Protein AF-A0A535N008-F1 (afdb_monomer_lite)

Foldseek 3Di:
DDDPDDPPDLVVVLVVLCVPDPLVVQLQVLLVVLQVVLVCDLVPHHVDRDLDDDDDDPVRVVLVVVVVVVVVVVVQVLLVVCLPDPVSVVVVVDDPVRNVVSNDDPLFPDPQLDKDFDWDDDVHTDTDDIGSAADDDQLSQQSSVVSSCPRPSNVVSVVPDDDDDDHDLVVVVVSQVNRLVSSPPDDAAAEEEEDDALHSCVSVVVSSQVVCVVVVHHYDYAYPVQWDQDPNFIDRVNHTGDGYNYNDDPLNVVVLPPPVLVVLLVDDPVLVVFLNADLLFPDLQLKWWFWWFDDVATATQFIGRAADDDQLVLQVLVVVLCPDPVVVVVVQWFDKDFFHDLVLVVVLQVNRVVSSPPDDAFAEEEEDDPPDPCVVVVVSSQVVCVVVVHHYDYAYLQQWDAPPLFIDRVNHTGAGYAYNYDPVRCVVVVVSNVNVSVSSNSSSHNYHNTSSSSSCRFSCVLQCQQFPVNVSVDDPVSNVVSVRHYFNKHWQEFAWGDDVPDIDGTPLVVQLVPLLFKWKAARPDDQCVLIDRSNVDDSVVSNVSSVVSHVHGIMMGTDDDFDWDWDFDDDVHTDTDTWTWMWMFMHRNNRTTFTWIKTFPDPRGGPVVVGIDTHHDMDGPGTD

Sequence (624 aa):
MAVRSAVKDPVAVYHQLLDDGGLSADCMEALREGQRRNRLMFGDRPVSMTLRPQLIGAARYRAAVEASESIYAALGRLEQVLLHDERLRAELDLDPEEERLALIEPGGASSSPSARIDGFFTDQLRFVEYNAESPAGMAYGDTLTAVFERLPVMRAFRKRFRIRSLPTRARQLGAMLRGFRSWGKERTPVIAIVDWTGLPTTAEFELFRDYFESRGVKAVICEPRALEFRHGRLQAGGVPVNLVYRRVLTSELLLLRDERLRAELDLDPEEERLALIEPGGASSSPSARIDGFFTDQLRFVEYNAESPAGMAYGDTLTAVFERLPVMRAFRKRFRIRSLPTRARQLGAMLRGFRSWGKERTPVIAIVDWTGLPTTAEFELFRDYFESRGVKAVICEPRALEFRHGRLQAGGVPVNLVYRRVLTSELLARRDEGRALVEAYVAGAVCVVNTFRAKLLHKKMSLALLSDDRYAPLYTAGQRAAIARHVPWTRKVRQGTTTRGSERIEDLAAYIAEHRADLVLKPNDEYGGKGVVLGWTSSQADWERALAAALAQSSVVQEKVPIPRETFPIMLDGLRFLELAVDMDPYLFDGRASGCLTRLSSSALLNVTAGAGSVAPAYVVEGAA

pLDDT: mean 87.95, std 10.33, range [35.5, 98.62]

Structure (mmCIF, N/CA/C/O backbone):
data_AF-A0A535N008-F1
#
_entry.id   AF-A0A535N008-F1
#
loop_
_atom_site.group_PDB
_atom_site.id
_atom_site.type_symbol
_atom_site.label_atom_id
_atom_site.label_alt_id
_atom_site.label_comp_id
_atom_site.label_asym_id
_atom_site.label_entity_id
_atom_site.label_seq_id
_atom_site.pdbx_PDB_ins_code
_atom_site.Cartn_x
_atom_site.Cartn_y
_atom_site.Cartn_z
_atom_site.occupancy
_atom_site.B_iso_or_equiv
_atom_site.auth_seq_id
_atom_site.auth_comp_id
_atom_site.auth_asym_id
_atom_site.auth_atom_id
_atom_site.pdbx_PDB_model_num
ATOM 1 N N . MET A 1 1 ? 16.744 -58.651 37.618 1.00 38.31 1 MET A N 1
ATOM 2 C CA . MET A 1 1 ? 16.637 -57.184 37.797 1.00 38.31 1 MET A CA 1
ATOM 3 C C . MET A 1 1 ? 15.849 -56.602 36.638 1.00 38.31 1 MET A C 1
ATOM 5 O O . MET A 1 1 ? 16.343 -56.579 35.523 1.00 38.31 1 MET A O 1
ATOM 9 N N . ALA A 1 2 ? 14.592 -56.252 36.907 1.00 35.50 2 ALA A N 1
ATOM 10 C CA . ALA A 1 2 ? 13.552 -55.988 35.922 1.00 35.50 2 ALA A CA 1
ATOM 11 C C . ALA A 1 2 ? 13.834 -54.799 34.987 1.00 35.50 2 ALA A C 1
ATOM 13 O O . ALA A 1 2 ? 14.290 -53.734 35.403 1.00 35.50 2 ALA A O 1
ATOM 14 N N . VAL A 1 3 ? 13.474 -55.019 33.723 1.00 38.16 3 VAL A N 1
ATOM 15 C CA . VAL A 1 3 ? 13.401 -54.074 32.610 1.00 38.16 3 VAL A CA 1
ATOM 16 C C . VAL A 1 3 ? 12.546 -52.863 33.007 1.00 38.16 3 VAL A C 1
ATOM 18 O O . VAL A 1 3 ? 11.323 -52.955 33.095 1.00 38.16 3 VAL A O 1
ATOM 21 N N . ARG A 1 4 ? 13.174 -51.704 33.239 1.00 40.44 4 ARG A N 1
ATOM 22 C CA . ARG A 1 4 ? 12.468 -50.414 33.252 1.00 40.44 4 ARG A CA 1
ATOM 23 C C . ARG A 1 4 ? 12.072 -50.098 31.812 1.00 40.44 4 ARG A C 1
ATOM 25 O O . ARG A 1 4 ? 12.926 -49.767 30.997 1.00 40.44 4 ARG A O 1
ATOM 32 N N . SER A 1 5 ? 10.785 -50.247 31.500 1.00 41.78 5 SER A N 1
ATOM 33 C CA . SER A 1 5 ? 10.228 -49.943 30.181 1.00 41.78 5 SER A CA 1
ATOM 34 C C . SER A 1 5 ? 10.589 -48.511 29.774 1.00 41.78 5 SER A C 1
ATOM 36 O O . SER A 1 5 ? 10.274 -47.571 30.508 1.00 41.78 5 SER A O 1
ATOM 38 N N . ALA A 1 6 ? 11.234 -48.338 28.621 1.00 49.81 6 ALA A N 1
ATOM 39 C CA . ALA A 1 6 ? 11.497 -47.026 28.048 1.00 49.81 6 ALA A CA 1
ATOM 40 C C . ALA A 1 6 ? 10.167 -46.276 27.869 1.00 49.81 6 ALA A C 1
ATOM 42 O O . ALA A 1 6 ? 9.260 -46.762 27.189 1.00 49.81 6 ALA A O 1
ATOM 43 N N . VAL A 1 7 ? 10.024 -45.113 28.510 1.00 56.44 7 VAL A N 1
ATOM 44 C CA . VAL A 1 7 ? 8.871 -44.234 28.287 1.00 56.44 7 VAL A CA 1
ATOM 45 C C . VAL A 1 7 ? 8.902 -43.840 26.812 1.00 56.44 7 VAL A C 1
ATOM 47 O O . VAL A 1 7 ? 9.807 -43.129 26.383 1.00 56.44 7 VAL A O 1
ATOM 50 N N . LYS A 1 8 ? 7.954 -44.362 26.024 1.00 68.12 8 LYS A N 1
ATOM 51 C CA . LYS A 1 8 ? 7.833 -44.055 24.594 1.00 68.12 8 LYS A CA 1
ATOM 52 C C . LYS A 1 8 ? 7.701 -42.541 24.409 1.00 68.12 8 LYS A C 1
ATOM 54 O O . LYS A 1 8 ? 6.961 -41.902 25.159 1.00 68.12 8 LYS A O 1
ATOM 59 N N . ASP A 1 9 ? 8.394 -41.994 23.411 1.00 87.69 9 ASP A N 1
ATOM 60 C CA . ASP A 1 9 ? 8.295 -40.584 23.023 1.00 87.69 9 ASP A CA 1
ATOM 61 C C . ASP A 1 9 ? 6.811 -40.164 22.891 1.00 87.69 9 ASP A C 1
ATOM 63 O O . ASP A 1 9 ? 6.088 -40.742 22.071 1.00 87.69 9 ASP A O 1
ATOM 67 N N . PRO A 1 10 ? 6.326 -39.187 23.688 1.00 90.75 10 PRO A N 1
ATOM 68 C CA . PRO A 1 10 ? 4.930 -38.761 23.660 1.00 90.75 10 PRO A CA 1
ATOM 69 C C . PRO A 1 10 ? 4.460 -38.306 22.276 1.00 90.75 10 PRO A C 1
ATOM 71 O O . PRO A 1 10 ? 3.285 -38.482 21.953 1.00 90.75 10 PRO A O 1
ATOM 74 N N . VAL A 1 11 ? 5.351 -37.740 21.453 1.00 92.25 11 VAL A N 1
ATOM 75 C CA . VAL A 1 11 ? 5.012 -37.321 20.086 1.00 92.25 11 VAL A CA 1
ATOM 76 C C . VAL A 1 11 ? 4.768 -38.541 19.206 1.00 92.25 11 VAL A C 1
ATOM 78 O O . VAL A 1 11 ? 3.708 -38.629 18.586 1.00 92.25 11 VAL A O 1
ATOM 81 N N . ALA A 1 12 ? 5.684 -39.513 19.216 1.00 91.69 12 ALA A N 1
ATOM 82 C CA . ALA A 1 12 ? 5.506 -40.773 18.501 1.00 91.69 12 ALA A CA 1
ATOM 83 C C . ALA A 1 12 ? 4.216 -41.501 18.916 1.00 91.69 12 ALA A C 1
ATOM 85 O O . ALA A 1 12 ? 3.476 -41.978 18.059 1.00 91.69 12 ALA A O 1
ATOM 86 N N . VAL A 1 13 ? 3.889 -41.533 20.214 1.00 91.38 13 VAL A N 1
ATOM 87 C CA . VAL A 1 13 ? 2.636 -42.153 20.685 1.00 91.38 13 VAL A CA 1
ATOM 88 C C . VAL A 1 13 ? 1.403 -41.379 20.216 1.00 91.38 13 VAL A C 1
ATOM 90 O O . VAL A 1 13 ? 0.391 -41.996 19.893 1.00 91.38 13 VAL A O 1
ATOM 93 N N . TYR A 1 14 ? 1.458 -40.045 20.171 1.00 92.62 14 TYR A N 1
ATOM 94 C CA . TYR A 1 14 ? 0.350 -39.242 19.650 1.00 92.62 14 TYR A CA 1
ATOM 95 C C . TYR A 1 14 ? 0.103 -39.522 18.164 1.00 92.62 14 TYR A C 1
ATOM 97 O O . TYR A 1 14 ? -1.046 -39.663 17.759 1.00 92.62 14 TYR A O 1
ATOM 105 N N . HIS A 1 15 ? 1.169 -39.629 17.365 1.00 92.12 15 HIS A N 1
ATOM 106 C CA . HIS A 1 15 ? 1.064 -39.974 15.945 1.00 92.12 15 HIS A CA 1
ATOM 107 C C . HIS A 1 15 ? 0.498 -41.383 15.746 1.00 92.12 15 HIS A C 1
ATOM 109 O O . HIS A 1 15 ? -0.457 -41.543 14.999 1.00 92.12 15 HIS A O 1
ATOM 115 N N . GLN A 1 16 ? 0.970 -42.371 16.513 1.00 90.81 16 GLN A N 1
ATOM 116 C CA . GLN A 1 16 ? 0.417 -43.732 16.470 1.00 90.81 16 GLN A CA 1
ATOM 117 C C . GLN A 1 16 ? -1.093 -43.764 16.754 1.00 90.81 16 GLN A C 1
ATOM 119 O O . GLN A 1 16 ? -1.818 -44.516 16.120 1.00 90.81 16 GLN A O 1
ATOM 124 N N . LEU A 1 17 ? -1.591 -42.923 17.669 1.00 89.81 17 LEU A N 1
ATOM 125 C CA . LEU A 1 17 ? -3.032 -42.818 17.943 1.00 89.81 17 LEU A CA 1
ATOM 126 C C . LEU A 1 17 ? -3.840 -42.203 16.787 1.00 89.81 17 LEU A C 1
ATOM 128 O O . LEU A 1 17 ? -5.056 -42.367 16.765 1.00 89.81 17 LEU A O 1
ATOM 132 N N . LEU A 1 18 ? -3.203 -41.454 15.885 1.00 89.00 18 LEU A N 1
ATOM 133 C CA . LEU A 1 18 ? -3.839 -40.941 14.668 1.00 89.00 18 LEU A CA 1
ATOM 134 C C . LEU A 1 18 ? -3.831 -41.979 13.540 1.00 89.00 18 LEU A C 1
ATOM 136 O O . LEU A 1 18 ? -4.764 -41.982 12.736 1.00 89.00 18 LEU A O 1
ATOM 140 N N . ASP A 1 19 ? -2.805 -42.833 13.504 1.00 82.81 19 ASP A N 1
ATOM 141 C CA . ASP A 1 19 ? -2.625 -43.875 12.488 1.00 82.81 19 ASP A CA 1
ATOM 142 C C . ASP A 1 19 ? -3.487 -45.120 12.770 1.00 82.81 19 ASP A C 1
ATOM 144 O O . ASP A 1 19 ? -4.045 -45.716 11.847 1.00 82.81 19 ASP A O 1
ATOM 148 N N . ASP A 1 20 ? -3.663 -45.488 14.042 1.00 68.56 20 ASP A N 1
ATOM 149 C CA . ASP A 1 20 ? -4.506 -46.617 14.447 1.00 68.56 20 ASP A CA 1
ATOM 150 C C . ASP A 1 20 ? -6.006 -46.256 14.367 1.00 68.56 20 ASP A C 1
ATOM 152 O O . ASP A 1 20 ? -6.584 -45.679 15.289 1.00 68.56 20 ASP A O 1
ATOM 156 N N . GLY A 1 21 ? -6.679 -46.664 13.285 1.00 59.72 21 GLY A N 1
ATOM 157 C CA . GLY A 1 21 ? -8.129 -46.912 13.310 1.00 59.72 21 GLY A CA 1
ATOM 158 C C . GLY A 1 21 ? -9.063 -45.753 12.935 1.00 59.72 21 GLY A C 1
ATOM 159 O O . GLY A 1 21 ? -10.118 -45.607 13.545 1.00 59.72 21 GLY A O 1
ATOM 160 N N . GLY A 1 22 ? -8.725 -44.931 11.935 1.00 67.44 22 GLY A N 1
ATOM 161 C CA . GLY A 1 22 ? -9.674 -43.976 11.322 1.00 67.44 22 GLY A CA 1
ATOM 162 C C . GLY A 1 22 ? -9.985 -42.711 12.140 1.00 67.44 22 GLY A C 1
ATOM 163 O O . GLY A 1 22 ? -10.682 -41.820 11.657 1.00 67.44 22 GLY A O 1
ATOM 164 N N . LEU A 1 23 ? -9.402 -42.581 13.337 1.00 77.69 23 LEU A N 1
ATOM 165 C CA . LEU A 1 23 ? -9.541 -41.431 14.242 1.00 77.69 23 LEU A CA 1
ATOM 166 C C . LEU A 1 23 ? -9.163 -40.088 13.603 1.00 77.69 23 LEU A C 1
ATOM 168 O O . LEU A 1 23 ? -9.669 -39.046 14.022 1.00 77.69 23 LEU A O 1
ATOM 172 N N . SER A 1 24 ? -8.272 -40.083 12.611 1.00 83.12 24 SER A N 1
ATOM 173 C CA . SER A 1 24 ? -7.820 -38.864 11.937 1.00 83.12 24 SER A CA 1
ATOM 174 C C . SER A 1 24 ? -8.957 -38.134 11.211 1.00 83.12 24 SER A C 1
ATOM 176 O O . SER A 1 24 ? -9.050 -36.912 11.329 1.00 83.12 24 SER A O 1
ATOM 178 N N . ALA A 1 25 ? -9.863 -38.853 10.540 1.00 84.50 25 ALA A N 1
ATOM 179 C CA . ALA A 1 25 ? -11.007 -38.257 9.847 1.00 84.50 25 ALA A CA 1
ATOM 180 C C . ALA A 1 25 ? -11.980 -37.595 10.838 1.00 84.50 25 ALA A C 1
ATOM 182 O O . ALA A 1 25 ? -12.310 -36.416 10.689 1.00 84.50 25 ALA A O 1
ATOM 183 N N . ASP A 1 26 ? -12.338 -38.306 11.909 1.00 86.56 26 ASP A N 1
ATOM 184 C CA . ASP A 1 26 ? -13.210 -37.788 12.969 1.00 86.56 26 ASP A CA 1
ATOM 185 C C . ASP A 1 26 ? -12.595 -36.573 13.675 1.00 86.56 26 ASP A C 1
ATOM 187 O O . ASP A 1 26 ? -13.282 -35.597 13.986 1.00 86.56 26 ASP A O 1
ATOM 191 N N . CYS A 1 27 ? -11.280 -36.598 13.916 1.00 90.62 27 CYS A N 1
ATOM 192 C CA . CYS A 1 27 ? -10.582 -35.469 14.523 1.00 90.62 27 CYS A CA 1
ATOM 193 C C . CYS A 1 27 ? -10.512 -34.263 13.572 1.00 90.62 27 CYS A C 1
ATOM 195 O O . CYS A 1 27 ? -10.648 -33.133 14.041 1.00 90.62 27 CYS A O 1
ATOM 197 N N . MET A 1 28 ? -10.336 -34.474 12.261 1.00 90.06 28 MET A N 1
ATOM 198 C CA . MET A 1 28 ? -10.376 -33.398 11.260 1.00 90.06 28 MET A CA 1
ATOM 199 C C . MET A 1 28 ? -11.745 -32.727 11.209 1.00 90.06 28 MET A C 1
ATOM 201 O O . MET A 1 28 ? -11.816 -31.496 11.218 1.00 90.06 28 MET A O 1
ATOM 205 N N . GLU A 1 29 ? -12.820 -33.512 11.188 1.00 90.56 29 GLU A N 1
ATOM 206 C CA . GLU A 1 29 ? -14.187 -32.990 11.177 1.00 90.56 29 GLU A CA 1
ATOM 207 C C . GLU A 1 29 ? -14.483 -32.218 12.472 1.00 90.56 29 GLU A C 1
ATOM 209 O O . GLU A 1 29 ? -14.902 -31.058 12.434 1.00 90.56 29 GLU A O 1
ATOM 214 N N . ALA A 1 30 ? -14.150 -32.802 13.629 1.00 92.44 30 ALA A N 1
ATOM 215 C CA . ALA A 1 30 ? -14.329 -32.163 14.930 1.00 92.44 30 ALA A CA 1
ATOM 216 C C . ALA A 1 30 ? -13.506 -30.871 15.081 1.00 92.44 30 ALA A C 1
ATOM 218 O O . ALA A 1 30 ? -13.991 -29.901 15.668 1.00 92.44 30 ALA A O 1
ATOM 219 N N . LEU A 1 31 ? -12.282 -30.826 14.544 1.00 93.94 31 LEU A N 1
ATOM 220 C CA . LEU A 1 31 ? -11.441 -29.628 14.553 1.00 93.94 31 LEU A CA 1
ATOM 221 C C . LEU A 1 31 ? -12.027 -28.530 13.659 1.00 93.94 31 LEU A C 1
ATOM 223 O O . LEU A 1 31 ? -12.079 -27.370 14.071 1.00 93.94 31 LEU A O 1
ATOM 227 N N . ARG A 1 32 ? -12.474 -28.872 12.444 1.00 91.69 32 ARG A N 1
ATOM 228 C CA . ARG A 1 32 ? -13.113 -27.914 11.525 1.00 91.69 32 ARG A CA 1
ATOM 229 C C . ARG A 1 32 ? -14.367 -27.322 12.149 1.00 91.69 32 ARG A C 1
ATOM 231 O O . ARG A 1 32 ? -14.515 -26.102 12.193 1.00 91.69 32 ARG A O 1
ATOM 238 N N . GLU A 1 33 ? -15.233 -28.174 12.677 1.00 93.12 33 GLU A N 1
ATOM 239 C CA . GLU A 1 33 ? -16.487 -27.743 13.278 1.00 93.12 33 GLU A CA 1
ATOM 240 C C . GLU A 1 33 ? -16.266 -26.959 14.575 1.00 93.12 33 GLU A C 1
ATOM 242 O O . GLU A 1 33 ? -16.872 -25.907 14.786 1.00 93.12 33 GLU A O 1
ATOM 247 N N . GLY A 1 34 ? -15.335 -27.412 15.417 1.00 94.00 34 GLY A N 1
ATOM 248 C CA . GLY A 1 34 ? -14.937 -26.703 16.627 1.00 94.00 34 GLY A CA 1
ATOM 249 C C . GLY A 1 34 ? -14.422 -25.297 16.328 1.00 94.00 34 GLY A C 1
ATOM 250 O O . GLY A 1 34 ? -14.790 -24.355 17.026 1.00 94.00 34 GLY A O 1
ATOM 251 N N . GLN A 1 35 ? -13.634 -25.120 15.268 1.00 93.25 35 GLN A N 1
ATOM 252 C CA . GLN A 1 35 ? -13.138 -23.798 14.890 1.00 93.25 35 GLN A CA 1
ATOM 253 C C . GLN A 1 35 ? -14.238 -22.868 14.381 1.00 93.25 35 GLN A C 1
ATOM 255 O O . GLN A 1 35 ? -14.319 -21.730 14.850 1.00 93.25 35 GLN A O 1
ATOM 260 N N . ARG A 1 36 ? -15.129 -23.358 13.507 1.00 89.06 36 ARG A N 1
ATOM 261 C CA . ARG A 1 36 ? -16.276 -22.571 13.022 1.00 89.06 36 ARG A CA 1
ATOM 262 C C . ARG A 1 36 ? -17.173 -22.120 14.173 1.00 89.06 36 ARG A C 1
ATOM 264 O O . ARG A 1 36 ? -17.454 -20.932 14.298 1.00 89.06 36 ARG A O 1
ATOM 271 N N . ARG A 1 37 ? -17.566 -23.048 15.056 1.00 92.12 37 ARG A N 1
ATOM 272 C CA . ARG A 1 37 ? -18.449 -22.759 16.203 1.00 92.12 37 ARG A CA 1
ATOM 273 C C . ARG A 1 37 ? -17.869 -21.735 17.172 1.00 92.12 37 ARG A C 1
ATOM 275 O O . ARG A 1 37 ? -18.623 -21.010 17.806 1.00 92.12 37 ARG A O 1
ATOM 282 N N . ASN A 1 38 ? -16.545 -21.688 17.308 1.00 90.31 38 ASN A N 1
ATOM 283 C CA . ASN A 1 38 ? -15.872 -20.842 18.292 1.00 90.31 38 ASN A CA 1
ATOM 284 C C . ASN A 1 38 ? -15.234 -19.578 17.688 1.00 90.31 38 ASN A C 1
ATOM 286 O O . ASN A 1 38 ? -14.393 -18.969 18.344 1.00 90.31 38 ASN A O 1
ATOM 290 N N . ARG A 1 39 ? -15.612 -19.176 16.461 1.00 89.50 39 ARG A N 1
ATOM 291 C CA . ARG A 1 39 ? -15.050 -17.998 15.760 1.00 89.50 39 ARG A CA 1
ATOM 292 C C . ARG A 1 39 ? -13.514 -18.032 15.643 1.00 89.50 39 ARG A C 1
ATOM 294 O O . ARG A 1 39 ? -12.852 -17.000 15.674 1.00 89.50 39 ARG A O 1
ATOM 301 N N . LEU A 1 40 ? -12.927 -19.222 15.496 1.00 88.50 40 LEU A N 1
ATOM 302 C CA . LEU A 1 40 ? -11.483 -19.406 15.300 1.00 88.50 40 LEU A CA 1
ATOM 303 C C . LEU A 1 40 ? -11.129 -19.285 13.810 1.00 88.50 40 LEU A C 1
ATOM 305 O O . LEU A 1 40 ? -10.695 -20.255 13.181 1.00 88.50 40 LEU A O 1
ATOM 309 N N . MET A 1 41 ? -11.339 -18.090 13.255 1.00 81.44 41 MET A N 1
ATOM 310 C CA . MET A 1 41 ? -11.137 -17.781 11.838 1.00 81.44 41 MET A CA 1
ATOM 311 C C . MET A 1 41 ? -10.238 -16.550 11.670 1.00 81.44 41 MET A C 1
ATOM 313 O O . MET A 1 41 ? -10.365 -15.576 12.404 1.00 81.44 41 MET A O 1
ATOM 317 N N . PHE A 1 42 ? -9.343 -16.586 10.686 1.00 70.94 42 PHE A N 1
ATOM 318 C CA . PHE A 1 42 ? -8.539 -15.453 10.237 1.00 70.94 42 PHE A CA 1
ATOM 319 C C . PHE A 1 42 ? -9.009 -15.042 8.834 1.00 70.94 42 PHE A C 1
ATOM 321 O O . PHE A 1 42 ? -8.613 -15.642 7.823 1.00 70.94 42 PHE A O 1
ATOM 328 N N . GLY A 1 43 ? -9.916 -14.062 8.771 1.00 71.25 43 GLY A N 1
ATOM 329 C CA . GLY A 1 43 ? -10.768 -13.864 7.592 1.00 71.25 43 GLY A CA 1
ATOM 330 C C . GLY A 1 43 ? -11.623 -15.114 7.346 1.00 71.25 43 GLY A C 1
ATOM 331 O O . GLY A 1 43 ? -12.233 -15.633 8.275 1.00 71.25 43 GLY A O 1
ATOM 332 N N . ASP A 1 44 ? -11.594 -15.660 6.129 1.00 72.75 44 ASP A N 1
ATOM 333 C CA . ASP A 1 44 ? -12.348 -16.876 5.772 1.00 72.75 44 ASP A CA 1
ATOM 334 C C . ASP A 1 44 ? -11.597 -18.194 6.064 1.00 72.75 44 ASP A C 1
ATOM 336 O O . ASP A 1 44 ? -12.085 -19.283 5.752 1.00 72.75 44 ASP A O 1
ATOM 340 N N . ARG A 1 45 ? -10.385 -18.133 6.634 1.00 79.50 45 ARG A N 1
ATOM 341 C CA . ARG A 1 45 ? -9.526 -19.312 6.858 1.00 79.50 45 ARG A CA 1
ATOM 342 C C . ARG A 1 45 ? -9.563 -19.769 8.320 1.00 79.50 45 ARG A C 1
ATOM 344 O O . ARG A 1 45 ? -9.473 -18.917 9.197 1.00 79.50 45 ARG A O 1
ATOM 351 N N . PRO A 1 46 ? -9.634 -21.080 8.616 1.00 86.31 46 PRO A N 1
ATOM 352 C CA . PRO A 1 46 ? -9.505 -21.574 9.988 1.00 86.31 46 PRO A CA 1
ATOM 353 C C . PRO A 1 46 ? -8.110 -21.283 10.556 1.00 86.31 46 PRO A C 1
ATOM 355 O O . PRO A 1 46 ? -7.117 -21.304 9.825 1.00 86.31 46 PRO A O 1
ATOM 358 N N . VAL A 1 47 ? -8.032 -21.037 11.865 1.00 87.12 47 VAL A N 1
ATOM 359 C CA . VAL A 1 47 ? -6.778 -20.690 12.562 1.00 87.12 47 VAL A CA 1
ATOM 360 C C . VAL A 1 47 ? -5.767 -21.849 12.588 1.00 87.12 47 VAL A C 1
ATOM 362 O O . VAL A 1 47 ? -4.562 -21.615 12.565 1.00 87.12 47 VAL A O 1
ATOM 365 N N . SER A 1 48 ? -6.224 -23.102 12.625 1.00 92.06 48 SER A N 1
ATOM 366 C CA . SER A 1 48 ? -5.383 -24.296 12.724 1.00 92.06 48 SER A CA 1
ATOM 367 C C . SER A 1 48 ? -5.820 -25.401 11.768 1.00 92.06 48 SER A C 1
ATOM 369 O O . SER A 1 48 ? -7.008 -25.664 11.584 1.00 92.06 48 SER A O 1
ATOM 371 N N . MET A 1 49 ? -4.832 -26.087 11.197 1.00 90.88 49 MET A N 1
ATOM 372 C CA . MET A 1 49 ? -5.016 -27.222 10.284 1.00 90.88 49 MET A CA 1
ATOM 373 C C . MET A 1 49 ? -4.315 -28.500 10.770 1.00 90.88 49 MET A C 1
ATOM 375 O O . MET A 1 49 ? -4.300 -29.497 10.055 1.00 90.88 49 MET A O 1
ATOM 379 N N . THR A 1 50 ? -3.719 -28.482 11.966 1.00 92.94 50 THR A N 1
ATOM 380 C CA . THR A 1 50 ? -2.999 -29.630 12.543 1.00 92.94 50 THR A CA 1
ATOM 381 C C . THR A 1 50 ? -3.877 -30.391 13.531 1.00 92.94 50 THR A C 1
ATOM 383 O O . THR A 1 50 ? -4.611 -29.785 14.305 1.00 92.94 50 THR A O 1
ATOM 386 N N . LEU A 1 51 ? -3.757 -31.720 13.558 1.00 92.44 51 LEU A N 1
ATOM 387 C CA . LEU A 1 51 ? -4.426 -32.575 14.546 1.00 92.44 51 LEU A CA 1
ATOM 388 C C . LEU A 1 51 ? -3.598 -32.822 15.803 1.00 92.44 51 LEU A C 1
ATOM 390 O O . LEU A 1 51 ? -4.137 -33.288 16.803 1.00 92.44 51 LEU A O 1
ATOM 394 N N . ARG A 1 52 ? -2.306 -32.482 15.780 1.00 92.62 52 ARG A N 1
ATOM 395 C CA . ARG A 1 52 ? -1.430 -32.568 16.948 1.00 92.62 52 ARG A CA 1
ATOM 396 C C . ARG A 1 52 ? -1.173 -31.164 17.505 1.00 92.62 52 ARG A C 1
ATOM 398 O O . ARG A 1 52 ? -0.636 -30.327 16.773 1.00 92.62 52 ARG A O 1
ATOM 405 N N . PRO A 1 53 ? -1.487 -30.899 18.785 1.00 92.56 53 PRO A N 1
ATOM 406 C CA . PRO A 1 53 ? -1.050 -29.679 19.446 1.00 92.56 53 PRO A CA 1
ATOM 407 C C . PRO A 1 53 ? 0.442 -29.759 19.775 1.00 92.56 53 PRO A C 1
ATOM 409 O O . PRO A 1 53 ? 1.025 -30.841 19.866 1.00 92.56 53 PRO A O 1
ATOM 412 N N . GLN A 1 54 ? 1.074 -28.616 20.017 1.00 91.00 54 GLN A N 1
ATOM 413 C CA . GLN A 1 54 ? 2.468 -28.627 20.435 1.00 91.00 54 GLN A CA 1
ATOM 414 C C . GLN A 1 54 ? 2.607 -29.241 21.837 1.00 91.00 54 GLN A C 1
ATOM 416 O O . GLN A 1 54 ? 2.005 -28.773 22.802 1.00 91.00 54 GLN A O 1
ATOM 421 N N . LEU A 1 55 ? 3.423 -30.291 21.943 1.00 91.62 55 LEU A N 1
ATOM 422 C CA . LEU A 1 55 ? 3.753 -30.956 23.202 1.00 91.62 55 LEU A CA 1
ATOM 423 C C . LEU A 1 55 ? 5.149 -30.512 23.649 1.00 91.62 55 LEU A C 1
ATOM 425 O O . LEU A 1 55 ? 6.110 -30.627 22.890 1.00 91.62 55 LEU A O 1
ATOM 429 N N . ILE A 1 56 ? 5.264 -30.016 24.880 1.00 89.62 56 ILE A N 1
ATOM 430 C CA . ILE A 1 56 ? 6.530 -29.581 25.479 1.00 89.62 56 ILE A CA 1
ATOM 431 C C . ILE A 1 56 ? 6.746 -30.293 26.816 1.00 89.62 56 ILE A C 1
ATOM 433 O O . ILE A 1 56 ? 5.848 -30.366 27.654 1.00 89.62 56 ILE A O 1
ATOM 437 N N . GLY A 1 57 ? 7.944 -30.845 27.014 1.00 89.81 57 GLY A N 1
ATOM 438 C CA . GLY A 1 57 ? 8.319 -31.478 28.278 1.00 89.81 57 GLY A CA 1
ATOM 439 C C . GLY A 1 57 ? 8.483 -30.453 29.404 1.00 89.81 57 GLY A C 1
ATOM 440 O O . GLY A 1 57 ? 8.896 -29.320 29.164 1.00 89.81 57 GLY A O 1
ATOM 441 N N . ALA A 1 58 ? 8.218 -30.859 30.649 1.00 90.06 58 ALA A N 1
ATOM 442 C CA . ALA A 1 58 ? 8.248 -29.958 31.805 1.00 90.06 58 ALA A CA 1
ATOM 443 C C . ALA A 1 58 ? 9.606 -29.261 32.008 1.00 90.06 58 ALA A C 1
ATOM 445 O O . ALA A 1 58 ? 9.634 -28.084 32.351 1.00 90.06 58 ALA A O 1
ATOM 446 N N . ALA A 1 59 ? 10.722 -29.960 31.770 1.00 88.94 59 ALA A N 1
ATOM 447 C CA . ALA A 1 59 ? 12.060 -29.373 31.864 1.00 88.94 59 ALA A CA 1
ATOM 448 C C . ALA A 1 59 ? 12.286 -28.288 30.800 1.00 88.94 59 ALA A C 1
ATOM 450 O O . ALA A 1 59 ? 12.702 -27.184 31.132 1.00 88.94 59 ALA A O 1
ATOM 451 N N . ARG A 1 60 ? 11.922 -28.568 29.541 1.00 90.06 60 ARG A N 1
ATOM 452 C CA . ARG A 1 60 ? 12.033 -27.604 28.436 1.00 90.06 60 ARG A CA 1
ATOM 453 C C . ARG A 1 60 ? 11.122 -26.393 28.638 1.00 90.06 60 ARG A C 1
ATOM 455 O O . ARG A 1 60 ? 11.521 -25.278 28.333 1.00 90.06 60 ARG A O 1
ATOM 462 N N . TYR A 1 61 ? 9.923 -26.600 29.185 1.00 92.19 61 TYR A N 1
ATOM 463 C CA . TYR A 1 61 ? 9.023 -25.507 29.548 1.00 92.19 61 TYR A CA 1
ATOM 464 C C . TYR A 1 61 ? 9.594 -24.640 30.679 1.00 92.19 61 TYR A C 1
ATOM 466 O O . TYR A 1 61 ? 9.571 -23.422 30.555 1.00 92.19 61 TYR A O 1
ATOM 474 N N . ARG A 1 62 ? 10.146 -25.238 31.748 1.00 92.81 62 ARG A N 1
ATOM 475 C CA . ARG A 1 62 ? 10.805 -24.475 32.825 1.00 92.81 62 ARG A CA 1
ATOM 476 C C . ARG A 1 62 ? 11.976 -23.648 32.305 1.00 92.81 62 ARG A C 1
ATOM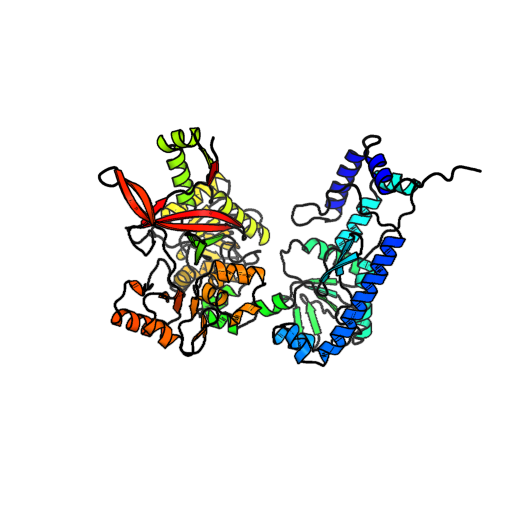 478 O O . ARG A 1 62 ? 12.016 -22.461 32.585 1.00 92.81 62 ARG A O 1
ATOM 485 N N . ALA A 1 63 ? 12.833 -24.237 31.471 1.00 90.62 63 ALA A N 1
ATOM 486 C CA . ALA A 1 63 ? 13.932 -23.511 30.838 1.00 90.62 63 ALA A CA 1
ATOM 487 C C . ALA A 1 63 ? 13.434 -22.325 29.990 1.00 90.62 63 ALA A C 1
ATOM 489 O O . ALA A 1 63 ? 14.023 -21.250 30.031 1.00 90.62 63 ALA A O 1
ATOM 490 N N . ALA A 1 64 ? 12.322 -22.492 29.259 1.00 91.50 64 ALA A N 1
ATOM 491 C CA . ALA A 1 64 ? 11.699 -21.394 28.517 1.00 91.50 64 ALA A CA 1
ATOM 492 C C . ALA A 1 64 ? 11.236 -20.261 29.441 1.00 91.50 64 ALA A C 1
ATOM 494 O O . ALA A 1 64 ? 11.460 -19.093 29.136 1.00 91.50 64 ALA A O 1
ATOM 495 N N . VAL A 1 65 ? 10.585 -20.613 30.554 1.00 92.88 65 VAL A N 1
ATOM 496 C CA . VAL A 1 65 ? 10.074 -19.656 31.543 1.00 92.88 65 VAL A CA 1
ATOM 497 C C . VAL A 1 65 ? 11.225 -18.898 32.197 1.00 92.88 65 VAL A C 1
ATOM 499 O O . VAL A 1 65 ? 11.239 -17.677 32.120 1.00 92.88 65 VAL A O 1
ATOM 502 N N . GLU A 1 66 ? 12.218 -19.602 32.743 1.00 93.94 66 GLU A N 1
ATOM 503 C CA . GLU A 1 66 ? 13.381 -19.002 33.416 1.00 93.94 66 GLU A CA 1
ATOM 504 C C . GLU A 1 66 ? 14.147 -18.048 32.484 1.00 93.94 66 GLU A C 1
ATOM 506 O O . GLU A 1 66 ? 14.488 -16.926 32.869 1.00 93.94 66 GLU A O 1
ATOM 511 N N . ALA A 1 67 ? 14.365 -18.455 31.228 1.00 93.25 67 ALA A N 1
ATOM 512 C CA . ALA A 1 67 ? 15.015 -17.610 30.231 1.00 93.25 67 ALA A CA 1
ATOM 513 C C . ALA A 1 67 ? 14.169 -16.376 29.879 1.00 93.25 67 ALA A C 1
ATOM 515 O O . ALA A 1 67 ? 14.699 -15.269 29.817 1.00 93.25 67 ALA A O 1
ATOM 516 N N . SER A 1 68 ? 12.859 -16.550 29.678 1.00 92.12 68 SER A N 1
ATOM 517 C CA . SER A 1 68 ? 11.958 -15.441 29.331 1.00 92.12 68 SER A CA 1
ATOM 518 C C . SER A 1 68 ? 11.850 -14.427 30.470 1.00 92.12 68 SER A C 1
ATOM 520 O O . SER A 1 68 ? 11.904 -13.227 30.222 1.00 92.12 68 SER A O 1
ATOM 522 N N . GLU A 1 69 ? 11.747 -14.894 31.718 1.00 92.38 69 GLU A N 1
ATOM 523 C CA . GLU A 1 69 ? 11.710 -14.041 32.913 1.00 92.38 69 GLU A CA 1
ATOM 524 C C . GLU A 1 69 ? 13.022 -13.262 33.085 1.00 92.38 69 GLU A C 1
ATOM 526 O O . GLU A 1 69 ? 12.991 -12.065 33.371 1.00 92.38 69 GLU A O 1
ATOM 531 N N . SER A 1 70 ? 14.167 -13.906 32.836 1.00 92.50 70 SER A N 1
ATOM 532 C CA . SER A 1 70 ? 15.487 -13.262 32.911 1.00 92.50 70 SER A CA 1
ATOM 533 C C . SER A 1 70 ? 15.661 -12.165 31.857 1.00 92.50 70 SER A C 1
ATOM 535 O O . SER A 1 70 ? 16.120 -11.070 32.177 1.00 92.50 70 SER A O 1
ATOM 537 N N . ILE A 1 71 ? 15.266 -12.432 30.606 1.00 91.88 71 ILE A N 1
ATOM 538 C CA . ILE A 1 71 ? 15.335 -11.442 29.520 1.00 91.88 71 ILE A CA 1
ATOM 539 C C . ILE A 1 71 ? 14.357 -10.294 29.762 1.00 91.88 71 ILE A C 1
ATOM 541 O O . ILE A 1 71 ? 14.743 -9.136 29.628 1.00 91.88 71 ILE A O 1
ATOM 545 N N . TYR A 1 72 ? 13.125 -10.587 30.182 1.00 88.81 72 TYR A N 1
ATOM 546 C CA . TYR A 1 72 ? 12.151 -9.555 30.532 1.00 88.81 72 TYR A CA 1
ATOM 547 C C . TYR A 1 72 ? 12.663 -8.648 31.664 1.00 88.81 72 TYR A C 1
ATOM 549 O O . TYR A 1 72 ? 12.561 -7.427 31.571 1.00 88.81 72 TYR A O 1
ATOM 557 N N . ALA A 1 73 ? 13.287 -9.217 32.702 1.00 87.75 73 ALA A N 1
ATOM 558 C CA . ALA A 1 73 ? 13.899 -8.438 33.779 1.00 87.75 73 ALA A CA 1
ATOM 559 C C . ALA A 1 73 ? 15.081 -7.577 33.293 1.00 87.75 73 ALA A C 1
ATOM 561 O O . ALA A 1 73 ? 15.226 -6.433 33.726 1.00 87.75 73 ALA A O 1
ATOM 562 N N . ALA A 1 74 ? 15.909 -8.096 32.380 1.00 91.50 74 ALA A N 1
ATOM 563 C CA . ALA A 1 74 ? 17.009 -7.340 31.781 1.00 91.50 74 ALA A CA 1
ATOM 564 C C . ALA A 1 74 ? 16.502 -6.156 30.941 1.00 91.50 74 ALA A C 1
ATOM 566 O O . ALA A 1 74 ? 17.023 -5.049 31.074 1.00 91.50 74 ALA A O 1
ATOM 567 N N . LEU A 1 75 ? 15.451 -6.368 30.143 1.00 88.19 75 LEU A N 1
ATOM 568 C CA . LEU A 1 75 ? 14.783 -5.317 29.370 1.00 88.19 75 LEU A CA 1
ATOM 569 C C . LEU A 1 75 ? 14.154 -4.260 30.285 1.00 88.19 75 LEU A C 1
ATOM 571 O O . LEU A 1 75 ? 14.319 -3.072 30.034 1.00 88.19 75 LEU A O 1
ATOM 575 N N . GLY A 1 76 ? 13.525 -4.674 31.389 1.00 85.38 76 GLY A N 1
ATOM 576 C CA . GLY A 1 76 ? 13.014 -3.746 32.400 1.00 85.38 76 GLY A CA 1
ATOM 577 C C . GLY A 1 76 ? 14.118 -2.902 33.045 1.00 85.38 76 GLY A C 1
ATOM 578 O O . GLY A 1 76 ? 13.928 -1.716 33.286 1.00 85.38 76 GLY A O 1
ATOM 579 N N . ARG A 1 77 ? 15.312 -3.461 33.284 1.00 88.19 77 ARG A N 1
ATOM 580 C CA . ARG A 1 77 ? 16.461 -2.666 33.753 1.00 88.19 77 ARG A CA 1
ATOM 581 C C . ARG A 1 77 ? 16.949 -1.682 32.687 1.00 88.19 77 ARG A C 1
ATOM 583 O O . ARG A 1 77 ? 17.265 -0.550 33.039 1.00 88.19 77 ARG A O 1
ATOM 590 N N . LEU A 1 78 ? 17.026 -2.106 31.426 1.00 88.81 78 LEU A N 1
ATOM 591 C CA . LEU A 1 78 ? 17.421 -1.238 30.314 1.00 88.81 78 LEU A CA 1
ATOM 592 C C . LEU A 1 78 ? 16.453 -0.057 30.169 1.00 88.81 78 LEU A C 1
ATOM 594 O O . LEU A 1 78 ? 16.903 1.078 30.070 1.00 88.81 78 LEU A O 1
ATOM 598 N N . GLU A 1 79 ? 15.146 -0.311 30.253 1.00 85.81 79 GLU A N 1
ATOM 599 C CA . GLU A 1 79 ? 14.104 0.721 30.270 1.00 85.81 79 GLU A CA 1
ATOM 600 C C . GLU A 1 79 ? 14.360 1.781 31.351 1.00 85.81 79 GLU A C 1
ATOM 602 O O . GLU A 1 79 ? 14.351 2.971 31.055 1.00 85.81 79 GLU A O 1
ATOM 607 N N . GLN A 1 80 ? 14.657 1.378 32.591 1.00 85.56 80 GLN A N 1
ATOM 608 C CA . GLN A 1 80 ? 14.912 2.341 33.673 1.00 85.56 80 GLN A CA 1
ATOM 609 C C . GLN A 1 80 ? 16.115 3.254 33.393 1.00 85.56 80 GLN A C 1
ATOM 611 O O . GLN A 1 80 ? 16.103 4.422 33.781 1.00 85.56 80 GLN A O 1
ATOM 616 N N . VAL A 1 81 ? 17.149 2.741 32.719 1.00 89.56 81 VAL A N 1
ATOM 617 C CA . VAL A 1 81 ? 18.304 3.550 32.297 1.00 89.56 81 VAL A CA 1
ATOM 618 C C . VAL A 1 81 ? 17.908 4.477 31.150 1.00 89.56 81 VAL A C 1
ATOM 620 O O . VAL A 1 81 ? 18.188 5.673 31.211 1.00 89.56 81 VAL A O 1
ATOM 623 N N . LEU A 1 82 ? 17.196 3.949 30.152 1.00 88.00 82 LEU A N 1
ATOM 624 C CA . LEU A 1 82 ? 16.694 4.714 29.014 1.00 88.00 82 LEU A CA 1
ATOM 625 C C . LEU A 1 82 ? 15.841 5.901 29.461 1.00 88.00 82 LEU A C 1
ATOM 627 O O . LEU A 1 82 ? 16.013 6.979 28.923 1.00 88.00 82 LEU A O 1
ATOM 631 N N . LEU A 1 83 ? 14.996 5.783 30.487 1.00 85.50 83 LEU A N 1
ATOM 632 C CA . LEU A 1 83 ? 14.187 6.915 30.972 1.00 85.50 83 LEU A CA 1
ATOM 633 C C . LEU A 1 83 ? 15.017 8.133 31.432 1.00 85.50 83 LEU A C 1
ATOM 635 O O . LEU A 1 83 ? 14.506 9.250 31.443 1.00 85.50 83 LEU A O 1
ATOM 639 N N . HIS A 1 84 ? 16.302 7.953 31.755 1.00 89.81 84 HIS A N 1
ATOM 640 C CA . HIS A 1 84 ? 17.162 9.005 32.314 1.00 89.81 84 HIS A CA 1
ATOM 641 C C . HIS A 1 84 ? 18.368 9.369 31.434 1.00 89.81 84 HIS A C 1
ATOM 643 O O . HIS A 1 84 ? 19.009 10.385 31.695 1.00 89.81 84 HIS A O 1
ATOM 649 N N . ASP A 1 85 ? 18.670 8.588 30.395 1.00 92.12 85 ASP A N 1
ATOM 650 C CA . ASP A 1 85 ? 19.819 8.805 29.510 1.00 92.12 85 ASP A CA 1
ATOM 651 C C . ASP A 1 85 ? 19.370 9.119 28.075 1.00 92.12 85 ASP A C 1
ATOM 653 O O . ASP A 1 85 ? 18.989 8.233 27.313 1.00 92.12 85 ASP A O 1
ATOM 657 N N . GLU A 1 86 ? 19.431 10.400 27.704 1.00 89.81 86 GLU A N 1
ATOM 658 C CA . GLU A 1 86 ? 19.075 10.885 26.364 1.00 89.81 86 GLU A CA 1
ATOM 659 C C . GLU A 1 86 ? 19.965 10.296 25.266 1.00 89.81 86 GLU A C 1
ATOM 661 O O . GLU A 1 86 ? 19.477 9.978 24.185 1.00 89.81 86 GLU A O 1
ATOM 666 N N . ARG A 1 87 ? 21.259 10.081 25.541 1.00 90.12 87 ARG A N 1
ATOM 667 C CA . ARG A 1 87 ? 22.175 9.507 24.547 1.00 90.12 87 ARG A CA 1
ATOM 668 C C . ARG A 1 87 ? 21.814 8.060 24.265 1.00 90.12 87 ARG A C 1
ATOM 670 O O . ARG A 1 87 ? 21.801 7.657 23.112 1.00 90.12 87 ARG A O 1
ATOM 677 N N . LEU A 1 88 ? 21.490 7.293 25.306 1.00 87.06 88 LEU A N 1
ATOM 678 C CA . LEU A 1 88 ? 21.059 5.909 25.137 1.00 87.06 88 LEU A CA 1
ATOM 679 C C . LEU A 1 88 ? 19.677 5.818 24.473 1.00 87.06 88 LEU A C 1
ATOM 681 O O . LEU A 1 88 ? 19.448 4.897 23.694 1.00 87.06 88 LEU A O 1
ATOM 685 N N . ARG A 1 89 ? 18.762 6.761 24.745 1.00 90.56 89 ARG A N 1
ATOM 686 C CA . ARG A 1 89 ? 17.476 6.833 24.028 1.00 90.56 89 ARG A CA 1
ATOM 687 C C . ARG A 1 89 ? 17.644 7.164 22.556 1.00 90.56 89 ARG A C 1
ATOM 689 O O . ARG A 1 89 ? 16.926 6.585 21.751 1.00 90.56 89 ARG A O 1
ATOM 696 N N . ALA A 1 90 ? 18.598 8.022 22.200 1.00 80.62 90 ALA A N 1
ATOM 697 C CA . ALA A 1 90 ? 18.877 8.344 20.803 1.00 80.62 90 ALA A CA 1
ATOM 698 C C . ALA A 1 90 ? 19.264 7.098 19.979 1.00 80.62 90 ALA A C 1
ATOM 700 O O . ALA A 1 90 ? 18.943 7.030 18.798 1.00 80.62 90 ALA A O 1
ATOM 701 N N . GLU A 1 91 ? 19.861 6.072 20.601 1.00 87.12 91 GLU A N 1
ATOM 702 C CA . GLU A 1 91 ? 20.157 4.782 19.949 1.00 87.12 91 GLU A CA 1
ATOM 703 C C . GLU A 1 91 ? 18.896 3.968 19.593 1.00 87.12 91 GLU A C 1
ATOM 705 O O . GLU A 1 91 ? 18.970 3.037 18.791 1.00 87.12 91 GLU A O 1
ATOM 710 N N . LEU A 1 92 ? 17.739 4.281 20.194 1.00 80.12 92 LEU A N 1
ATOM 711 C CA . LEU A 1 92 ? 16.459 3.645 19.864 1.00 80.12 92 LEU A CA 1
ATOM 712 C C . LEU A 1 92 ? 15.785 4.251 18.629 1.00 80.12 92 LEU A C 1
ATOM 714 O O . LEU A 1 92 ? 14.845 3.637 18.129 1.00 80.12 92 LEU A O 1
ATOM 718 N N . ASP A 1 93 ? 16.251 5.416 18.163 1.00 78.94 93 ASP A N 1
ATOM 719 C CA . ASP A 1 93 ? 15.745 6.101 16.964 1.00 78.94 93 ASP A CA 1
ATOM 720 C C . ASP A 1 93 ? 14.214 6.308 16.992 1.00 78.94 93 ASP A C 1
ATOM 722 O O . ASP A 1 93 ? 13.508 6.039 16.022 1.00 78.94 93 ASP A O 1
ATOM 726 N N . LEU A 1 94 ? 13.687 6.729 18.152 1.00 71.94 94 LEU A N 1
ATOM 727 C CA . LEU A 1 94 ? 12.263 7.033 18.330 1.00 71.94 94 LEU A CA 1
ATOM 728 C C . LEU A 1 94 ? 11.894 8.348 17.631 1.00 71.94 94 LEU A C 1
ATOM 730 O O . LEU A 1 94 ? 12.663 9.312 17.670 1.00 71.94 94 LEU A O 1
ATOM 734 N N . ASP A 1 95 ? 10.683 8.430 17.074 1.00 74.50 95 ASP A N 1
ATOM 735 C CA . ASP A 1 95 ? 10.126 9.718 16.649 1.00 74.50 95 ASP A CA 1
ATOM 736 C C . ASP A 1 95 ? 9.994 10.672 17.862 1.00 74.50 95 ASP A C 1
ATOM 738 O O . ASP A 1 95 ? 9.685 10.211 18.966 1.00 74.50 95 ASP A O 1
ATOM 742 N N . PRO A 1 96 ? 10.179 12.002 17.712 1.00 76.25 96 PRO A N 1
ATOM 743 C CA . PRO A 1 96 ? 10.094 12.933 18.840 1.00 76.25 96 PRO A CA 1
ATOM 744 C C . PRO A 1 96 ? 8.786 12.850 19.634 1.00 76.25 96 PRO A C 1
ATOM 746 O O . PRO A 1 96 ? 8.785 13.046 20.851 1.00 76.25 96 PRO A O 1
ATOM 749 N N . GLU A 1 97 ? 7.663 12.561 18.975 1.00 74.00 97 GLU A N 1
ATOM 750 C CA . GLU A 1 97 ? 6.378 12.388 19.648 1.00 74.00 97 GLU A CA 1
ATOM 751 C C . GLU A 1 97 ? 6.278 11.014 20.330 1.00 74.00 97 GLU A C 1
ATOM 753 O O . GLU A 1 97 ? 5.704 10.916 21.416 1.00 74.00 97 GLU A O 1
ATOM 758 N N . GLU A 1 98 ? 6.882 9.967 19.759 1.00 77.81 98 GLU A N 1
ATOM 759 C CA . GLU A 1 98 ? 7.019 8.659 20.415 1.00 77.81 98 GLU A CA 1
ATOM 760 C C . GLU A 1 98 ? 7.870 8.760 21.683 1.00 77.81 98 GLU A C 1
ATOM 762 O O . GLU A 1 98 ? 7.448 8.272 22.733 1.00 77.81 98 GLU A O 1
ATOM 767 N N . GLU A 1 99 ? 9.015 9.448 21.629 1.00 84.62 99 GLU A N 1
ATOM 768 C CA . GLU A 1 99 ? 9.856 9.705 22.802 1.00 84.62 99 GLU A CA 1
ATOM 769 C C . GLU A 1 99 ? 9.096 10.533 23.844 1.00 84.62 99 GLU A C 1
ATOM 771 O O . GLU A 1 99 ? 9.056 10.171 25.025 1.00 84.62 99 GLU A O 1
ATOM 776 N N . ARG A 1 100 ? 8.417 11.607 23.414 1.00 87.75 100 ARG A N 1
ATOM 777 C CA . ARG A 1 100 ? 7.600 12.437 24.306 1.00 87.75 100 ARG A CA 1
ATOM 778 C C . ARG A 1 100 ? 6.541 11.609 25.029 1.00 87.75 100 ARG A C 1
ATOM 780 O O . ARG A 1 100 ? 6.325 11.830 26.218 1.00 87.75 100 ARG A O 1
ATOM 787 N N . LEU A 1 101 ? 5.866 10.693 24.332 1.00 84.75 101 LEU A N 1
ATOM 788 C CA . LEU A 1 101 ? 4.859 9.804 24.917 1.00 84.75 101 LEU A CA 1
ATOM 789 C C . LEU A 1 101 ? 5.482 8.743 25.834 1.00 84.75 101 LEU A C 1
ATOM 791 O O . LEU A 1 101 ? 4.927 8.481 26.900 1.00 84.75 101 LEU A O 1
ATOM 795 N N . ALA A 1 102 ? 6.621 8.161 25.453 1.00 84.31 102 ALA A N 1
ATOM 796 C CA . ALA A 1 102 ? 7.320 7.134 26.227 1.00 84.31 102 ALA A CA 1
ATOM 797 C C . ALA A 1 102 ? 7.843 7.650 27.579 1.00 84.31 102 ALA A C 1
ATOM 799 O O . ALA A 1 102 ? 7.912 6.888 28.541 1.00 84.31 102 ALA A O 1
ATOM 800 N N . LEU A 1 103 ? 8.173 8.943 27.671 1.00 86.75 103 LEU A N 1
ATOM 801 C CA . LEU A 1 103 ? 8.628 9.593 28.906 1.00 86.75 103 LEU A CA 1
ATOM 802 C C . LEU A 1 103 ? 7.486 9.996 29.859 1.00 86.75 103 LEU A C 1
ATOM 804 O O . LEU A 1 103 ? 7.747 10.468 30.968 1.00 86.75 103 LEU A O 1
ATOM 808 N N . ILE A 1 104 ? 6.219 9.833 29.462 1.00 85.19 104 ILE A N 1
ATOM 809 C CA . ILE A 1 104 ? 5.079 10.112 30.344 1.00 85.19 104 ILE A CA 1
ATOM 810 C C . ILE A 1 104 ? 4.945 8.980 31.360 1.00 85.19 104 ILE A C 1
ATOM 812 O O . ILE A 1 104 ? 4.664 7.846 30.989 1.00 85.19 104 ILE A O 1
ATOM 816 N N . GLU A 1 105 ? 5.047 9.309 32.649 1.00 78.62 105 GLU A N 1
ATOM 817 C CA . GLU A 1 105 ? 4.829 8.362 33.747 1.00 78.62 105 GLU A CA 1
ATOM 818 C C . GLU A 1 105 ? 3.374 7.836 33.742 1.00 78.62 105 GLU A C 1
ATOM 820 O O . GLU A 1 105 ? 2.439 8.596 34.032 1.00 78.62 105 GLU A O 1
ATOM 825 N N . PRO A 1 106 ? 3.142 6.543 33.433 1.00 70.25 106 PRO A N 1
ATOM 826 C CA . PRO A 1 106 ? 1.796 5.990 33.288 1.00 70.25 106 PRO A CA 1
ATOM 827 C C . PRO A 1 106 ? 1.087 5.754 34.635 1.00 70.25 106 PRO A C 1
ATOM 829 O O . PRO A 1 106 ? -0.107 5.437 34.655 1.00 70.25 106 PRO A O 1
ATOM 832 N N . GLY A 1 107 ? 1.791 5.892 35.768 1.00 67.19 107 GLY A N 1
ATOM 833 C CA . GLY A 1 107 ? 1.234 5.686 37.108 1.00 67.19 107 GLY A CA 1
ATOM 834 C C . GLY A 1 107 ? 1.023 4.208 37.453 1.00 67.19 107 GLY A C 1
ATOM 835 O O . GLY A 1 107 ? 0.170 3.877 38.277 1.00 67.19 107 GLY A O 1
ATOM 836 N N . GLY A 1 108 ? 1.765 3.309 36.803 1.00 67.62 108 GLY A N 1
ATOM 837 C CA . GLY A 1 108 ? 1.713 1.860 36.996 1.00 67.62 108 GLY A CA 1
ATOM 838 C C . GLY A 1 108 ? 3.097 1.277 37.285 1.00 67.62 108 GLY A C 1
ATOM 839 O O . GLY A 1 108 ? 4.112 1.910 37.052 1.00 67.62 108 GLY A O 1
ATOM 840 N N . ALA A 1 109 ? 3.155 0.039 37.782 1.00 66.94 109 ALA A N 1
ATOM 841 C CA . ALA A 1 109 ? 4.424 -0.593 38.171 1.00 66.94 109 ALA A CA 1
ATOM 842 C C . ALA A 1 109 ? 5.283 -1.105 36.990 1.00 66.94 109 ALA A C 1
ATOM 844 O O . ALA A 1 109 ? 6.354 -1.663 37.214 1.00 66.94 109 ALA A O 1
ATOM 845 N N . SER A 1 110 ? 4.781 -1.025 35.754 1.00 73.38 110 SER A N 1
ATOM 846 C CA . SER A 1 110 ? 5.461 -1.500 34.544 1.00 73.38 110 SER A CA 1
ATOM 847 C C . SER A 1 110 ? 4.813 -0.890 33.303 1.00 73.38 110 SER A C 1
ATOM 849 O O . SER A 1 110 ? 3.581 -0.846 33.227 1.00 73.38 110 SER A O 1
ATOM 851 N N . SER A 1 111 ? 5.625 -0.498 32.321 1.00 75.56 111 SER A N 1
ATOM 852 C CA . SER A 1 111 ? 5.159 0.051 31.039 1.00 75.56 111 SER A CA 1
ATOM 853 C C . SER A 1 111 ? 4.597 -1.016 30.096 1.00 75.56 111 SER A C 1
ATOM 855 O O . SER A 1 111 ? 3.744 -0.724 29.264 1.00 75.56 111 SER A O 1
ATOM 857 N N . SER A 1 112 ? 5.021 -2.276 30.255 1.00 79.94 112 SER A N 1
ATOM 858 C CA . SER A 1 112 ? 4.583 -3.405 29.426 1.00 79.94 112 SER A CA 1
ATOM 859 C C . SER A 1 112 ? 4.178 -4.612 30.284 1.00 79.94 112 SER A C 1
ATOM 861 O O . SER A 1 112 ? 4.816 -5.663 30.222 1.00 79.94 112 SER A O 1
ATOM 863 N N . PRO A 1 113 ? 3.082 -4.528 31.068 1.00 80.56 113 PRO A N 1
ATOM 864 C CA . PRO A 1 113 ? 2.684 -5.571 32.025 1.00 80.56 113 PRO A CA 1
ATOM 865 C C . PRO A 1 113 ? 2.304 -6.919 31.381 1.00 80.56 113 PRO A C 1
ATOM 867 O O . PRO A 1 113 ? 2.029 -7.893 32.089 1.00 80.56 113 PRO A O 1
ATOM 870 N N . SER A 1 114 ? 2.244 -6.968 30.051 1.00 86.44 114 SER A N 1
ATOM 871 C CA . SER A 1 114 ? 2.128 -8.170 29.238 1.00 86.44 114 SER A CA 1
ATOM 872 C C . SER A 1 114 ? 2.935 -7.985 27.956 1.00 86.44 114 SER A C 1
ATOM 874 O O . SER A 1 114 ? 2.770 -6.972 27.287 1.00 86.44 114 SER A O 1
ATOM 876 N N . ALA A 1 115 ? 3.777 -8.959 27.617 1.00 87.56 115 ALA A N 1
ATOM 877 C CA . ALA A 1 115 ? 4.617 -8.951 26.423 1.00 87.56 115 ALA A CA 1
ATOM 878 C C . ALA A 1 115 ? 4.775 -10.376 25.874 1.00 87.56 115 ALA A C 1
ATOM 880 O O . ALA A 1 115 ? 4.524 -11.358 26.585 1.00 87.56 115 ALA A O 1
ATOM 881 N N . ARG A 1 116 ? 5.219 -10.502 24.620 1.00 89.56 116 ARG A N 1
ATOM 882 C CA . ARG A 1 116 ? 5.558 -11.790 23.994 1.00 89.56 116 ARG A CA 1
ATOM 883 C C . ARG A 1 116 ? 6.995 -11.769 23.485 1.00 89.56 116 ARG A C 1
ATOM 885 O O . ARG A 1 116 ? 7.341 -10.928 22.665 1.00 89.56 116 ARG A O 1
ATOM 892 N N . ILE A 1 117 ? 7.812 -12.712 23.950 1.00 89.81 117 ILE A N 1
ATOM 893 C CA . ILE A 1 117 ? 9.170 -12.922 23.441 1.00 89.81 117 ILE A CA 1
ATOM 894 C C . ILE A 1 117 ? 9.133 -14.129 22.508 1.00 89.81 117 ILE A C 1
ATOM 896 O O . ILE A 1 117 ? 8.882 -15.251 22.958 1.00 89.81 117 ILE A O 1
ATOM 900 N N . ASP A 1 118 ? 9.356 -13.898 21.220 1.00 88.88 118 ASP A N 1
ATOM 901 C CA . ASP A 1 118 ? 9.355 -14.956 20.218 1.00 88.88 118 ASP A CA 1
ATOM 902 C C . ASP A 1 118 ? 10.762 -15.548 20.085 1.00 88.88 118 ASP A C 1
ATOM 904 O O . ASP A 1 118 ? 11.781 -14.848 20.092 1.00 88.88 118 ASP A O 1
ATOM 908 N N . GLY A 1 119 ? 10.830 -16.876 20.007 1.00 88.75 119 GLY A N 1
ATOM 909 C CA . GLY A 1 119 ? 12.094 -17.596 20.000 1.00 88.75 119 GLY A CA 1
ATOM 910 C C . GLY A 1 119 ? 11.977 -19.037 19.527 1.00 88.75 119 GLY A C 1
ATOM 911 O O . GLY A 1 119 ? 10.894 -19.625 19.467 1.00 88.75 119 GLY A O 1
ATOM 912 N N . PHE A 1 120 ? 13.131 -19.614 19.214 1.00 88.56 120 PHE A N 1
ATOM 913 C CA . PHE A 1 120 ? 13.269 -20.968 18.700 1.00 88.56 120 PHE A CA 1
ATOM 914 C C . PHE A 1 120 ? 14.160 -21.796 19.614 1.00 88.56 120 PHE A C 1
ATOM 916 O O . PHE A 1 120 ? 15.138 -21.319 20.185 1.00 88.56 120 PHE A O 1
ATOM 923 N N . PHE A 1 121 ? 13.822 -23.073 19.722 1.00 83.56 121 PHE A N 1
ATOM 924 C CA . PHE A 1 121 ? 14.680 -24.062 20.355 1.00 83.56 121 PHE A CA 1
ATOM 925 C C . PHE A 1 121 ? 15.485 -24.778 19.276 1.00 83.56 121 PHE A C 1
ATOM 927 O O . PHE A 1 121 ? 14.908 -25.541 18.497 1.00 83.56 121 PHE A O 1
ATOM 934 N N . THR A 1 122 ? 16.793 -24.551 19.270 1.00 81.50 122 THR A N 1
ATOM 935 C CA . THR A 1 122 ? 17.779 -25.348 18.532 1.00 81.50 122 THR A CA 1
ATOM 936 C C . THR A 1 122 ? 18.458 -26.310 19.518 1.00 81.50 122 THR A C 1
ATOM 938 O O . THR A 1 122 ? 17.774 -26.986 20.290 1.00 81.50 122 THR A O 1
ATOM 941 N N . ASP A 1 123 ? 19.789 -26.355 19.533 1.00 78.44 123 ASP A N 1
ATOM 942 C CA . ASP A 1 123 ? 20.610 -26.814 20.656 1.00 78.44 123 ASP A CA 1
ATOM 943 C C . ASP A 1 123 ? 20.379 -25.991 21.941 1.00 78.44 123 ASP A C 1
ATOM 945 O O . ASP A 1 123 ? 20.456 -26.526 23.047 1.00 78.44 123 ASP A O 1
ATOM 949 N N . GLN A 1 124 ? 20.043 -24.705 21.802 1.00 83.38 124 GLN A N 1
ATOM 950 C CA . GLN A 1 124 ? 19.724 -23.779 22.889 1.00 83.38 124 GLN A CA 1
ATOM 951 C C . GLN A 1 124 ? 18.473 -22.951 22.549 1.00 83.38 124 GLN A C 1
ATOM 953 O O . GLN A 1 124 ? 18.021 -22.913 21.405 1.00 83.38 124 GLN A O 1
ATOM 958 N N . LEU A 1 125 ? 17.878 -22.295 23.549 1.00 87.75 125 LEU A N 1
ATOM 959 C CA . LEU A 1 125 ? 16.793 -21.340 23.315 1.00 87.75 125 LEU A CA 1
ATOM 960 C C . LEU A 1 125 ? 17.381 -20.011 22.827 1.00 87.75 125 LEU A C 1
ATOM 962 O O . LEU A 1 125 ? 18.225 -19.422 23.502 1.00 87.75 125 LEU A O 1
ATOM 966 N N . ARG A 1 126 ? 16.925 -19.537 21.667 1.00 90.06 126 ARG A N 1
ATOM 967 C CA . ARG A 1 126 ? 17.315 -18.250 21.079 1.00 90.06 126 ARG A CA 1
ATOM 968 C C . ARG A 1 126 ? 16.074 -17.394 20.862 1.00 90.06 126 ARG A C 1
ATOM 970 O O . ARG A 1 126 ? 15.130 -17.845 20.216 1.00 90.06 126 ARG A O 1
ATOM 977 N N . PHE A 1 127 ? 16.083 -16.176 21.392 1.00 89.75 127 PHE A N 1
ATOM 978 C CA . PHE A 1 127 ? 15.036 -15.184 21.150 1.00 89.75 127 PHE A CA 1
ATOM 979 C C . PHE A 1 127 ? 15.381 -14.337 19.925 1.00 89.75 127 PHE A C 1
ATOM 981 O O . PHE A 1 127 ? 16.555 -14.052 19.692 1.00 89.75 127 PHE A O 1
ATOM 988 N N . VAL A 1 128 ? 14.365 -13.968 19.147 1.00 89.50 128 VAL A N 1
ATOM 989 C CA . VAL A 1 128 ? 14.517 -13.186 17.908 1.00 89.50 128 VAL A CA 1
ATOM 990 C C . VAL A 1 128 ? 13.702 -11.899 17.910 1.00 89.50 128 VAL A C 1
ATOM 992 O O . VAL A 1 128 ? 14.046 -10.976 17.184 1.00 89.50 128 VAL A O 1
ATOM 995 N N . GLU A 1 129 ? 12.634 -11.826 18.707 1.00 82.81 129 GLU A N 1
ATOM 996 C CA . GLU A 1 129 ? 11.709 -10.695 18.675 1.00 82.81 129 GLU A CA 1
ATOM 997 C C . GLU A 1 129 ? 11.070 -10.470 20.049 1.00 82.81 129 GLU A C 1
ATOM 999 O O . GLU A 1 129 ? 10.692 -11.419 20.745 1.00 82.81 129 GLU A O 1
ATOM 1004 N N . TYR A 1 130 ? 10.954 -9.199 20.437 1.00 83.62 130 TYR A N 1
ATOM 1005 C CA . TYR A 1 130 ? 10.293 -8.759 21.660 1.00 83.62 130 TYR A CA 1
ATOM 1006 C C . TYR A 1 130 ? 9.079 -7.894 21.318 1.00 83.62 130 TYR A C 1
ATOM 1008 O O . TYR A 1 130 ? 9.213 -6.765 20.861 1.00 83.62 130 TYR A O 1
ATOM 1016 N N . ASN A 1 131 ? 7.885 -8.423 21.569 1.00 82.88 131 ASN A N 1
ATOM 1017 C CA . ASN A 1 131 ? 6.614 -7.752 21.323 1.00 82.88 131 ASN A CA 1
ATOM 1018 C C . ASN A 1 131 ? 6.078 -7.189 22.646 1.00 82.88 131 ASN A C 1
ATOM 1020 O O . ASN A 1 131 ? 5.329 -7.868 23.361 1.00 82.88 131 ASN A O 1
ATOM 1024 N N . ALA A 1 132 ? 6.490 -5.968 22.985 1.00 81.62 132 ALA A N 1
ATOM 1025 C CA . ALA A 1 132 ? 5.968 -5.223 24.135 1.00 81.62 132 ALA A CA 1
ATOM 1026 C C . ALA A 1 132 ? 4.627 -4.532 23.829 1.00 81.62 132 ALA A C 1
ATOM 1028 O O . ALA A 1 132 ? 3.799 -4.333 24.715 1.00 81.62 132 ALA A O 1
ATOM 1029 N N . GLU A 1 133 ? 4.377 -4.205 22.558 1.00 72.75 133 GLU A N 1
ATOM 1030 C CA . GLU A 1 133 ? 3.133 -3.580 22.122 1.00 72.75 133 GLU A CA 1
ATOM 1031 C C . GLU A 1 133 ? 2.144 -4.641 21.617 1.00 72.75 133 GLU A C 1
ATOM 1033 O O . GLU A 1 133 ? 2.332 -5.260 20.574 1.00 72.75 133 GLU A O 1
ATOM 1038 N N . SER A 1 134 ? 1.052 -4.846 22.359 1.00 71.88 134 SER A N 1
ATOM 1039 C CA . SER A 1 134 ? -0.166 -5.506 21.856 1.00 71.88 134 SER A CA 1
ATOM 1040 C C . SER A 1 134 ? -0.012 -6.938 21.289 1.00 71.88 134 SER A C 1
ATOM 1042 O O . SER A 1 134 ? -0.508 -7.219 20.193 1.00 71.88 134 SER A O 1
ATOM 1044 N N . PRO A 1 135 ? 0.578 -7.909 22.018 1.00 82.00 135 PRO A N 1
ATOM 1045 C CA . PRO A 1 135 ? 0.762 -9.262 21.495 1.00 82.00 135 PRO A CA 1
ATOM 1046 C C . PRO A 1 135 ? -0.573 -9.952 21.155 1.00 82.00 135 PRO A C 1
ATOM 1048 O O . PRO A 1 135 ? -1.494 -10.036 21.975 1.00 82.00 135 PRO A O 1
ATOM 1051 N N . ALA A 1 136 ? -0.664 -10.487 19.936 1.00 82.56 136 ALA A N 1
ATOM 1052 C CA . ALA A 1 136 ? -1.830 -11.213 19.432 1.00 82.56 136 ALA A CA 1
ATOM 1053 C C . ALA A 1 136 ? -1.753 -12.730 19.688 1.00 82.56 136 ALA A C 1
ATOM 1055 O O . ALA A 1 136 ? -0.675 -13.292 19.904 1.00 82.56 136 ALA A O 1
ATOM 1056 N N . GLY A 1 137 ? -2.902 -13.409 19.605 1.00 86.25 137 GLY A N 1
ATOM 1057 C CA . GLY A 1 137 ? -3.025 -14.871 19.577 1.00 86.25 137 GLY A CA 1
ATOM 1058 C C . GLY A 1 137 ? -3.452 -15.532 20.893 1.00 86.25 137 GLY A C 1
ATOM 1059 O O . GLY A 1 137 ? -3.757 -16.724 20.900 1.00 86.25 137 GLY A O 1
ATOM 1060 N N . MET A 1 138 ? -3.518 -14.792 22.001 1.00 90.88 138 MET A N 1
ATOM 1061 C CA . MET A 1 138 ? -3.875 -15.324 23.325 1.00 90.88 138 MET A CA 1
ATOM 1062 C C . MET A 1 138 ? -5.299 -15.895 23.371 1.00 90.88 138 MET A C 1
ATOM 1064 O O . MET A 1 138 ? -5.516 -17.015 23.844 1.00 90.88 138 MET A O 1
ATOM 1068 N N . ALA A 1 139 ? -6.290 -15.151 22.864 1.00 91.12 139 ALA A N 1
ATOM 1069 C CA . ALA A 1 139 ? -7.679 -15.601 22.935 1.00 91.12 139 ALA A CA 1
ATOM 1070 C C . ALA A 1 139 ? -7.958 -16.750 21.963 1.00 91.12 139 ALA A C 1
ATOM 1072 O O . ALA A 1 139 ? -8.690 -17.687 22.309 1.00 91.12 139 ALA A O 1
ATOM 1073 N N . TYR A 1 140 ? -7.314 -16.730 20.794 1.00 91.00 140 TYR A N 1
ATOM 1074 C CA . TYR A 1 140 ? -7.325 -17.864 19.878 1.00 91.00 140 TYR A CA 1
ATOM 1075 C C . TYR A 1 140 ? -6.664 -19.096 20.494 1.00 91.00 140 TYR A C 1
ATOM 1077 O O . TYR A 1 140 ? -7.258 -20.168 20.446 1.00 91.00 140 TYR A O 1
ATOM 1085 N N . GLY A 1 141 ? -5.496 -18.961 21.127 1.00 91.75 141 GLY A N 1
ATOM 1086 C CA . GLY A 1 141 ? -4.769 -20.073 21.744 1.00 91.75 141 GLY A CA 1
ATOM 1087 C C . GLY A 1 141 ? -5.579 -20.795 22.823 1.00 91.75 141 GLY A C 1
ATOM 1088 O O . GLY A 1 141 ? -5.697 -22.024 22.795 1.00 91.75 141 GLY A O 1
ATOM 1089 N N . ASP A 1 142 ? -6.207 -20.048 23.732 1.00 93.44 142 ASP A N 1
ATOM 1090 C CA . ASP A 1 142 ? -7.057 -20.617 24.786 1.00 93.44 142 ASP A CA 1
ATOM 1091 C C . ASP A 1 142 ? -8.286 -21.335 24.206 1.00 93.44 142 ASP A C 1
ATOM 1093 O O . ASP A 1 142 ? -8.641 -22.436 24.633 1.00 93.44 142 ASP A O 1
ATOM 1097 N N . THR A 1 143 ? -8.942 -20.714 23.225 1.00 93.19 143 THR A N 1
ATOM 1098 C CA . THR A 1 143 ? -10.160 -21.254 22.602 1.00 93.19 143 THR A CA 1
ATOM 1099 C C . THR A 1 143 ? -9.843 -22.486 21.754 1.00 93.19 143 THR A C 1
ATOM 1101 O O . THR A 1 143 ? -10.542 -23.496 21.829 1.00 93.19 143 THR A O 1
ATOM 1104 N N . LEU A 1 144 ? -8.739 -22.452 21.009 1.00 93.50 144 LEU A N 1
ATOM 1105 C CA . LEU A 1 144 ? -8.245 -23.577 20.226 1.00 93.50 144 LEU A CA 1
ATOM 1106 C C . LEU A 1 144 ? -7.824 -24.734 21.137 1.00 93.50 144 LEU A C 1
ATOM 1108 O O . LEU A 1 144 ? -8.154 -25.881 20.850 1.00 93.50 144 LEU A O 1
ATOM 1112 N N . THR A 1 145 ? -7.185 -24.449 22.276 1.00 94.06 145 THR A N 1
ATOM 1113 C CA . THR A 1 145 ? -6.883 -25.468 23.290 1.00 94.06 145 THR A CA 1
ATOM 1114 C C . THR A 1 145 ? -8.156 -26.193 23.718 1.00 94.06 145 THR A C 1
ATOM 1116 O O . THR A 1 145 ? -8.190 -27.419 23.670 1.00 94.06 145 THR A O 1
ATOM 1119 N N . ALA A 1 146 ? -9.236 -25.470 24.030 1.00 93.19 146 ALA A N 1
ATOM 1120 C CA . ALA A 1 146 ? -10.515 -26.086 24.391 1.00 93.19 146 ALA A CA 1
ATOM 1121 C C . ALA A 1 146 ? -11.104 -26.978 23.276 1.00 93.19 146 ALA A C 1
ATOM 1123 O O . ALA A 1 146 ? -11.761 -27.977 23.579 1.00 93.19 146 ALA A O 1
ATOM 1124 N N . VAL A 1 147 ? -10.853 -26.660 21.999 1.00 95.06 147 VAL A N 1
ATOM 1125 C CA . VAL A 1 147 ? -11.205 -27.528 20.860 1.00 95.06 147 VAL A CA 1
ATOM 1126 C C . VAL A 1 147 ? -10.331 -28.786 20.845 1.00 95.06 147 VAL A C 1
ATOM 1128 O O . VAL A 1 147 ? -10.869 -29.894 20.816 1.00 95.06 147 VAL A O 1
ATOM 1131 N N . PHE A 1 148 ? -9.004 -28.647 20.949 1.00 94.69 148 PHE A N 1
ATOM 1132 C CA . PHE A 1 148 ? -8.069 -29.782 20.994 1.00 94.69 148 PHE A CA 1
ATOM 1133 C C . PHE A 1 148 ? -8.368 -30.750 22.139 1.00 94.69 148 PHE A C 1
ATOM 1135 O O . PHE A 1 148 ? -8.291 -31.963 21.960 1.00 94.69 148 PHE A O 1
ATOM 1142 N N . GLU A 1 149 ? -8.738 -30.237 23.312 1.00 92.75 149 GLU A N 1
ATOM 1143 C CA . GLU A 1 149 ? -9.071 -31.053 24.482 1.00 92.75 149 GLU A CA 1
ATOM 1144 C C . GLU A 1 149 ? -10.271 -31.983 24.263 1.00 92.75 149 GLU A C 1
ATOM 1146 O O . GLU A 1 149 ? -10.375 -33.014 24.935 1.00 92.75 149 GLU A O 1
ATOM 1151 N N . ARG A 1 150 ? -11.156 -31.635 23.322 1.00 92.94 150 ARG A N 1
ATOM 1152 C CA . ARG A 1 150 ? -12.341 -32.421 22.959 1.00 92.94 150 ARG A CA 1
ATOM 1153 C C . ARG A 1 150 ? -12.078 -33.417 21.833 1.00 92.94 150 ARG A C 1
ATOM 1155 O O . ARG A 1 150 ? -12.912 -34.300 21.634 1.00 92.94 150 ARG A O 1
ATOM 1162 N N . LEU A 1 151 ? -10.949 -33.314 21.125 1.00 93.75 151 LEU A N 1
ATOM 1163 C CA . LEU A 1 151 ? -10.642 -34.222 20.022 1.00 93.75 151 LEU A CA 1
ATOM 1164 C C . LEU A 1 151 ? -10.528 -35.674 20.523 1.00 93.75 151 LEU A C 1
ATOM 1166 O O . LEU A 1 151 ? -9.892 -35.917 21.558 1.00 93.75 151 LEU A O 1
ATOM 1170 N N . PRO A 1 152 ? -11.092 -36.654 19.791 1.00 92.19 152 PRO A N 1
ATOM 1171 C CA . PRO A 1 152 ? -11.001 -38.071 20.141 1.00 92.19 152 PRO A CA 1
ATOM 1172 C C . PRO A 1 152 ? -9.569 -38.545 20.433 1.00 92.19 152 PRO A C 1
ATOM 1174 O O . PRO A 1 152 ? -9.324 -39.166 21.472 1.00 92.19 152 PRO A O 1
ATOM 1177 N N . VAL A 1 153 ? -8.604 -38.164 19.588 1.00 93.12 153 VAL A N 1
ATOM 1178 C CA . VAL A 1 153 ? -7.180 -38.487 19.774 1.00 93.12 153 VAL A CA 1
ATOM 1179 C C . VAL A 1 153 ? -6.623 -37.943 21.097 1.00 93.12 153 VAL A C 1
ATOM 1181 O O . VAL A 1 153 ? -5.911 -38.649 21.808 1.00 93.12 153 VAL A O 1
ATOM 1184 N N . MET A 1 154 ? -6.996 -36.723 21.502 1.00 93.69 154 MET A N 1
ATOM 1185 C CA . MET A 1 154 ? -6.530 -36.124 22.756 1.00 93.69 154 MET A CA 1
ATOM 1186 C C . MET A 1 154 ? -7.122 -36.845 23.972 1.00 93.69 154 MET A C 1
ATOM 1188 O O . MET A 1 154 ? -6.427 -37.067 24.967 1.00 93.69 154 MET A O 1
ATOM 1192 N N . ARG A 1 155 ? -8.388 -37.275 23.891 1.00 91.62 155 ARG A N 1
ATOM 1193 C CA . ARG A 1 155 ? -9.024 -38.100 24.932 1.00 91.62 155 ARG A CA 1
ATOM 1194 C C . ARG A 1 155 ? -8.314 -39.442 25.094 1.00 91.62 155 ARG A C 1
ATOM 1196 O O . ARG A 1 155 ? -8.108 -39.878 26.225 1.00 91.62 155 ARG A O 1
ATOM 1203 N N . ALA A 1 156 ? -7.923 -40.084 23.993 1.00 91.69 156 ALA A N 1
ATOM 1204 C CA . ALA A 1 156 ? -7.156 -41.327 24.029 1.00 91.69 156 ALA A CA 1
ATOM 1205 C C . ALA A 1 156 ? -5.749 -41.106 24.604 1.00 91.69 156 ALA A C 1
ATOM 1207 O O . ALA A 1 156 ? -5.314 -41.844 25.490 1.00 91.69 156 ALA A O 1
ATOM 1208 N N . PHE A 1 157 ? -5.072 -40.044 24.170 1.00 93.12 157 PHE A N 1
ATOM 1209 C CA . PHE A 1 157 ? -3.730 -39.689 24.622 1.00 93.12 157 PHE A CA 1
ATOM 1210 C C . PHE A 1 157 ? -3.673 -39.403 26.136 1.00 93.12 157 PHE A C 1
ATOM 1212 O O . PHE A 1 157 ? -2.774 -39.888 26.827 1.00 93.12 157 PHE A O 1
ATOM 1219 N N . ARG A 1 158 ? -4.689 -38.727 26.693 1.00 93.56 158 ARG A N 1
ATOM 1220 C CA . ARG A 1 158 ? -4.824 -38.446 28.140 1.00 93.56 158 ARG A CA 1
ATOM 1221 C C . ARG A 1 158 ? -4.958 -39.684 29.028 1.00 93.56 158 ARG A C 1
ATOM 1223 O O . ARG A 1 158 ? -4.662 -39.601 30.215 1.00 93.56 158 ARG A O 1
ATOM 1230 N N . LYS A 1 159 ? -5.361 -40.835 28.479 1.00 92.38 159 LYS A N 1
ATOM 1231 C CA . LYS A 1 159 ? -5.365 -42.104 29.232 1.00 92.38 159 LYS A CA 1
ATOM 1232 C C . LYS A 1 159 ? -3.947 -42.583 29.558 1.00 92.38 159 LYS A C 1
ATOM 1234 O O . LYS A 1 159 ? -3.775 -43.375 30.476 1.00 92.38 159 LYS A O 1
ATOM 1239 N N . ARG A 1 160 ? -2.949 -42.131 28.788 1.00 91.75 160 ARG A N 1
ATOM 1240 C CA . ARG A 1 160 ? -1.545 -42.564 28.883 1.00 91.75 160 ARG A CA 1
ATOM 1241 C C . ARG A 1 160 ? -0.623 -41.480 29.438 1.00 91.75 160 ARG A C 1
ATOM 1243 O O . ARG A 1 160 ? 0.360 -41.805 30.093 1.00 91.75 160 ARG A O 1
ATOM 1250 N N . PHE A 1 161 ? -0.935 -40.206 29.198 1.00 91.44 161 PHE A N 1
ATOM 1251 C CA . PHE A 1 161 ? -0.089 -39.081 29.595 1.00 91.44 161 PHE A CA 1
ATOM 1252 C C . PHE A 1 161 ? -0.856 -38.042 30.411 1.00 91.44 161 PHE A C 1
ATOM 1254 O O . PHE A 1 161 ? -1.989 -37.681 30.094 1.00 91.44 161 PHE A O 1
ATOM 1261 N N . ARG A 1 162 ? -0.193 -37.495 31.436 1.00 90.50 162 ARG A N 1
ATOM 1262 C CA . ARG A 1 162 ? -0.665 -36.308 32.158 1.00 90.50 162 ARG A CA 1
ATOM 1263 C C . ARG A 1 162 ? -0.325 -35.054 31.361 1.00 90.50 162 ARG A C 1
ATOM 1265 O O . ARG A 1 162 ? 0.830 -34.838 31.010 1.00 90.50 162 ARG A O 1
ATOM 1272 N N . ILE A 1 163 ? -1.329 -34.220 31.107 1.00 90.19 163 ILE A N 1
ATOM 1273 C CA . ILE A 1 163 ? -1.210 -33.011 30.286 1.00 90.19 163 ILE A CA 1
ATOM 1274 C C . ILE A 1 163 ? -1.795 -31.842 31.065 1.00 90.19 163 ILE A C 1
ATOM 1276 O O . ILE A 1 163 ? -2.825 -31.988 31.721 1.00 90.19 163 ILE A O 1
ATOM 1280 N N . ARG A 1 164 ? -1.154 -30.680 30.957 1.00 91.44 164 ARG A N 1
ATOM 1281 C CA . ARG A 1 164 ? -1.640 -29.413 31.501 1.00 91.44 164 ARG A CA 1
ATOM 1282 C C . ARG A 1 164 ? -1.714 -28.392 30.371 1.00 91.44 164 ARG A C 1
ATOM 1284 O O . ARG A 1 164 ? -0.724 -28.204 29.670 1.00 91.44 164 ARG A O 1
ATOM 1291 N N . SER A 1 165 ? -2.859 -27.740 30.208 1.00 90.94 165 SER A N 1
ATOM 1292 C CA . SER A 1 165 ? -3.001 -26.576 29.331 1.00 90.94 165 SER A CA 1
ATOM 1293 C C . SER A 1 165 ? -2.428 -25.318 29.994 1.00 90.94 165 SER A C 1
ATOM 1295 O O . SER A 1 165 ? -2.281 -25.245 31.216 1.00 90.94 165 SER A O 1
ATOM 1297 N N . LEU A 1 166 ? -2.062 -24.328 29.182 1.00 90.56 166 LEU A N 1
ATOM 1298 C CA . LEU A 1 166 ? -1.442 -23.081 29.633 1.00 90.56 166 LEU A CA 1
ATOM 1299 C C . LEU A 1 166 ? -2.341 -21.899 29.234 1.00 90.56 166 LEU A C 1
ATOM 1301 O O . LEU A 1 166 ? -2.058 -21.246 28.235 1.00 90.56 166 LEU A O 1
ATOM 1305 N N . PRO A 1 167 ? -3.450 -21.648 29.958 1.00 88.62 167 PRO A N 1
ATOM 1306 C CA . PRO A 1 167 ? -4.382 -20.587 29.593 1.00 88.62 167 PRO A CA 1
ATOM 1307 C C . PRO A 1 167 ? -3.768 -19.197 29.805 1.00 88.62 167 PRO A C 1
ATOM 1309 O O . PRO A 1 167 ? -3.171 -18.915 30.850 1.00 88.62 167 PRO A O 1
ATOM 1312 N N . THR A 1 168 ? -3.968 -18.313 28.833 1.00 91.75 168 THR A N 1
ATOM 1313 C CA . THR A 1 168 ? -3.328 -16.994 28.744 1.00 91.75 168 THR A CA 1
ATOM 1314 C C . THR A 1 168 ? -4.295 -15.835 28.983 1.00 91.75 168 THR A C 1
ATOM 1316 O O . THR A 1 168 ? -3.917 -14.878 29.659 1.00 91.75 168 THR A O 1
ATOM 1319 N N . ARG A 1 169 ? -5.572 -15.919 28.574 1.00 92.06 169 ARG A N 1
ATOM 1320 C CA . ARG A 1 169 ? -6.546 -14.815 28.742 1.00 92.06 169 ARG A CA 1
ATOM 1321 C C . ARG A 1 169 ? -6.764 -14.423 30.199 1.00 92.06 169 ARG A C 1
ATOM 1323 O O . ARG A 1 169 ? -6.894 -13.245 30.520 1.00 92.06 169 ARG A O 1
ATOM 1330 N N . ALA A 1 170 ? -6.779 -15.406 31.101 1.00 92.75 170 ALA A N 1
ATOM 1331 C CA . ALA A 1 170 ? -6.890 -15.156 32.538 1.00 92.75 170 ALA A CA 1
ATOM 1332 C C . ALA A 1 170 ? -5.677 -14.388 33.084 1.00 92.75 170 ALA A C 1
ATOM 1334 O O . ALA A 1 170 ? -5.829 -13.504 33.926 1.00 92.75 170 ALA A O 1
ATOM 1335 N N . ARG A 1 171 ? -4.475 -14.708 32.585 1.00 92.75 171 ARG A N 1
ATOM 1336 C CA . ARG A 1 171 ? -3.231 -14.022 32.954 1.00 92.75 171 ARG A CA 1
ATOM 1337 C C . ARG A 1 171 ? -3.213 -12.599 32.399 1.00 92.75 171 ARG A C 1
ATOM 1339 O O . ARG A 1 171 ? -2.881 -11.693 33.158 1.00 92.75 171 ARG A O 1
ATOM 1346 N N . GLN A 1 172 ? -3.661 -12.411 31.154 1.00 93.25 172 GLN A N 1
ATOM 1347 C CA . GLN A 1 172 ? -3.810 -11.103 30.514 1.00 93.25 172 GLN A CA 1
ATOM 1348 C C . GLN A 1 172 ? -4.769 -10.194 31.287 1.00 93.25 172 GLN A C 1
ATOM 1350 O O . GLN A 1 172 ? -4.379 -9.104 31.699 1.00 93.25 172 GLN A O 1
ATOM 1355 N N . LEU A 1 173 ? -5.993 -10.660 31.569 1.00 94.44 173 LEU A N 1
ATOM 1356 C CA . LEU A 1 173 ? -6.949 -9.892 32.373 1.00 94.44 173 LEU A CA 1
ATOM 1357 C C . LEU A 1 173 ? -6.365 -9.573 33.756 1.00 94.44 173 LEU A C 1
ATOM 1359 O O . LEU A 1 173 ? -6.446 -8.443 34.226 1.00 94.44 173 LEU A O 1
ATOM 1363 N N . GLY A 1 174 ? -5.716 -10.547 34.398 1.00 93.06 174 GLY A N 1
ATOM 1364 C CA . GLY A 1 174 ? -5.050 -10.334 35.680 1.00 93.06 174 GLY A CA 1
ATOM 1365 C C . GLY A 1 174 ? -3.958 -9.260 35.632 1.00 93.06 174 GLY A C 1
ATOM 1366 O O . GLY A 1 174 ? -3.851 -8.483 36.579 1.00 93.06 174 GLY A O 1
ATOM 1367 N N . ALA A 1 175 ? -3.165 -9.201 34.558 1.00 90.88 175 ALA A N 1
ATOM 1368 C CA . ALA A 1 175 ? -2.148 -8.171 34.345 1.00 90.88 175 ALA A CA 1
ATOM 1369 C C . ALA A 1 175 ? -2.773 -6.782 34.182 1.00 90.88 175 ALA A C 1
ATOM 1371 O O . ALA A 1 175 ? -2.397 -5.864 34.908 1.00 90.88 175 ALA A O 1
ATOM 1372 N N . MET A 1 176 ? -3.796 -6.657 33.335 1.00 91.38 176 MET A N 1
ATOM 1373 C CA . MET A 1 176 ? -4.518 -5.398 33.134 1.00 91.38 176 MET A CA 1
ATOM 1374 C C . MET A 1 176 ? -5.158 -4.888 34.433 1.00 91.38 176 MET A C 1
ATOM 1376 O O . MET A 1 176 ? -5.018 -3.722 34.787 1.00 91.38 176 MET A O 1
ATOM 1380 N N . LEU A 1 177 ? -5.806 -5.775 35.194 1.00 92.12 177 LEU A N 1
ATOM 1381 C CA . LEU A 1 177 ? -6.432 -5.416 36.468 1.00 92.12 177 LEU A CA 1
ATOM 1382 C C . LEU A 1 177 ? -5.412 -5.067 37.560 1.00 92.12 177 LEU A C 1
ATOM 1384 O O . LEU A 1 177 ? -5.722 -4.266 38.439 1.00 92.12 177 LEU A O 1
ATOM 1388 N N . ARG A 1 178 ? -4.210 -5.663 37.542 1.00 89.44 178 ARG A N 1
ATOM 1389 C CA . ARG A 1 178 ? -3.111 -5.233 38.423 1.00 89.44 178 ARG A CA 1
ATOM 1390 C C . ARG A 1 178 ? -2.653 -3.825 38.057 1.00 89.44 178 ARG A C 1
ATOM 1392 O O . ARG A 1 178 ? -2.606 -2.997 38.955 1.00 89.44 178 ARG A O 1
ATOM 1399 N N . GLY A 1 179 ? -2.418 -3.552 36.771 1.00 87.19 179 GLY A N 1
ATOM 1400 C CA . GLY A 1 179 ? -2.062 -2.213 36.290 1.00 87.19 179 GLY A CA 1
ATOM 1401 C C . GLY A 1 179 ? -3.101 -1.161 36.683 1.00 87.19 179 GLY A C 1
ATOM 1402 O O . GLY A 1 179 ? -2.754 -0.141 37.268 1.00 87.19 179 GLY A O 1
ATOM 1403 N N . PHE A 1 180 ? -4.387 -1.461 36.491 1.00 88.31 180 PHE A N 1
ATOM 1404 C CA . PHE A 1 180 ? -5.483 -0.579 36.900 1.00 88.31 180 PHE A CA 1
ATOM 1405 C C . PHE A 1 180 ? -5.515 -0.310 38.413 1.00 88.31 180 PHE A C 1
ATOM 1407 O O . PHE A 1 180 ? -5.704 0.826 38.842 1.00 88.31 180 PHE A O 1
ATOM 1414 N N . ARG A 1 181 ? -5.298 -1.340 39.245 1.00 88.56 181 ARG A N 1
ATOM 1415 C CA . ARG A 1 181 ? -5.218 -1.160 40.705 1.00 88.56 181 ARG A CA 1
ATOM 1416 C C . ARG A 1 181 ? -4.004 -0.337 41.128 1.00 88.56 181 ARG A C 1
ATOM 1418 O O . ARG A 1 181 ? -4.132 0.441 42.064 1.00 88.56 181 ARG A O 1
ATOM 1425 N N . SER A 1 182 ? -2.862 -0.510 40.463 1.00 84.75 182 SER A N 1
ATOM 1426 C CA . SER A 1 182 ? -1.663 0.301 40.702 1.00 84.75 182 SER A CA 1
ATOM 1427 C C . SER A 1 182 ? -1.896 1.771 40.349 1.00 84.75 182 SER A C 1
ATOM 1429 O O . SER A 1 182 ? -1.478 2.636 41.108 1.00 84.75 182 SER A O 1
ATOM 1431 N N . TRP A 1 183 ? -2.631 2.040 39.266 1.00 86.06 183 TRP A N 1
ATOM 1432 C CA . TRP A 1 183 ? -3.040 3.392 38.877 1.00 86.06 183 TRP A CA 1
ATOM 1433 C C . TRP A 1 183 ? -3.970 4.055 39.906 1.00 86.06 183 TRP A C 1
ATOM 1435 O O . TRP A 1 183 ? -3.855 5.248 40.188 1.00 86.06 183 TRP A O 1
ATOM 1445 N N . GLY A 1 184 ? -4.881 3.285 40.510 1.00 82.94 184 GLY A N 1
ATOM 1446 C CA . GLY A 1 184 ? -5.531 3.631 41.781 1.00 82.94 184 GLY A CA 1
ATOM 1447 C C . GLY A 1 184 ? -6.519 4.806 41.766 1.00 82.94 184 GLY A C 1
ATOM 1448 O O . GLY A 1 184 ? -7.010 5.187 42.828 1.00 82.94 184 GLY A O 1
ATOM 1449 N N . LYS A 1 185 ? -6.842 5.389 40.603 1.00 85.12 185 LYS A N 1
ATOM 1450 C CA . LYS A 1 185 ? -7.774 6.532 40.504 1.00 85.12 185 LYS A CA 1
ATOM 1451 C C . LYS A 1 185 ? -9.249 6.134 40.562 1.00 85.12 185 LYS A C 1
ATOM 1453 O O . LYS A 1 185 ? -10.081 6.949 40.950 1.00 85.12 185 LYS A O 1
ATOM 1458 N N . GLU A 1 186 ? -9.582 4.894 40.210 1.00 88.88 186 GLU A N 1
ATOM 1459 C CA . GLU A 1 186 ? -10.954 4.383 40.204 1.00 88.88 186 GLU A CA 1
ATOM 1460 C C . GLU A 1 186 ? -11.039 2.945 40.739 1.00 88.88 186 GLU A C 1
ATOM 1462 O O . GLU A 1 186 ? -10.054 2.209 40.770 1.00 88.88 186 GLU A O 1
ATOM 1467 N N . ARG A 1 187 ? -12.236 2.537 41.187 1.00 89.56 187 ARG A N 1
ATOM 1468 C CA . ARG A 1 187 ? -12.468 1.213 41.800 1.00 89.56 187 ARG A CA 1
ATOM 1469 C C . ARG A 1 187 ? -12.940 0.147 40.813 1.00 89.56 187 ARG A C 1
ATOM 1471 O O . ARG A 1 187 ? -12.605 -1.022 40.986 1.00 89.56 187 ARG A O 1
ATOM 1478 N N . THR A 1 188 ? -13.714 0.538 39.801 1.00 94.00 188 THR A N 1
ATOM 1479 C CA . THR A 1 188 ? -14.388 -0.396 38.891 1.00 94.00 188 THR A CA 1
ATOM 1480 C C . THR A 1 188 ? -13.862 -0.215 37.471 1.00 94.00 188 THR A C 1
ATOM 1482 O O . THR A 1 188 ? -14.108 0.836 36.884 1.00 94.00 188 THR A O 1
ATOM 1485 N N . PRO A 1 189 ? -13.165 -1.209 36.897 1.00 96.19 189 PRO A N 1
ATOM 1486 C CA . PRO A 1 189 ? -12.627 -1.103 35.550 1.00 96.19 189 PRO A CA 1
ATOM 1487 C C . PRO A 1 189 ? -13.720 -1.288 34.490 1.00 96.19 189 PRO A C 1
ATOM 1489 O O . PRO A 1 189 ? -14.530 -2.215 34.560 1.00 96.19 189 PRO A O 1
ATOM 1492 N N . VAL A 1 190 ? -13.684 -0.439 33.469 1.00 97.50 190 VAL A N 1
ATOM 1493 C CA . VAL A 1 190 ? -14.416 -0.566 32.210 1.00 97.50 190 VAL A CA 1
ATOM 1494 C C . VAL A 1 190 ? -13.387 -0.502 31.087 1.00 97.50 190 VAL A C 1
ATOM 1496 O O . VAL A 1 190 ? -12.707 0.512 30.907 1.00 97.50 190 VAL A O 1
ATOM 1499 N N . ILE A 1 191 ? -13.254 -1.613 30.363 1.00 97.75 191 ILE A N 1
ATOM 1500 C CA . ILE A 1 191 ? -12.204 -1.818 29.367 1.00 97.75 191 ILE A CA 1
ATOM 1501 C C . ILE A 1 191 ? -12.648 -1.287 28.001 1.00 97.75 191 ILE A C 1
ATOM 1503 O O . ILE A 1 191 ? -13.695 -1.685 27.500 1.00 97.75 191 ILE A O 1
ATOM 1507 N N . ALA A 1 192 ? -11.820 -0.474 27.352 1.00 97.19 192 ALA A N 1
ATOM 1508 C CA . ALA A 1 192 ? -11.884 -0.250 25.909 1.00 97.19 192 ALA A CA 1
ATOM 1509 C C . ALA A 1 192 ? -10.846 -1.137 25.212 1.00 97.19 192 ALA A C 1
ATOM 1511 O O . ALA A 1 192 ? -9.657 -1.000 25.481 1.00 97.19 192 ALA A O 1
ATOM 1512 N N . ILE A 1 193 ? -11.270 -2.043 24.333 1.00 95.19 193 ILE A N 1
ATOM 1513 C CA . ILE A 1 193 ? -10.387 -2.771 23.414 1.00 95.19 193 ILE A CA 1
ATOM 1514 C C . ILE A 1 193 ? -10.286 -1.928 22.144 1.00 95.19 193 ILE A C 1
ATOM 1516 O O . ILE A 1 193 ? -11.281 -1.782 21.432 1.00 95.19 193 ILE A O 1
ATOM 1520 N N . VAL A 1 194 ? -9.114 -1.337 21.904 1.00 92.25 194 VAL A N 1
ATOM 1521 C CA . VAL A 1 194 ? -8.950 -0.260 20.916 1.00 92.25 194 VAL A CA 1
ATOM 1522 C C . VAL A 1 194 ? -8.100 -0.712 19.736 1.00 92.25 194 VAL A C 1
ATOM 1524 O O . VAL A 1 194 ? -6.894 -0.910 19.903 1.00 92.25 194 VAL A O 1
ATOM 1527 N N . ASP A 1 195 ? -8.719 -0.827 18.560 1.00 87.81 195 ASP A N 1
ATOM 1528 C CA . ASP A 1 195 ? -8.053 -1.150 17.290 1.00 87.81 195 ASP A CA 1
ATOM 1529 C C . ASP A 1 195 ? -8.838 -0.632 16.075 1.00 87.81 195 ASP A C 1
ATOM 1531 O O . ASP A 1 195 ? -10.012 -0.280 16.195 1.00 87.81 195 ASP A O 1
ATOM 1535 N N . TRP A 1 196 ? -8.226 -0.616 14.893 1.00 81.06 196 TRP A N 1
ATOM 1536 C CA . TRP A 1 196 ? -8.896 -0.219 13.655 1.00 81.06 196 TRP A CA 1
ATOM 1537 C C . TRP A 1 196 ? -9.997 -1.202 13.230 1.00 81.06 196 TRP A C 1
ATOM 1539 O O . TRP A 1 196 ? -9.938 -2.414 13.464 1.00 81.06 196 TRP A O 1
ATOM 1549 N N . THR A 1 197 ? -11.026 -0.673 12.567 1.00 76.94 197 THR A N 1
ATOM 1550 C CA . THR A 1 197 ? -12.127 -1.471 12.019 1.00 76.94 197 THR A CA 1
ATOM 1551 C C . THR A 1 197 ? -11.696 -2.242 10.763 1.00 76.94 197 THR A C 1
ATOM 1553 O O . THR A 1 197 ? -10.817 -1.825 10.015 1.00 76.94 197 THR A O 1
ATOM 1556 N N . GLY A 1 198 ? -12.304 -3.412 10.525 1.00 69.56 198 GLY A N 1
ATOM 1557 C CA . GLY A 1 198 ? -12.056 -4.219 9.319 1.00 69.56 198 GLY A CA 1
ATOM 1558 C C . GLY A 1 198 ? -10.782 -5.077 9.332 1.00 69.56 198 GLY A C 1
ATOM 1559 O O . GLY A 1 198 ? -10.478 -5.721 8.325 1.00 69.56 198 GLY A O 1
ATOM 1560 N N . LEU A 1 199 ? -10.050 -5.128 10.448 1.00 71.12 199 LEU A N 1
ATOM 1561 C CA . LEU A 1 199 ? -8.857 -5.964 10.576 1.00 71.12 199 LEU A CA 1
ATOM 1562 C C . LEU A 1 199 ? -9.204 -7.465 10.675 1.00 71.12 199 LEU A C 1
ATOM 1564 O O . LEU A 1 199 ? -10.179 -7.840 11.326 1.00 71.12 199 LEU A O 1
ATOM 1568 N N . PRO A 1 200 ? -8.380 -8.379 10.122 1.00 67.81 200 PRO A N 1
ATOM 1569 C CA . PRO A 1 200 ? -8.602 -9.828 10.239 1.00 67.81 200 PRO A CA 1
ATOM 1570 C C . PRO A 1 200 ? -8.653 -10.366 11.682 1.00 67.81 200 PRO A C 1
ATOM 1572 O O . PRO A 1 200 ? -9.083 -11.496 11.911 1.00 67.81 200 PRO A O 1
ATOM 1575 N N . THR A 1 201 ? -8.184 -9.582 12.653 1.00 71.38 201 THR A N 1
ATOM 1576 C CA . THR A 1 201 ? -8.111 -9.896 14.085 1.00 71.38 201 THR A CA 1
ATOM 1577 C C . THR A 1 201 ? -9.391 -9.577 14.859 1.00 71.38 201 THR A C 1
ATOM 1579 O O . THR A 1 201 ? -9.456 -9.924 16.036 1.00 71.38 201 THR A O 1
ATOM 1582 N N . THR A 1 202 ? -10.426 -8.994 14.236 1.00 81.25 202 THR A N 1
ATOM 1583 C CA . THR A 1 202 ? -11.671 -8.592 14.925 1.00 81.25 202 THR A CA 1
ATOM 1584 C C . THR A 1 202 ? -12.294 -9.715 15.761 1.00 81.25 202 THR A C 1
ATOM 1586 O O . THR A 1 202 ? -12.711 -9.473 16.893 1.00 81.25 202 THR A O 1
ATOM 1589 N N . ALA A 1 203 ? -12.293 -10.958 15.264 1.00 85.12 203 ALA A N 1
ATOM 1590 C CA . ALA A 1 203 ? -12.831 -12.099 16.008 1.00 85.12 203 ALA A CA 1
ATOM 1591 C C . ALA A 1 203 ? -12.087 -12.354 17.337 1.00 85.12 203 ALA A C 1
ATOM 1593 O O . ALA A 1 203 ? -12.704 -12.768 18.318 1.00 85.12 203 ALA A O 1
ATOM 1594 N N . GLU A 1 204 ? -10.788 -12.047 17.425 1.00 87.94 204 GLU A N 1
ATOM 1595 C CA . GLU A 1 204 ? -10.029 -12.150 18.676 1.00 87.94 204 GLU A CA 1
ATOM 1596 C C . GLU A 1 204 ? -10.530 -11.148 19.729 1.00 87.94 204 GLU A C 1
ATOM 1598 O O . GLU A 1 204 ? -10.613 -11.477 20.915 1.00 87.94 204 GLU A O 1
ATOM 1603 N N . PHE A 1 205 ? -10.895 -9.934 19.311 1.00 90.62 205 PHE A N 1
ATOM 1604 C CA . PHE A 1 205 ? -11.361 -8.879 20.217 1.00 90.62 205 PHE A CA 1
ATOM 1605 C C . PHE A 1 205 ? -12.717 -9.213 20.813 1.00 90.62 205 PHE A C 1
ATOM 1607 O O . PHE A 1 205 ? -12.929 -9.008 22.008 1.00 90.62 205 PHE A O 1
ATOM 1614 N N . GLU A 1 206 ? -13.601 -9.810 20.018 1.00 91.62 206 GLU A N 1
ATOM 1615 C CA . GLU A 1 206 ? -14.866 -10.335 20.520 1.00 91.62 206 GLU A CA 1
ATOM 1616 C C . GLU A 1 206 ? -14.640 -11.450 21.549 1.00 91.62 206 GLU A C 1
ATOM 1618 O O . GLU A 1 206 ? -15.258 -11.439 22.611 1.00 91.62 206 GLU A O 1
ATOM 1623 N N . LEU A 1 207 ? -13.699 -12.371 21.297 1.00 92.44 207 LEU A N 1
ATOM 1624 C CA . LEU A 1 207 ? -13.350 -13.431 22.253 1.00 92.44 207 LEU A CA 1
ATOM 1625 C C . LEU A 1 207 ? -12.771 -12.885 23.569 1.00 92.44 207 LEU A C 1
ATOM 1627 O O . LEU A 1 207 ? -12.938 -13.518 24.617 1.00 92.44 207 LEU A O 1
ATOM 1631 N N . PHE A 1 208 ? -12.067 -11.751 23.529 1.00 94.50 208 PHE A N 1
ATOM 1632 C CA . PHE A 1 208 ? -11.603 -11.053 24.727 1.00 94.50 208 PHE A CA 1
ATOM 1633 C C . PHE A 1 208 ? -12.735 -10.332 25.450 1.00 94.50 208 PHE A C 1
ATOM 1635 O O . PHE A 1 208 ? -12.860 -10.514 26.659 1.00 94.50 208 PHE A O 1
ATOM 1642 N N . ARG A 1 209 ? -13.566 -9.566 24.731 1.00 95.50 209 ARG A N 1
ATOM 1643 C CA . ARG A 1 209 ? -14.733 -8.873 25.295 1.00 95.50 209 ARG A CA 1
ATOM 1644 C C . ARG A 1 209 ? -15.628 -9.858 26.036 1.00 95.50 209 ARG A C 1
ATOM 1646 O O . ARG A 1 209 ? -15.845 -9.694 27.232 1.00 95.50 209 ARG A O 1
ATOM 1653 N N . ASP A 1 210 ? -16.050 -10.923 25.358 1.00 95.38 210 ASP A N 1
ATOM 1654 C CA . ASP A 1 210 ? -16.948 -11.927 25.930 1.00 95.38 210 ASP A CA 1
ATOM 1655 C C . ASP A 1 210 ? -16.305 -12.607 27.155 1.00 95.38 210 ASP A C 1
ATOM 1657 O O . ASP A 1 210 ? -16.967 -12.892 28.155 1.00 95.38 210 ASP A O 1
ATOM 1661 N N . TYR A 1 211 ? -14.982 -12.826 27.125 1.00 95.62 211 TYR A N 1
ATOM 1662 C CA . TYR A 1 211 ? -14.252 -13.352 28.277 1.00 95.62 211 TYR A CA 1
ATOM 1663 C C . TYR A 1 211 ? -14.215 -12.362 29.449 1.00 95.62 211 TYR A C 1
ATOM 1665 O O . TYR A 1 211 ? -14.460 -12.772 30.583 1.00 95.62 211 TYR A O 1
ATOM 1673 N N . PHE A 1 212 ? -13.926 -11.082 29.214 1.00 96.81 212 PHE A N 1
ATOM 1674 C CA . PHE A 1 212 ? -13.900 -10.054 30.259 1.00 96.81 212 PHE A CA 1
ATOM 1675 C C . PHE A 1 212 ? -15.276 -9.889 30.908 1.00 96.81 212 PHE A C 1
ATOM 1677 O O . PHE A 1 212 ? -15.379 -9.921 32.137 1.00 96.81 212 PHE A O 1
ATOM 1684 N N . GLU A 1 213 ? -16.334 -9.850 30.099 1.00 96.81 213 GLU A N 1
ATOM 1685 C CA . GLU A 1 213 ? -17.713 -9.746 30.576 1.00 96.81 213 GLU A CA 1
ATOM 1686 C C . GLU A 1 213 ? -18.126 -10.976 31.392 1.00 96.81 213 GLU A C 1
ATOM 1688 O O . GLU A 1 213 ? -18.707 -10.832 32.467 1.00 96.81 213 GLU A O 1
ATOM 1693 N N . SER A 1 214 ? -17.712 -12.184 30.981 1.00 96.56 214 SER A N 1
ATOM 1694 C CA . SER A 1 214 ? -17.931 -13.412 31.768 1.00 96.56 214 SER A CA 1
ATOM 1695 C C . SER A 1 214 ? -17.238 -13.403 33.140 1.00 96.56 214 SER A C 1
ATOM 1697 O O . SER A 1 214 ? -17.565 -14.206 34.015 1.00 96.56 214 SER A O 1
ATOM 1699 N N . ARG A 1 215 ? -16.266 -12.503 33.345 1.00 96.94 215 ARG A N 1
ATOM 1700 C CA . ARG A 1 215 ? -15.571 -12.272 34.622 1.00 96.94 215 ARG A CA 1
ATOM 1701 C C . ARG A 1 215 ? -16.091 -11.040 35.367 1.00 96.94 215 ARG A C 1
ATOM 1703 O O . ARG A 1 215 ? -15.487 -10.652 36.363 1.00 96.94 215 ARG A O 1
ATOM 1710 N N . GLY A 1 216 ? -17.190 -10.445 34.906 1.00 96.19 216 GLY A N 1
ATOM 1711 C CA . GLY A 1 216 ? -17.805 -9.270 35.520 1.00 96.19 216 GLY A CA 1
ATOM 1712 C C . GLY A 1 216 ? -17.093 -7.953 35.206 1.00 96.19 216 GLY A C 1
ATOM 1713 O O . GLY A 1 216 ? -17.311 -6.974 35.913 1.00 96.19 216 GLY A O 1
ATOM 1714 N N . VAL A 1 217 ? -16.240 -7.907 34.175 1.00 97.44 217 VAL A N 1
ATOM 1715 C CA . VAL A 1 217 ? -15.560 -6.679 33.740 1.00 97.44 217 VAL A CA 1
ATOM 1716 C C . VAL A 1 217 ? -16.163 -6.218 32.422 1.00 97.44 217 VAL A C 1
ATOM 1718 O O . VAL A 1 217 ? -16.039 -6.899 31.407 1.00 97.44 217 VAL A O 1
ATOM 1721 N N . LYS A 1 218 ? -16.814 -5.053 32.431 1.00 97.25 218 LYS A N 1
ATOM 1722 C CA . LYS A 1 218 ? -17.422 -4.479 31.227 1.00 97.25 218 LYS A CA 1
ATOM 1723 C C . LYS A 1 218 ? -16.338 -4.156 30.198 1.00 97.25 218 LYS A C 1
ATOM 1725 O O . LYS A 1 218 ? -15.321 -3.559 30.558 1.00 97.25 218 LYS A O 1
ATOM 1730 N N . ALA A 1 219 ? -16.570 -4.511 28.937 1.00 97.31 219 ALA A N 1
ATOM 1731 C CA . ALA A 1 219 ? -15.643 -4.241 27.848 1.00 97.31 219 ALA A CA 1
ATOM 1732 C C . ALA A 1 219 ? -16.374 -3.728 26.602 1.00 97.31 219 ALA A C 1
ATOM 1734 O O . ALA A 1 219 ? -17.434 -4.226 26.242 1.00 97.31 219 ALA A O 1
ATOM 1735 N N . VAL A 1 220 ? -15.795 -2.742 25.923 1.00 96.25 220 VAL A N 1
ATOM 1736 C CA . VAL A 1 220 ? -16.286 -2.211 24.645 1.00 96.25 220 VAL A CA 1
ATOM 1737 C C . VAL A 1 220 ? -15.174 -2.287 23.611 1.00 96.25 220 VAL A C 1
ATOM 1739 O O . VAL A 1 220 ? -14.013 -2.067 23.942 1.00 96.25 220 VAL A O 1
ATOM 1742 N N . ILE A 1 221 ? -15.514 -2.631 22.372 1.00 94.25 221 ILE A N 1
ATOM 1743 C CA . ILE A 1 221 ? -14.574 -2.624 21.246 1.00 94.25 221 ILE A CA 1
ATOM 1744 C C . ILE A 1 221 ? -14.833 -1.340 20.469 1.00 94.25 221 ILE A C 1
ATOM 1746 O O . ILE A 1 221 ? -15.981 -1.072 20.111 1.00 94.25 221 ILE A O 1
ATOM 1750 N N . CYS A 1 222 ? -13.798 -0.546 20.226 1.00 91.75 222 CYS A N 1
ATOM 1751 C CA . CYS A 1 222 ? -13.928 0.693 19.471 1.00 91.75 222 CYS A CA 1
ATOM 1752 C C . CYS A 1 222 ? -12.649 1.008 18.697 1.00 91.75 222 CYS A C 1
ATOM 1754 O O . CYS A 1 222 ? -11.564 0.567 19.063 1.00 91.75 222 CYS A O 1
ATOM 1756 N N . GLU A 1 223 ? -12.769 1.817 17.652 1.00 89.38 223 GLU A N 1
ATOM 1757 C CA . GLU A 1 223 ? -11.597 2.386 16.992 1.00 89.38 223 GLU A CA 1
ATOM 1758 C C . GLU A 1 223 ? -11.049 3.59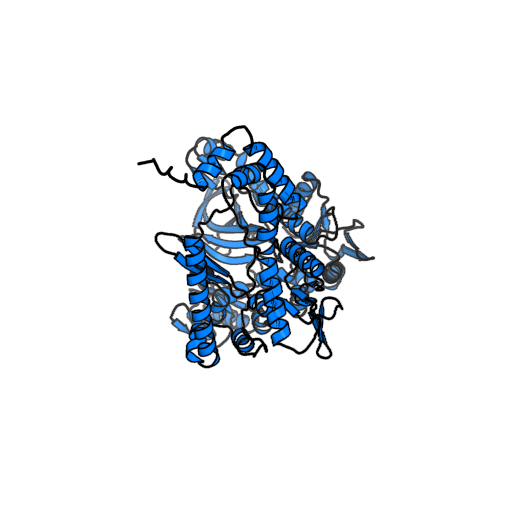8 17.753 1.00 89.38 223 GLU A C 1
ATOM 1760 O O . GLU A 1 223 ? -11.800 4.239 18.496 1.00 89.38 223 GLU A O 1
ATOM 1765 N N . PRO A 1 224 ? -9.764 3.960 17.567 1.00 85.88 224 PRO A N 1
ATOM 1766 C CA . PRO A 1 224 ? -9.164 5.105 18.251 1.00 85.88 224 PRO A CA 1
ATOM 1767 C C . PRO A 1 224 ? -9.945 6.414 18.085 1.00 85.88 224 PRO A C 1
ATOM 1769 O O . PRO A 1 224 ? -9.961 7.245 18.985 1.00 85.88 224 PRO A O 1
ATOM 1772 N N . ARG A 1 225 ? -10.620 6.601 16.944 1.00 80.94 225 ARG A N 1
ATOM 1773 C CA . ARG A 1 225 ? -11.394 7.816 16.635 1.00 80.94 225 ARG A CA 1
ATOM 1774 C C . ARG A 1 225 ? -12.712 7.918 17.396 1.00 80.94 225 ARG A C 1
ATOM 1776 O O . ARG A 1 225 ? -13.224 9.017 17.557 1.00 80.94 225 ARG A O 1
ATOM 1783 N N . ALA A 1 226 ? -13.241 6.796 17.878 1.00 87.00 226 ALA A N 1
ATOM 1784 C CA . ALA A 1 226 ? -14.442 6.766 18.705 1.00 87.00 226 ALA A CA 1
ATOM 1785 C C . ALA A 1 226 ? -14.148 7.085 20.184 1.00 87.00 226 ALA A C 1
ATOM 1787 O O . ALA A 1 226 ? -15.072 7.070 21.005 1.00 87.00 226 ALA A O 1
ATOM 1788 N N . LEU A 1 227 ? -12.874 7.326 20.524 1.00 90.25 227 LEU A N 1
ATOM 1789 C CA . LEU A 1 227 ? -12.458 7.759 21.847 1.00 90.25 227 LEU A CA 1
ATOM 1790 C C . LEU A 1 227 ? -12.575 9.275 21.982 1.00 90.25 227 LEU A C 1
ATOM 1792 O O . LEU A 1 227 ? -11.945 10.034 21.247 1.00 90.25 227 LEU A O 1
ATOM 1796 N N . GLU A 1 228 ? -13.323 9.713 22.986 1.00 92.06 228 GLU A N 1
ATOM 1797 C CA . GLU A 1 228 ? -13.453 11.121 23.345 1.00 92.06 228 GLU A CA 1
ATOM 1798 C C . GLU A 1 228 ? -12.961 11.345 24.771 1.00 92.06 228 GLU A C 1
ATOM 1800 O O . GLU A 1 228 ? -13.428 10.696 25.706 1.00 92.06 228 GLU A O 1
ATOM 1805 N N . PHE A 1 229 ? -12.035 12.286 24.960 1.00 91.69 229 PHE A N 1
ATOM 1806 C CA . PHE A 1 229 ? -11.620 12.727 26.287 1.00 91.69 229 PHE A CA 1
ATOM 1807 C C . PHE A 1 229 ? -12.295 14.059 26.614 1.00 91.69 229 PHE A C 1
ATOM 1809 O O . PHE A 1 229 ? -11.975 15.090 26.023 1.00 91.69 229 PHE A O 1
ATOM 1816 N N . ARG A 1 230 ? -13.260 14.047 27.538 1.00 87.94 230 ARG A N 1
ATOM 1817 C CA . ARG A 1 230 ? -14.003 15.243 27.965 1.00 87.94 230 ARG A CA 1
ATOM 1818 C C . ARG A 1 230 ? -14.205 15.226 29.471 1.00 87.94 230 ARG A C 1
ATOM 1820 O O . ARG A 1 230 ? -14.475 14.181 30.055 1.00 87.94 230 ARG A O 1
ATOM 1827 N N . HIS A 1 231 ? -14.088 16.394 30.101 1.00 87.62 231 HIS A N 1
ATOM 1828 C CA . HIS A 1 231 ? -14.273 16.563 31.550 1.00 87.62 231 HIS A CA 1
ATOM 1829 C C . HIS A 1 231 ? -13.437 15.579 32.393 1.00 87.62 231 HIS A C 1
ATOM 1831 O O . HIS A 1 231 ? -13.914 15.030 33.384 1.00 87.62 231 HIS A O 1
ATOM 1837 N N . GLY A 1 232 ? -12.198 15.308 31.966 1.00 87.25 232 GLY A N 1
ATOM 1838 C CA . GLY A 1 232 ? -11.291 14.390 32.661 1.00 87.25 232 GLY A CA 1
ATOM 1839 C C . GLY A 1 232 ? -11.645 12.904 32.534 1.00 87.25 232 GLY A C 1
ATOM 1840 O O . GLY A 1 232 ? -11.056 12.089 33.238 1.00 87.25 232 GLY A O 1
ATOM 1841 N N . ARG A 1 233 ? -12.597 12.532 31.668 1.00 90.62 233 ARG A N 1
ATOM 1842 C CA . ARG A 1 233 ? -13.009 11.141 31.441 1.00 90.62 233 ARG A CA 1
ATOM 1843 C C . ARG A 1 233 ? -12.861 10.753 29.981 1.00 90.62 233 ARG A C 1
ATOM 1845 O O . ARG A 1 233 ? -13.225 11.517 29.088 1.00 90.62 233 ARG A O 1
ATOM 1852 N N . LEU A 1 234 ? -12.368 9.539 29.759 1.00 95.19 234 LEU A N 1
ATOM 1853 C CA . LEU A 1 234 ? -12.329 8.917 28.444 1.00 95.19 234 LEU A CA 1
ATOM 1854 C C . LEU A 1 234 ? -13.659 8.199 28.186 1.00 95.19 234 LEU A C 1
ATOM 1856 O O . LEU A 1 234 ? -14.197 7.523 29.065 1.00 95.19 234 LEU A O 1
ATOM 1860 N N . GLN A 1 235 ? -14.205 8.354 26.988 1.00 95.12 235 GLN A N 1
ATOM 1861 C CA . GLN A 1 235 ? -15.431 7.698 26.550 1.00 95.12 235 GLN A CA 1
ATOM 1862 C C . GLN A 1 235 ? -15.184 6.954 25.246 1.00 95.12 235 GLN A C 1
ATOM 1864 O O . GLN A 1 235 ? -14.483 7.460 24.382 1.00 95.12 235 GLN A O 1
ATOM 1869 N N . ALA A 1 236 ? -15.793 5.784 25.095 1.00 93.88 236 ALA A N 1
ATOM 1870 C CA . ALA A 1 236 ? -15.816 5.009 23.862 1.00 93.88 236 ALA A CA 1
ATOM 1871 C C . ALA A 1 236 ? -17.277 4.838 23.431 1.00 93.88 236 ALA A C 1
ATOM 1873 O O . ALA A 1 236 ? -18.037 4.133 24.099 1.00 93.88 236 ALA A O 1
ATOM 1874 N N . GLY A 1 237 ? -17.697 5.528 22.364 1.00 84.31 237 GLY A N 1
ATOM 1875 C CA . GLY A 1 237 ? -19.090 5.476 21.892 1.00 84.31 237 GLY A CA 1
ATOM 1876 C C . GLY A 1 237 ? -20.116 5.856 22.973 1.00 84.31 237 GLY A C 1
ATOM 1877 O O . GLY A 1 237 ? -21.123 5.172 23.142 1.00 84.31 237 GLY A O 1
ATOM 1878 N N . GLY A 1 238 ? -19.818 6.891 23.768 1.00 86.31 238 GLY A N 1
ATOM 1879 C CA . GLY A 1 238 ? -20.657 7.353 24.883 1.00 86.31 238 GLY A CA 1
ATOM 1880 C C . GLY A 1 238 ? -20.574 6.510 26.163 1.00 86.31 238 GLY A C 1
ATOM 1881 O O . GLY A 1 238 ? -21.185 6.863 27.172 1.00 86.31 238 GLY A O 1
ATOM 1882 N N . VAL A 1 239 ? -19.813 5.411 26.171 1.00 92.44 239 VAL A N 1
ATOM 1883 C CA . VAL A 1 239 ? -19.557 4.616 27.379 1.00 92.44 239 VAL A CA 1
ATOM 1884 C C . VAL A 1 239 ? -18.302 5.147 28.074 1.00 92.44 239 VAL A C 1
ATOM 1886 O O . VAL A 1 239 ? -17.240 5.127 27.457 1.00 92.44 239 VAL A O 1
ATOM 1889 N N . PRO A 1 240 ? -18.365 5.580 29.346 1.00 94.12 240 PRO A N 1
ATOM 1890 C CA . PRO A 1 240 ? -17.168 5.931 30.104 1.00 94.12 240 PRO A CA 1
ATOM 1891 C C . PRO A 1 240 ? -16.254 4.713 30.261 1.00 94.12 240 PRO A C 1
ATOM 1893 O O . PRO A 1 240 ? -16.696 3.661 30.730 1.00 94.12 240 PRO A O 1
ATOM 1896 N N . VAL A 1 241 ? -14.991 4.867 29.875 1.00 96.69 241 VAL A N 1
ATOM 1897 C CA . VAL A 1 241 ? -13.950 3.840 29.959 1.00 96.69 241 VAL A CA 1
ATOM 1898 C C . VAL A 1 241 ? -12.771 4.382 30.755 1.00 96.69 241 VAL A C 1
ATOM 1900 O O . VAL A 1 241 ? -12.458 5.569 30.700 1.00 96.69 241 VAL A O 1
ATOM 1903 N N . ASN A 1 242 ? -12.120 3.516 31.520 1.00 94.38 242 ASN A N 1
ATOM 1904 C CA . ASN A 1 242 ? -11.028 3.902 32.421 1.00 94.38 242 ASN A CA 1
ATOM 1905 C C . ASN A 1 242 ? -9.854 2.907 32.386 1.00 94.38 242 ASN A C 1
ATOM 1907 O O . ASN A 1 242 ? -8.894 3.050 33.136 1.00 94.38 242 ASN A O 1
ATOM 1911 N N . LEU A 1 243 ? -9.912 1.910 31.499 1.00 93.56 243 LEU A N 1
ATOM 1912 C CA . LEU A 1 243 ? -8.823 0.983 31.226 1.00 93.56 243 LEU A CA 1
ATOM 1913 C C . LEU A 1 243 ? -8.766 0.716 29.723 1.00 93.56 243 LEU A C 1
ATOM 1915 O O . LEU A 1 243 ? -9.729 0.228 29.141 1.00 93.56 243 LEU A O 1
ATOM 1919 N N . VAL A 1 244 ? -7.645 1.022 29.078 1.00 92.69 244 VAL A N 1
ATOM 1920 C CA . VAL A 1 244 ? -7.491 0.818 27.633 1.00 92.69 244 VAL A CA 1
ATOM 1921 C C . VAL A 1 244 ? -6.674 -0.445 27.388 1.00 92.69 244 VAL A C 1
ATOM 1923 O O . VAL A 1 244 ? -5.494 -0.509 27.726 1.00 92.69 244 VAL A O 1
ATOM 1926 N N . TYR A 1 245 ? -7.294 -1.458 26.783 1.00 92.69 245 TYR A N 1
ATOM 1927 C CA . TYR A 1 245 ? -6.571 -2.542 26.133 1.00 92.69 245 TYR A CA 1
ATOM 1928 C C . TYR A 1 245 ? -6.223 -2.116 24.709 1.00 92.69 245 TYR A C 1
ATOM 1930 O O . TYR A 1 245 ? -6.977 -2.338 23.759 1.00 92.69 245 TYR A O 1
ATOM 1938 N N . ARG A 1 246 ? -5.076 -1.454 24.588 1.00 87.38 246 ARG A N 1
ATOM 1939 C CA . ARG A 1 246 ? -4.544 -0.983 23.312 1.00 87.38 246 ARG A CA 1
ATOM 1940 C C . ARG A 1 246 ? -4.182 -2.178 22.424 1.00 87.38 246 ARG A C 1
ATOM 1942 O O . ARG A 1 246 ? -3.541 -3.114 22.898 1.00 87.38 246 ARG A O 1
ATOM 1949 N N . ARG A 1 247 ? -4.639 -2.150 21.170 1.00 85.56 247 ARG A N 1
ATOM 1950 C CA . ARG A 1 247 ? -4.260 -3.087 20.098 1.00 85.56 247 ARG A CA 1
ATOM 1951 C C . ARG A 1 247 ? -3.708 -2.376 18.857 1.00 85.56 247 ARG A C 1
ATOM 1953 O O . ARG A 1 247 ? -2.951 -2.999 18.128 1.00 85.56 247 ARG A O 1
ATOM 1960 N N . VAL A 1 248 ? -3.993 -1.081 18.716 1.00 79.00 248 VAL A N 1
ATOM 1961 C CA . VAL A 1 248 ? -3.356 -0.157 17.762 1.00 79.00 248 VAL A CA 1
ATOM 1962 C C . VAL A 1 248 ? -1.895 0.161 18.132 1.00 79.00 248 VAL A C 1
ATOM 1964 O O . VAL A 1 248 ? -1.576 0.337 19.317 1.00 79.00 248 VAL A O 1
ATOM 1967 N N . LEU A 1 249 ? -1.014 0.267 17.133 1.00 75.62 249 LEU A N 1
ATOM 1968 C CA . LEU A 1 249 ? 0.393 0.657 17.323 1.00 75.62 249 LEU A CA 1
ATOM 1969 C C . LEU A 1 249 ? 0.537 2.173 17.534 1.00 75.62 249 LEU A C 1
ATOM 1971 O O . LEU A 1 249 ? -0.282 2.956 17.053 1.00 75.62 249 LEU A O 1
ATOM 1975 N N . THR A 1 250 ? 1.575 2.602 18.259 1.00 68.31 250 THR A N 1
ATOM 1976 C CA . THR A 1 250 ? 1.817 4.038 18.520 1.00 68.31 250 THR A CA 1
ATOM 1977 C C . THR A 1 250 ? 2.033 4.803 17.215 1.00 68.31 250 THR A C 1
ATOM 1979 O O . THR A 1 250 ? 1.351 5.794 16.960 1.00 68.31 250 THR A O 1
ATOM 1982 N N . SER A 1 251 ? 2.883 4.275 16.337 1.00 63.03 251 SER A N 1
ATOM 1983 C CA . SER A 1 251 ? 3.180 4.851 15.023 1.00 63.03 251 SER A CA 1
ATOM 1984 C C . SER A 1 251 ? 1.934 5.031 14.144 1.00 63.03 251 SER A C 1
ATOM 1986 O O . SER A 1 251 ? 1.775 6.061 13.491 1.00 63.03 251 SER A O 1
ATOM 1988 N N . GLU A 1 252 ? 0.982 4.092 14.179 1.00 63.56 252 GLU A N 1
ATOM 1989 C CA . GLU A 1 252 ? -0.282 4.188 13.431 1.00 63.56 252 GLU A CA 1
ATOM 1990 C C . GLU A 1 252 ? -1.182 5.339 13.908 1.00 63.56 252 GLU A C 1
ATOM 1992 O O . GLU A 1 252 ? -1.919 5.925 13.109 1.00 63.56 252 GLU A O 1
ATOM 1997 N N . LEU A 1 253 ? -1.135 5.684 15.200 1.00 64.94 253 LEU A N 1
ATOM 1998 C CA . LEU A 1 253 ? -1.869 6.832 15.741 1.00 64.94 253 LEU A CA 1
ATOM 1999 C C . LEU A 1 253 ? -1.252 8.166 15.304 1.00 64.94 253 LEU A C 1
ATOM 2001 O O . LEU A 1 253 ? -1.989 9.139 15.115 1.00 64.94 253 LEU A O 1
ATOM 2005 N N . LEU A 1 254 ? 0.072 8.205 15.145 1.00 60.81 254 LEU A N 1
ATOM 2006 C CA . LEU A 1 254 ? 0.834 9.413 14.832 1.00 60.81 254 LEU A CA 1
ATOM 2007 C C . LEU A 1 254 ? 0.838 9.727 13.325 1.00 60.81 254 LEU A C 1
ATOM 2009 O O . LEU A 1 254 ? 0.539 10.856 12.931 1.00 60.81 254 LEU A O 1
ATOM 2013 N N . LEU A 1 255 ? 1.042 8.717 12.472 1.00 57.16 255 LEU A N 1
ATOM 2014 C CA . LEU A 1 255 ? 1.160 8.856 11.009 1.00 57.16 255 LEU A CA 1
ATOM 2015 C C . LEU A 1 255 ? -0.059 9.509 10.331 1.00 57.16 255 LEU A C 1
ATOM 2017 O O . LEU A 1 255 ? 0.081 10.241 9.355 1.00 57.16 255 LEU A O 1
ATOM 2021 N N . LEU A 1 256 ? -1.273 9.270 10.834 1.00 52.59 256 LEU A N 1
ATOM 2022 C CA . LEU A 1 256 ? -2.501 9.817 10.239 1.00 52.59 256 LEU A CA 1
ATOM 2023 C C . LEU A 1 256 ? -2.763 11.286 10.607 1.00 52.59 256 LEU A C 1
ATOM 2025 O O . LEU A 1 256 ? -3.654 11.909 10.026 1.00 52.59 256 LEU A O 1
ATOM 2029 N N . ARG A 1 257 ? -2.031 11.849 11.574 1.00 57.75 257 ARG A N 1
ATOM 2030 C CA . ARG A 1 257 ? -2.279 13.196 12.115 1.00 57.75 257 ARG A CA 1
ATOM 2031 C C . ARG A 1 257 ? -1.203 14.214 11.777 1.00 57.75 257 ARG A C 1
ATOM 2033 O O . ARG A 1 257 ? -1.466 15.394 11.972 1.00 57.75 257 ARG A O 1
ATOM 2040 N N . ASP A 1 258 ? -0.087 13.795 11.194 1.00 68.69 258 ASP A N 1
ATOM 2041 C CA . ASP A 1 258 ? 1.018 14.693 10.869 1.00 68.69 258 ASP A CA 1
ATOM 2042 C C . ASP A 1 258 ? 0.635 15.722 9.783 1.00 68.69 258 ASP A C 1
ATOM 2044 O O . ASP A 1 258 ? 0.638 15.450 8.579 1.00 68.69 258 ASP A O 1
ATOM 2048 N N . GLU A 1 259 ? 0.271 16.926 10.233 1.00 70.31 259 GLU A N 1
ATOM 2049 C CA . GLU A 1 259 ? -0.004 18.089 9.384 1.00 70.31 259 GLU A CA 1
ATOM 2050 C C . GLU A 1 259 ? 1.227 18.518 8.583 1.00 70.31 259 GLU A C 1
ATOM 2052 O O . GLU A 1 259 ? 1.079 18.996 7.462 1.00 70.31 259 GLU A O 1
ATOM 2057 N N . ARG A 1 260 ? 2.443 18.313 9.108 1.00 76.94 260 ARG A N 1
ATOM 2058 C CA . ARG A 1 260 ? 3.680 18.682 8.409 1.00 76.94 260 ARG A CA 1
ATOM 2059 C C . ARG A 1 260 ? 3.906 17.769 7.213 1.00 76.94 260 ARG A C 1
ATOM 2061 O O . ARG A 1 260 ? 4.227 18.259 6.135 1.00 76.94 260 ARG A O 1
ATOM 2068 N N . LEU A 1 261 ? 3.674 16.465 7.371 1.00 76.38 261 LEU A N 1
ATOM 2069 C CA . LEU A 1 261 ? 3.763 15.512 6.262 1.00 76.38 261 LEU A CA 1
ATOM 2070 C C . LEU A 1 261 ? 2.708 15.798 5.183 1.00 76.38 261 LEU A C 1
ATOM 2072 O O . LEU A 1 261 ? 3.011 15.739 3.992 1.00 76.38 261 LEU A O 1
ATOM 2076 N N . ARG A 1 262 ? 1.476 16.147 5.579 1.00 80.75 262 ARG A N 1
ATOM 2077 C CA . ARG A 1 262 ? 0.429 16.539 4.618 1.00 80.75 262 ARG A CA 1
ATOM 2078 C C . ARG A 1 262 ? 0.748 17.849 3.907 1.00 80.75 262 ARG A C 1
ATOM 2080 O O . ARG A 1 262 ? 0.530 17.932 2.701 1.00 80.75 262 ARG A O 1
ATOM 2087 N N . ALA A 1 263 ? 1.316 18.826 4.612 1.00 83.69 263 ALA A N 1
ATOM 2088 C CA . ALA A 1 263 ? 1.728 20.100 4.027 1.00 83.69 263 ALA A CA 1
ATOM 2089 C C . ALA A 1 263 ? 2.784 19.927 2.924 1.00 83.69 263 ALA A C 1
ATOM 2091 O O . ALA A 1 263 ? 2.820 20.708 1.978 1.00 83.69 263 ALA A O 1
ATOM 2092 N N . GLU A 1 264 ? 3.616 18.883 2.979 1.00 87.00 264 GLU A N 1
ATOM 2093 C CA . GLU A 1 264 ? 4.579 18.612 1.907 1.00 87.00 264 GLU A CA 1
ATOM 2094 C C . GLU A 1 264 ? 3.889 18.286 0.575 1.00 87.00 264 GLU A C 1
ATOM 2096 O O . GLU A 1 264 ? 4.406 18.673 -0.473 1.00 87.00 264 GLU A O 1
ATOM 2101 N N . LEU A 1 265 ? 2.703 17.663 0.608 1.00 84.75 265 LEU A N 1
ATOM 2102 C CA . LEU A 1 265 ? 1.939 17.252 -0.576 1.00 84.75 265 LEU A CA 1
ATOM 2103 C C . LEU A 1 265 ? 1.286 18.414 -1.343 1.00 84.75 265 LEU A C 1
ATOM 2105 O O . LEU A 1 265 ? 0.820 18.169 -2.458 1.00 84.75 265 LEU A O 1
ATOM 2109 N N . ASP A 1 266 ? 1.249 19.627 -0.773 1.00 87.69 266 ASP A N 1
ATOM 2110 C CA . ASP A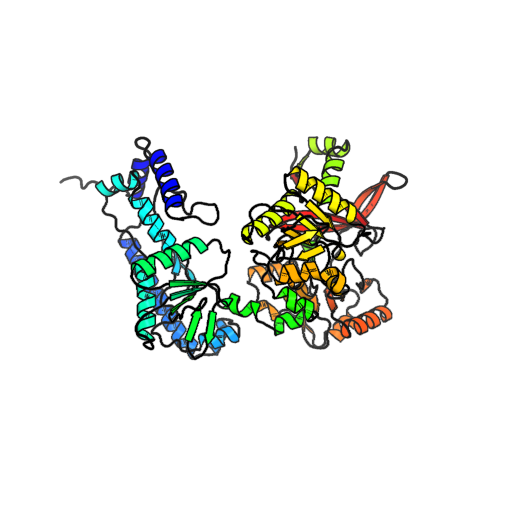 1 266 ? 0.588 20.823 -1.328 1.00 87.69 266 ASP A CA 1
ATOM 2111 C C . ASP A 1 266 ? -0.817 20.517 -1.887 1.00 87.69 266 ASP A C 1
ATOM 2113 O O . ASP A 1 266 ? -1.122 20.756 -3.061 1.00 87.69 266 ASP A O 1
ATOM 2117 N N . LEU A 1 267 ? -1.660 19.900 -1.059 1.00 82.94 267 LEU A N 1
ATOM 2118 C CA . LEU A 1 267 ? -3.056 19.630 -1.400 1.00 82.94 267 LEU A CA 1
ATOM 2119 C C . LEU A 1 267 ? -3.859 20.932 -1.386 1.00 82.94 267 LEU A C 1
ATOM 2121 O O . LEU A 1 267 ? -3.643 21.792 -0.532 1.00 82.94 267 LEU A O 1
ATOM 2125 N N . ASP A 1 268 ? -4.827 21.050 -2.293 1.00 86.44 268 ASP A N 1
ATOM 2126 C CA . ASP A 1 268 ? -5.879 22.054 -2.123 1.00 86.44 268 ASP A CA 1
ATOM 2127 C C . ASP A 1 268 ? -6.678 21.750 -0.832 1.00 86.44 268 ASP A C 1
ATOM 2129 O O . ASP A 1 268 ? -6.860 20.572 -0.499 1.00 86.44 268 ASP A O 1
ATOM 2133 N N . PRO A 1 269 ? -7.174 22.758 -0.086 1.00 85.69 269 PRO A N 1
ATOM 2134 C CA . PRO A 1 269 ? -7.892 22.521 1.168 1.00 85.69 269 PRO A CA 1
ATOM 2135 C C . PRO A 1 269 ? -9.067 21.545 1.043 1.00 85.69 269 PRO A C 1
ATOM 2137 O O . PRO A 1 269 ? -9.331 20.765 1.961 1.00 85.69 269 PRO A O 1
ATOM 2140 N N . GLU A 1 270 ? -9.767 21.550 -0.092 1.00 86.62 270 GLU A N 1
ATOM 2141 C CA . GLU A 1 270 ? -10.872 20.628 -0.333 1.00 86.62 270 GLU A CA 1
ATOM 2142 C C . GLU A 1 270 ? -10.370 19.216 -0.679 1.00 86.62 270 GLU A C 1
ATOM 2144 O O . GLU A 1 270 ? -10.970 18.228 -0.248 1.00 86.62 270 GLU A O 1
ATOM 2149 N N . GLU A 1 271 ? -9.233 19.092 -1.377 1.00 87.50 271 GLU A N 1
ATOM 2150 C CA . GLU A 1 271 ? -8.553 17.804 -1.582 1.00 87.50 271 GLU A CA 1
ATOM 2151 C C . GLU A 1 271 ? -8.149 17.177 -0.246 1.00 87.50 271 GLU A C 1
ATOM 2153 O O . GLU A 1 271 ? -8.424 15.996 -0.013 1.00 87.50 271 GLU A O 1
ATOM 2158 N N . GLU A 1 272 ? -7.534 17.960 0.644 1.00 85.31 272 GLU A N 1
ATOM 2159 C CA . GLU A 1 272 ? -7.141 17.498 1.975 1.00 85.31 272 GLU A CA 1
ATOM 2160 C C . GLU A 1 272 ? -8.371 17.091 2.794 1.00 85.31 272 GLU A C 1
ATOM 2162 O O . GLU A 1 272 ? -8.419 15.977 3.330 1.00 85.31 272 GLU A O 1
ATOM 2167 N N . ARG A 1 273 ? -9.410 17.937 2.826 1.00 88.06 273 ARG A N 1
ATOM 2168 C CA . ARG A 1 273 ? -10.658 17.647 3.543 1.00 88.06 273 ARG A CA 1
ATOM 2169 C C . ARG A 1 273 ? -11.261 16.316 3.101 1.00 88.06 273 ARG A C 1
ATOM 2171 O O . ARG A 1 273 ? -11.630 15.504 3.950 1.00 88.06 273 ARG A O 1
ATOM 2178 N N . LEU A 1 274 ? -11.361 16.071 1.793 1.00 86.88 274 LEU A N 1
ATOM 2179 C CA . LEU A 1 274 ? -11.929 14.832 1.255 1.00 86.88 274 LEU A CA 1
ATOM 2180 C C . LEU A 1 274 ? -11.020 13.617 1.468 1.00 86.88 274 LEU A C 1
ATOM 2182 O O . LEU A 1 274 ? -11.520 12.517 1.726 1.00 86.88 274 LEU A O 1
ATOM 2186 N N . ALA A 1 275 ? -9.701 13.793 1.388 1.00 84.81 275 ALA A N 1
ATOM 2187 C CA . ALA A 1 275 ? -8.739 12.720 1.612 1.00 84.81 275 ALA A CA 1
ATOM 2188 C C . ALA A 1 275 ? -8.738 12.209 3.063 1.00 84.81 275 ALA A C 1
ATOM 2190 O O . ALA A 1 275 ? -8.505 11.020 3.311 1.00 84.81 275 ALA A O 1
ATOM 2191 N N . LEU A 1 276 ? -9.037 13.082 4.025 1.00 82.69 276 LEU A N 1
ATOM 2192 C CA . LEU A 1 276 ? -9.084 12.729 5.444 1.00 82.69 276 LEU A CA 1
ATOM 2193 C C . LEU A 1 276 ? -10.362 11.976 5.850 1.00 82.69 276 LEU A C 1
ATOM 2195 O O . LEU A 1 276 ? -10.348 11.252 6.847 1.00 82.69 276 LEU A O 1
ATOM 2199 N N . ILE A 1 277 ? -11.439 12.053 5.062 1.00 81.25 277 ILE A N 1
ATOM 2200 C CA . ILE A 1 277 ? -12.684 11.307 5.320 1.00 81.25 277 ILE A CA 1
ATOM 2201 C C . ILE A 1 277 ? -12.429 9.801 5.242 1.00 81.25 277 ILE A C 1
ATOM 2203 O O . ILE A 1 277 ? -11.765 9.326 4.321 1.00 81.25 277 ILE A O 1
ATOM 2207 N N . GLU A 1 278 ? -12.973 9.043 6.199 1.00 73.38 278 GLU A N 1
ATOM 2208 C CA . GLU A 1 278 ? -12.897 7.583 6.200 1.00 73.38 278 GLU A CA 1
ATOM 2209 C C . GLU A 1 278 ? -13.860 6.971 5.180 1.00 73.38 278 GLU A C 1
ATOM 2211 O O . GLU A 1 278 ? -15.074 7.048 5.370 1.00 73.38 278 GLU A O 1
ATOM 2216 N N . PRO A 1 279 ? -13.357 6.312 4.124 1.00 68.25 279 PRO A N 1
ATOM 2217 C CA . PRO A 1 279 ? -14.209 5.704 3.110 1.00 68.25 279 PRO A CA 1
ATOM 2218 C C . PRO A 1 279 ? -14.940 4.441 3.596 1.00 68.25 279 PRO A C 1
ATOM 2220 O O . PRO A 1 279 ? -15.780 3.905 2.873 1.00 68.25 279 PRO A O 1
ATOM 2223 N N . GLY A 1 280 ? -14.612 3.929 4.790 1.00 64.62 280 GLY A N 1
ATOM 2224 C CA . GLY A 1 280 ? -15.188 2.703 5.352 1.00 64.62 280 GLY A CA 1
ATOM 2225 C C . GLY A 1 280 ? -14.715 1.413 4.669 1.00 64.62 280 GLY A C 1
ATOM 2226 O O . GLY A 1 280 ? -15.295 0.360 4.903 1.00 64.62 280 GLY A O 1
ATOM 2227 N N . GLY A 1 281 ? -13.693 1.479 3.810 1.00 62.38 281 GLY A N 1
ATOM 2228 C CA . GLY A 1 281 ? -13.075 0.327 3.148 1.00 62.38 281 GLY A CA 1
ATOM 2229 C C . GLY A 1 281 ? -11.643 0.086 3.633 1.00 62.38 281 GLY A C 1
ATOM 2230 O O . GLY A 1 281 ? -10.983 1.003 4.104 1.00 62.38 281 GLY A O 1
ATOM 2231 N N . ALA A 1 282 ? -11.139 -1.141 3.471 1.00 61.44 282 ALA A N 1
ATOM 2232 C CA . ALA A 1 282 ? -9.814 -1.544 3.961 1.00 61.44 282 ALA A CA 1
ATOM 2233 C C . ALA A 1 282 ? -8.619 -0.883 3.234 1.00 61.44 282 ALA A C 1
ATOM 2235 O O . ALA A 1 282 ? -7.487 -0.997 3.692 1.00 61.44 282 ALA A O 1
ATOM 2236 N N . SER A 1 283 ? -8.845 -0.233 2.087 1.00 71.88 283 SER A N 1
ATOM 2237 C CA . SER A 1 283 ? -7.809 0.453 1.307 1.00 71.88 283 SER A CA 1
ATOM 2238 C C . SER A 1 283 ? -8.373 1.703 0.638 1.00 71.88 283 SER A C 1
ATOM 2240 O O . SER A 1 283 ? -9.497 1.692 0.131 1.00 71.88 283 SER A O 1
ATOM 2242 N N . SER A 1 284 ? -7.577 2.775 0.598 1.00 75.56 284 SER A N 1
ATOM 2243 C CA . SER A 1 284 ? -7.909 4.016 -0.111 1.00 75.56 284 SER A CA 1
ATOM 2244 C C . SER A 1 284 ? -7.723 3.914 -1.625 1.00 75.56 284 SER A C 1
ATOM 2246 O O . SER A 1 284 ? -8.425 4.614 -2.355 1.00 75.56 284 SER A O 1
ATOM 2248 N N . SER A 1 285 ? -6.818 3.040 -2.080 1.00 81.62 285 SER A N 1
ATOM 2249 C CA . SER A 1 285 ? -6.476 2.761 -3.481 1.00 81.62 285 SER A CA 1
ATOM 2250 C C . SER A 1 285 ? -6.333 1.239 -3.670 1.00 81.62 285 SER A C 1
ATOM 2252 O O . SER A 1 285 ? -5.228 0.695 -3.716 1.00 81.62 285 SER A O 1
ATOM 2254 N N . PRO A 1 286 ? -7.454 0.491 -3.690 1.00 85.44 286 PRO A N 1
ATOM 2255 C CA . PRO A 1 286 ? -7.441 -0.958 -3.902 1.00 85.44 286 PRO A CA 1
ATOM 2256 C C . PRO A 1 286 ? -6.968 -1.359 -5.305 1.00 85.44 286 PRO A C 1
ATOM 2258 O O . PRO A 1 286 ? -6.655 -2.530 -5.513 1.00 85.44 286 PRO A O 1
ATOM 2261 N N . SER A 1 287 ? -6.904 -0.423 -6.258 1.00 90.88 287 SER A N 1
ATOM 2262 C CA . SER A 1 287 ? -6.299 -0.628 -7.571 1.00 90.88 287 SER A CA 1
ATOM 2263 C C . SER A 1 287 ? -5.409 0.546 -7.950 1.00 90.88 287 SER A C 1
ATOM 2265 O O . SER A 1 287 ? -5.880 1.674 -8.019 1.00 90.88 287 SER A O 1
ATOM 2267 N N . ALA A 1 288 ? -4.163 0.286 -8.318 1.00 92.88 288 ALA A N 1
ATOM 2268 C CA . ALA A 1 288 ? -3.239 1.320 -8.764 1.00 92.88 288 ALA A CA 1
ATOM 2269 C C . ALA A 1 288 ? -2.367 0.827 -9.921 1.00 92.88 288 ALA A C 1
ATOM 2271 O O . ALA A 1 288 ? -2.328 -0.368 -10.218 1.00 92.88 288 ALA A O 1
ATOM 2272 N N . ARG A 1 289 ? -1.653 1.744 -10.568 1.00 93.75 289 ARG A N 1
ATOM 2273 C CA . ARG A 1 289 ? -0.580 1.431 -11.518 1.00 93.75 289 ARG A CA 1
ATOM 2274 C C . ARG A 1 289 ? 0.667 2.193 -11.093 1.00 93.75 289 ARG A C 1
ATOM 2276 O O . ARG A 1 289 ? 0.559 3.355 -10.712 1.00 93.75 289 ARG A O 1
ATOM 2283 N N . ILE A 1 290 ? 1.824 1.547 -11.104 1.00 91.75 290 ILE A N 1
ATOM 2284 C CA . ILE A 1 290 ? 3.097 2.242 -10.890 1.00 91.75 290 ILE A CA 1
ATOM 2285 C C . ILE A 1 290 ? 3.806 2.256 -12.231 1.00 91.75 290 ILE A C 1
ATOM 2287 O O . ILE A 1 290 ? 4.030 1.191 -12.801 1.00 91.75 290 ILE A O 1
ATOM 2291 N N . ASP A 1 291 ? 4.125 3.445 -12.724 1.00 91.56 291 ASP A N 1
ATOM 2292 C CA . ASP A 1 291 ? 4.732 3.600 -14.037 1.00 91.56 291 ASP A CA 1
ATOM 2293 C C . ASP A 1 291 ? 6.252 3.517 -13.901 1.00 91.56 291 ASP A C 1
ATOM 2295 O O . ASP A 1 291 ? 6.840 4.115 -12.987 1.00 91.56 291 ASP A O 1
ATOM 2299 N N . GLY A 1 292 ? 6.895 2.749 -14.778 1.00 91.25 292 GLY A N 1
ATOM 2300 C CA . GLY A 1 292 ? 8.305 2.425 -14.608 1.00 91.25 292 GLY A CA 1
ATOM 2301 C C . GLY A 1 292 ? 9.026 1.929 -15.851 1.00 91.25 292 GLY A C 1
ATOM 2302 O O . GLY A 1 292 ? 8.443 1.411 -16.802 1.00 91.25 292 GLY A O 1
ATOM 2303 N N . PHE A 1 293 ? 10.346 2.074 -15.796 1.00 90.75 293 PHE A N 1
ATOM 2304 C CA . PHE A 1 293 ? 11.274 1.676 -16.844 1.00 90.75 293 PHE A CA 1
ATOM 2305 C C . PHE A 1 293 ? 12.103 0.486 -16.393 1.00 90.75 293 PHE A C 1
ATOM 2307 O O . PHE A 1 293 ? 12.625 0.476 -15.276 1.00 90.75 293 PHE A O 1
ATOM 2314 N N . PHE A 1 294 ? 12.227 -0.507 -17.270 1.00 85.94 294 PHE A N 1
ATOM 2315 C CA . PHE A 1 294 ? 12.988 -1.718 -17.005 1.00 85.94 294 PHE A CA 1
ATOM 2316 C C . PHE A 1 294 ? 14.267 -1.726 -17.846 1.00 85.94 294 PHE A C 1
ATOM 2318 O O . PHE A 1 294 ? 14.219 -1.965 -19.049 1.00 85.94 294 PHE A O 1
ATOM 2325 N N . THR A 1 295 ? 15.412 -1.459 -17.218 1.00 79.88 295 THR A N 1
ATOM 2326 C CA . THR A 1 295 ? 16.736 -1.683 -17.821 1.00 79.88 295 THR A CA 1
ATOM 2327 C C . THR A 1 295 ? 17.395 -2.902 -17.170 1.00 79.88 295 THR A C 1
ATOM 2329 O O . THR A 1 295 ? 16.799 -3.973 -17.098 1.00 79.88 295 THR A O 1
ATOM 2332 N N . ASP A 1 296 ? 18.609 -2.758 -16.651 1.00 81.00 296 ASP A N 1
ATOM 2333 C CA . ASP A 1 296 ? 19.217 -3.657 -15.671 1.00 81.00 296 ASP A CA 1
ATOM 2334 C C . ASP A 1 296 ? 18.450 -3.680 -14.333 1.00 81.00 296 ASP A C 1
ATOM 2336 O O . ASP A 1 296 ? 18.454 -4.684 -13.615 1.00 81.00 296 ASP A O 1
ATOM 2340 N N . GLN A 1 297 ? 17.777 -2.576 -13.997 1.00 86.19 297 GLN A N 1
ATOM 2341 C CA . GLN A 1 297 ? 16.948 -2.431 -12.808 1.00 86.19 297 GLN A CA 1
ATOM 2342 C C . GLN A 1 297 ? 15.618 -1.754 -13.153 1.00 86.19 297 GLN A C 1
ATOM 2344 O O . GLN A 1 297 ? 15.534 -0.922 -14.051 1.00 86.19 297 GLN A O 1
ATOM 2349 N N . LEU A 1 298 ? 14.566 -2.104 -12.411 1.00 90.50 298 LEU A N 1
ATOM 2350 C CA . LEU A 1 298 ? 13.264 -1.450 -12.516 1.00 90.50 298 LEU A CA 1
ATOM 2351 C C . LEU A 1 298 ? 13.276 -0.138 -11.726 1.00 90.50 298 LEU A C 1
ATOM 2353 O O . LEU A 1 298 ? 13.540 -0.161 -10.520 1.00 90.50 298 LEU A O 1
ATOM 2357 N N . ARG A 1 299 ? 12.965 0.979 -12.389 1.00 93.69 299 ARG A N 1
ATOM 2358 C CA . ARG A 1 299 ? 12.883 2.318 -11.786 1.00 93.69 299 ARG A CA 1
ATOM 2359 C C . ARG A 1 299 ? 11.485 2.900 -11.989 1.00 93.69 299 ARG A C 1
ATOM 2361 O O . ARG A 1 299 ? 11.034 3.051 -13.122 1.00 93.69 299 ARG A O 1
ATOM 2368 N N . PHE A 1 300 ? 10.808 3.227 -10.894 1.00 94.38 300 PHE A N 1
ATOM 2369 C CA . PHE A 1 300 ? 9.450 3.760 -10.877 1.00 94.38 300 PHE A CA 1
ATOM 2370 C C . PHE A 1 300 ? 9.457 5.285 -10.871 1.00 94.38 300 PHE A C 1
ATOM 2372 O O . PHE A 1 300 ? 10.060 5.909 -10.002 1.00 94.38 300 PHE A O 1
ATOM 2379 N N . VAL A 1 301 ? 8.771 5.889 -11.836 1.00 92.38 301 VAL A N 1
ATOM 2380 C CA . VAL A 1 301 ? 8.805 7.340 -12.077 1.00 92.38 301 VAL A CA 1
ATOM 2381 C C . VAL A 1 301 ? 7.511 8.051 -11.693 1.00 92.38 301 VAL A C 1
ATOM 2383 O O . VAL A 1 301 ? 7.512 9.283 -11.597 1.00 92.38 301 VAL A O 1
ATOM 2386 N N . GLU A 1 302 ? 6.422 7.302 -11.480 1.00 90.06 302 GLU A N 1
ATOM 2387 C CA . GLU A 1 302 ? 5.107 7.837 -11.115 1.00 90.06 302 GLU A CA 1
ATOM 2388 C C . GLU A 1 302 ? 4.208 6.777 -10.454 1.00 90.06 302 GLU A C 1
ATOM 2390 O O . GLU A 1 302 ? 4.266 5.595 -10.797 1.00 90.06 302 GLU A O 1
ATOM 2395 N N . TYR A 1 303 ? 3.350 7.211 -9.522 1.00 90.38 303 TYR A N 1
ATOM 2396 C CA . TYR A 1 303 ? 2.334 6.368 -8.893 1.00 90.38 303 TYR A CA 1
ATOM 2397 C C . TYR A 1 303 ? 0.910 6.827 -9.244 1.00 90.38 303 TYR A C 1
ATOM 2399 O O . TYR A 1 303 ? 0.406 7.852 -8.784 1.00 90.38 303 TYR A O 1
ATOM 2407 N N . ASN A 1 304 ? 0.217 6.026 -10.049 1.00 88.75 304 ASN A N 1
ATOM 2408 C CA . ASN A 1 304 ? -1.154 6.265 -10.486 1.00 88.75 304 ASN A CA 1
ATOM 2409 C C . ASN A 1 304 ? -2.151 5.565 -9.548 1.00 88.75 304 ASN A C 1
ATOM 2411 O O . ASN A 1 304 ? -2.648 4.473 -9.841 1.00 88.75 304 ASN A O 1
ATOM 2415 N N . ALA A 1 305 ? -2.432 6.203 -8.407 1.00 86.75 305 ALA A N 1
ATOM 2416 C CA . ALA A 1 305 ? -3.296 5.662 -7.353 1.00 86.75 305 ALA A CA 1
ATOM 2417 C C . ALA A 1 305 ? -4.799 5.987 -7.509 1.00 86.75 305 ALA A C 1
ATOM 2419 O O . ALA A 1 305 ? -5.629 5.303 -6.908 1.00 86.75 305 ALA A O 1
ATOM 2420 N N . GLU A 1 306 ? -5.177 7.017 -8.279 1.00 85.00 306 GLU A N 1
ATOM 2421 C CA . GLU A 1 306 ? -6.584 7.437 -8.416 1.00 85.00 306 GLU A CA 1
ATOM 2422 C C . GLU A 1 306 ? -7.362 6.638 -9.467 1.00 85.00 306 GLU A C 1
ATOM 2424 O O . GLU A 1 306 ? -8.367 6.016 -9.143 1.00 85.00 306 GLU A O 1
ATOM 2429 N N . SER A 1 307 ? -6.923 6.638 -10.725 1.00 83.12 307 SER A N 1
ATOM 2430 C CA . SER A 1 307 ? -7.700 6.077 -11.842 1.00 83.12 307 SER A CA 1
ATOM 2431 C C . SER A 1 307 ? -6.779 5.476 -12.909 1.00 83.12 307 SER A C 1
ATOM 2433 O O . SER A 1 307 ? -6.598 6.042 -13.989 1.00 83.12 307 SER A O 1
AT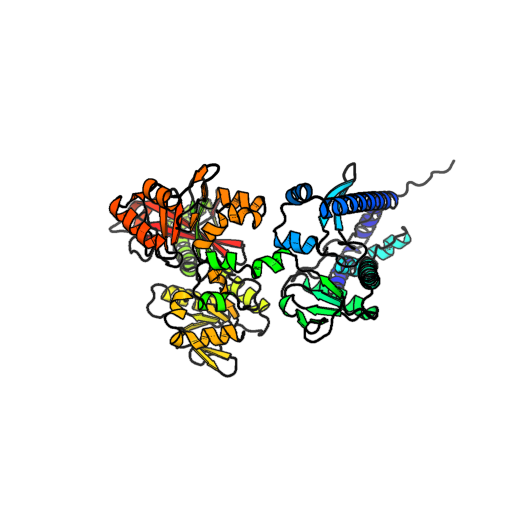OM 2435 N N . PRO A 1 308 ? -6.128 4.333 -12.627 1.00 87.06 308 PRO A N 1
ATOM 2436 C CA . PRO A 1 308 ? -5.282 3.682 -13.619 1.00 87.06 308 PRO A CA 1
ATOM 2437 C C . PRO A 1 308 ? -6.116 3.185 -14.813 1.00 87.06 308 PRO A C 1
ATOM 2439 O O . PRO A 1 308 ? -7.060 2.411 -14.651 1.00 87.06 308 PRO A O 1
ATOM 2442 N N . ALA A 1 309 ? -5.737 3.605 -16.022 1.00 86.06 309 ALA A N 1
ATOM 2443 C CA . ALA A 1 309 ? -6.336 3.170 -17.288 1.00 86.06 309 ALA A CA 1
ATOM 2444 C C . ALA A 1 309 ? -5.513 2.056 -17.964 1.00 86.06 309 ALA A C 1
ATOM 2446 O O . ALA A 1 309 ? -4.366 1.800 -17.582 1.00 86.06 309 ALA A O 1
ATOM 2447 N N . GLY A 1 310 ? -6.078 1.423 -18.994 1.00 87.75 310 GLY A N 1
ATOM 2448 C CA . GLY A 1 310 ? -5.412 0.468 -19.893 1.00 87.75 310 GLY A CA 1
ATOM 2449 C C . GLY A 1 310 ? -5.707 -1.011 -19.611 1.00 87.75 310 GLY A C 1
ATOM 2450 O O . GLY A 1 310 ? -5.346 -1.870 -20.413 1.00 87.75 310 GLY A O 1
ATOM 2451 N N . MET A 1 311 ? -6.396 -1.323 -18.514 1.00 91.56 311 MET A N 1
ATOM 2452 C CA . MET A 1 311 ? -6.670 -2.695 -18.077 1.00 91.56 311 MET A CA 1
ATOM 2453 C C . MET A 1 311 ? -7.567 -3.450 -19.065 1.00 91.56 311 MET A C 1
ATOM 2455 O O . MET A 1 311 ? -7.223 -4.532 -19.547 1.00 91.56 311 MET A O 1
ATOM 2459 N N . ALA A 1 312 ? -8.731 -2.881 -19.395 1.00 91.25 312 ALA A N 1
ATOM 2460 C CA . ALA A 1 312 ? -9.692 -3.573 -20.252 1.00 91.25 312 ALA A CA 1
ATOM 2461 C C . ALA A 1 312 ? -9.210 -3.638 -21.707 1.00 91.25 312 ALA A C 1
ATOM 2463 O O . ALA A 1 312 ? -9.446 -4.641 -22.391 1.00 91.25 312 ALA A O 1
ATOM 2464 N N . TYR A 1 313 ? -8.472 -2.617 -22.154 1.00 89.62 313 TYR A N 1
ATOM 2465 C CA . TYR A 1 313 ? -7.774 -2.651 -23.435 1.00 89.62 313 TYR A CA 1
ATOM 2466 C C . TYR A 1 313 ? -6.713 -3.752 -23.470 1.00 89.62 313 TYR A C 1
ATOM 2468 O O . TYR A 1 313 ? -6.706 -4.533 -24.418 1.00 89.62 313 TYR A O 1
ATOM 2476 N N . GLY A 1 314 ? -5.879 -3.885 -22.433 1.00 89.75 314 GLY A N 1
ATOM 2477 C CA . GLY A 1 314 ? -4.847 -4.923 -22.351 1.00 89.75 314 GLY A CA 1
ATOM 2478 C C . GLY A 1 314 ? -5.414 -6.343 -22.434 1.00 89.75 314 GLY A C 1
ATOM 2479 O O . GLY A 1 314 ? -4.929 -7.166 -23.215 1.00 89.75 314 GLY A O 1
ATOM 2480 N N . ASP A 1 315 ? -6.496 -6.624 -21.704 1.00 92.25 315 ASP A N 1
ATOM 2481 C CA . ASP A 1 315 ? -7.183 -7.921 -21.769 1.00 92.25 315 ASP A CA 1
ATOM 2482 C C . ASP A 1 315 ? -7.772 -8.196 -23.167 1.00 92.25 315 ASP A C 1
ATOM 2484 O O . ASP A 1 315 ? -7.727 -9.325 -23.662 1.00 92.25 315 ASP A O 1
ATOM 2488 N N . THR A 1 316 ? -8.330 -7.169 -23.816 1.00 91.44 316 THR A N 1
ATOM 2489 C CA . THR A 1 316 ? -8.931 -7.288 -25.155 1.00 91.44 316 THR A CA 1
ATOM 2490 C C . THR A 1 316 ? -7.859 -7.483 -26.229 1.00 91.44 316 THR A C 1
ATOM 2492 O O . THR A 1 316 ? -7.976 -8.388 -27.056 1.00 91.44 316 THR A O 1
ATOM 2495 N N . LEU A 1 317 ? -6.772 -6.709 -26.175 1.00 91.19 317 LEU A N 1
ATOM 2496 C CA . LEU A 1 317 ? -5.603 -6.857 -27.046 1.00 91.19 317 LEU A CA 1
ATOM 2497 C C . LEU A 1 317 ? -4.960 -8.231 -26.888 1.00 91.19 317 LEU A C 1
ATOM 2499 O O . LEU A 1 317 ? -4.615 -8.857 -27.887 1.00 91.19 317 LEU A O 1
ATOM 2503 N N . THR A 1 318 ? -4.864 -8.737 -25.658 1.00 92.94 318 THR A N 1
ATOM 2504 C CA . THR A 1 318 ? -4.413 -10.107 -25.400 1.00 92.94 318 THR A CA 1
ATOM 2505 C C . THR A 1 318 ? -5.274 -11.093 -26.186 1.00 92.94 318 THR A C 1
ATOM 2507 O O . THR A 1 318 ? -4.745 -11.834 -27.009 1.00 92.94 318 THR A O 1
ATOM 2510 N N . ALA A 1 319 ? -6.602 -11.047 -26.042 1.00 92.44 319 ALA A N 1
ATOM 2511 C CA . ALA A 1 319 ? -7.502 -11.957 -26.756 1.00 92.44 319 ALA A CA 1
ATOM 2512 C C . ALA A 1 319 ? -7.375 -11.875 -28.292 1.00 92.44 319 ALA A C 1
ATOM 2514 O O . ALA A 1 319 ? -7.523 -12.893 -28.974 1.00 92.44 319 ALA A O 1
ATOM 2515 N N . VAL A 1 320 ? -7.083 -10.691 -28.844 1.00 93.31 320 VAL A N 1
ATOM 2516 C CA . VAL A 1 320 ? -6.788 -10.511 -30.276 1.00 93.31 320 VAL A CA 1
ATOM 2517 C C . VAL A 1 320 ? -5.459 -11.173 -30.645 1.00 93.31 320 VAL A C 1
ATOM 2519 O O . VAL A 1 320 ? -5.417 -11.996 -31.561 1.00 93.31 320 VAL A O 1
ATOM 2522 N N . PHE A 1 321 ? -4.383 -10.870 -29.912 1.00 93.44 321 PHE A N 1
ATOM 2523 C CA . PHE A 1 321 ? -3.044 -11.405 -30.170 1.00 93.44 321 PHE A CA 1
ATOM 2524 C C . PHE A 1 321 ? -3.011 -12.928 -30.077 1.00 93.44 321 PHE A C 1
ATOM 2526 O O . PHE A 1 321 ? -2.410 -13.585 -30.922 1.00 93.44 321 PHE A O 1
ATOM 2533 N N . GLU A 1 322 ? -3.717 -13.510 -29.111 1.00 92.25 322 GLU A N 1
ATOM 2534 C CA . GLU A 1 322 ? -3.815 -14.958 -28.930 1.00 92.25 322 GLU A CA 1
ATOM 2535 C C . GLU A 1 322 ? -4.361 -15.704 -30.158 1.00 92.25 322 GLU A C 1
ATOM 2537 O O . GLU A 1 322 ? -4.062 -16.890 -30.340 1.00 92.25 322 GLU A O 1
ATOM 2542 N N . ARG A 1 323 ? -5.139 -15.022 -31.009 1.00 94.75 323 ARG A N 1
ATOM 2543 C CA . ARG A 1 323 ? -5.716 -15.579 -32.241 1.00 94.75 323 ARG A CA 1
ATOM 2544 C C . ARG A 1 323 ? -4.803 -15.424 -33.457 1.00 94.75 323 ARG A C 1
ATOM 2546 O O . ARG A 1 323 ? -5.027 -16.109 -34.457 1.00 94.75 323 ARG A O 1
ATOM 2553 N N . LEU A 1 324 ? -3.776 -14.572 -33.388 1.00 93.88 324 LEU A N 1
ATOM 2554 C CA . LEU A 1 324 ? -2.873 -14.332 -34.511 1.00 93.88 324 LEU A CA 1
ATOM 2555 C C . LEU A 1 324 ? -2.091 -15.610 -34.872 1.00 93.88 324 LEU A C 1
ATOM 2557 O O . LEU A 1 324 ? -1.585 -16.295 -33.974 1.00 93.88 324 LEU A O 1
ATOM 2561 N N . PRO A 1 325 ? -1.917 -15.930 -36.172 1.00 95.81 325 PRO A N 1
ATOM 2562 C CA . PRO A 1 325 ? -1.161 -17.108 -36.603 1.00 95.81 325 PRO A CA 1
ATOM 2563 C C . PRO A 1 325 ? 0.254 -17.177 -36.015 1.00 95.81 325 PRO A C 1
ATOM 2565 O O . PRO A 1 325 ? 0.695 -18.252 -35.608 1.00 95.81 325 PRO A O 1
ATOM 2568 N N . VAL A 1 326 ? 0.936 -16.031 -35.900 1.00 93.56 326 VAL A N 1
ATOM 2569 C CA . VAL A 1 326 ? 2.282 -15.945 -35.315 1.00 93.56 326 VAL A CA 1
ATOM 2570 C C . VAL A 1 326 ? 2.294 -16.344 -33.837 1.00 93.56 326 VAL A C 1
ATOM 2572 O O . VAL A 1 326 ? 3.138 -17.139 -33.436 1.00 93.56 326 VAL A O 1
ATOM 2575 N N . MET A 1 327 ? 1.313 -15.906 -33.043 1.00 94.38 327 MET A N 1
ATOM 2576 C CA . MET A 1 327 ? 1.213 -16.273 -31.625 1.00 94.38 327 MET A CA 1
ATOM 2577 C C . MET A 1 327 ? 0.821 -17.739 -31.442 1.00 94.38 327 MET A C 1
ATOM 2579 O O . MET A 1 327 ? 1.346 -18.417 -30.558 1.00 94.38 327 MET A O 1
ATOM 2583 N N . ARG A 1 328 ? -0.046 -18.273 -32.313 1.00 94.31 328 ARG A N 1
ATOM 2584 C CA . ARG A 1 328 ? -0.364 -19.711 -32.344 1.00 94.31 328 ARG A CA 1
ATOM 2585 C C . ARG A 1 328 ? 0.869 -20.555 -32.664 1.00 94.31 328 ARG A C 1
ATOM 2587 O O . ARG A 1 328 ? 1.041 -21.613 -32.067 1.00 94.31 328 ARG A O 1
ATOM 2594 N N . ALA A 1 329 ? 1.722 -20.106 -33.584 1.00 95.62 329 ALA A N 1
ATOM 2595 C CA . ALA A 1 329 ? 2.986 -20.770 -33.889 1.00 95.62 329 ALA A CA 1
ATOM 2596 C C . ALA A 1 329 ? 3.995 -20.640 -32.736 1.00 95.62 329 ALA A C 1
ATOM 2598 O O . ALA A 1 329 ? 4.647 -21.622 -32.388 1.00 95.62 329 ALA A O 1
ATOM 2599 N N . PHE A 1 330 ? 4.083 -19.465 -32.109 1.00 94.75 330 PHE A N 1
ATOM 2600 C CA . PHE A 1 330 ? 4.962 -19.205 -30.967 1.00 94.75 330 PHE A CA 1
ATOM 2601 C C . PHE A 1 330 ? 4.636 -20.113 -29.773 1.00 94.75 330 PHE A C 1
ATOM 2603 O O . PHE A 1 330 ? 5.528 -20.736 -29.203 1.00 94.75 330 PHE A O 1
ATOM 2610 N N . ARG A 1 331 ? 3.346 -20.298 -29.470 1.00 94.44 331 ARG A N 1
ATOM 2611 C CA . ARG A 1 331 ? 2.849 -21.200 -28.414 1.00 94.44 331 ARG A CA 1
ATOM 2612 C C . ARG A 1 331 ? 3.205 -22.671 -28.592 1.00 94.44 331 ARG A C 1
ATOM 2614 O O . ARG A 1 331 ? 3.232 -23.404 -27.614 1.00 94.44 331 ARG A O 1
ATOM 2621 N N . LYS A 1 332 ? 3.479 -23.119 -29.820 1.00 95.75 332 LYS A N 1
ATOM 2622 C CA . LYS A 1 332 ? 3.966 -24.489 -30.061 1.00 95.75 332 LYS A CA 1
ATOM 2623 C C . LYS A 1 332 ? 5.413 -24.682 -29.604 1.00 95.75 332 LYS A C 1
ATOM 2625 O O . LYS A 1 332 ? 5.858 -25.816 -29.511 1.00 95.75 332 LYS A O 1
ATOM 2630 N N . ARG A 1 333 ? 6.151 -23.587 -29.403 1.00 96.12 333 ARG A N 1
ATOM 2631 C CA . ARG A 1 333 ? 7.574 -23.581 -29.037 1.00 96.12 333 ARG A CA 1
ATOM 2632 C C . ARG A 1 333 ? 7.815 -23.114 -27.609 1.00 96.12 333 ARG A C 1
ATOM 2634 O O . ARG A 1 333 ? 8.809 -23.515 -27.017 1.00 96.12 333 ARG A O 1
ATOM 2641 N N . PHE A 1 334 ? 6.926 -22.283 -27.067 1.00 96.56 334 PHE A N 1
ATOM 2642 C CA . PHE A 1 334 ? 7.078 -21.682 -25.748 1.00 96.56 334 PHE A CA 1
ATOM 2643 C C . PHE A 1 334 ? 5.787 -21.724 -24.938 1.00 96.56 334 PHE A C 1
ATOM 2645 O O . PHE A 1 334 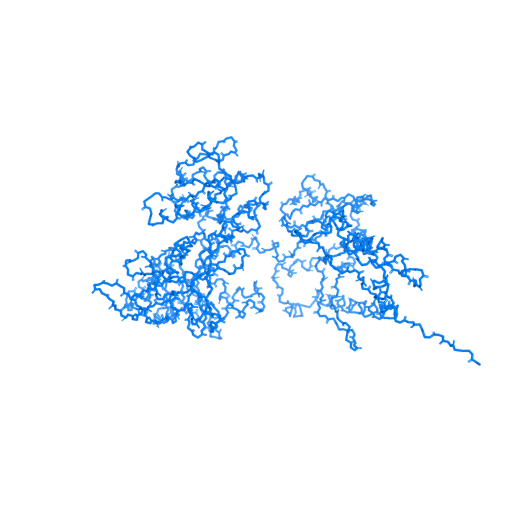? 4.697 -21.451 -25.453 1.00 96.56 334 PHE A O 1
ATOM 2652 N N . ARG A 1 335 ? 5.930 -21.975 -23.635 1.00 94.88 335 ARG A N 1
ATOM 2653 C CA . ARG A 1 335 ? 4.855 -21.813 -22.654 1.00 94.88 335 ARG A CA 1
ATOM 2654 C C . ARG A 1 335 ? 4.720 -20.332 -22.346 1.00 94.88 335 ARG A C 1
ATOM 2656 O O . ARG A 1 335 ? 5.656 -19.723 -21.832 1.00 94.88 335 ARG A O 1
ATOM 2663 N N . ILE A 1 336 ? 3.565 -19.754 -22.668 1.00 94.00 336 ILE A N 1
ATOM 2664 C CA . ILE A 1 336 ? 3.277 -18.346 -22.387 1.00 94.00 336 ILE A CA 1
ATOM 2665 C C . ILE A 1 336 ? 2.035 -18.200 -21.520 1.00 94.00 336 ILE A C 1
ATOM 2667 O O . ILE A 1 336 ? 1.028 -18.874 -21.746 1.00 94.00 336 ILE A O 1
ATOM 2671 N N . ARG A 1 337 ? 2.092 -17.269 -20.571 1.00 93.38 337 ARG A N 1
ATOM 2672 C CA . ARG A 1 337 ? 0.986 -16.918 -19.684 1.00 93.38 337 ARG A CA 1
ATOM 2673 C C . ARG A 1 337 ? 0.583 -15.466 -19.906 1.00 93.38 337 ARG A C 1
ATOM 2675 O O . ARG A 1 337 ? 1.418 -14.567 -19.832 1.00 93.38 337 ARG A O 1
ATOM 2682 N N . SER A 1 338 ? -0.702 -15.244 -20.169 1.00 91.56 338 SER A N 1
ATOM 2683 C CA . SER A 1 338 ? -1.296 -13.907 -20.193 1.00 91.56 338 SER A CA 1
ATOM 2684 C C . SER A 1 338 ? -1.552 -13.393 -18.774 1.00 91.56 338 SER A C 1
ATOM 2686 O O . SER A 1 338 ? -1.634 -14.162 -17.809 1.00 91.56 338 SER A O 1
ATOM 2688 N N . LEU A 1 339 ? -1.661 -12.072 -18.636 1.00 91.00 339 LEU A N 1
ATOM 2689 C CA . LEU A 1 339 ? -1.775 -11.393 -17.346 1.00 91.00 339 LEU A CA 1
ATOM 2690 C C . LEU A 1 339 ? -3.093 -10.597 -17.257 1.00 91.00 339 LEU A C 1
ATOM 2692 O O . LEU A 1 339 ? -3.070 -9.374 -17.373 1.00 91.00 339 LEU A O 1
ATOM 2696 N N . PRO A 1 340 ? -4.248 -11.264 -17.057 1.00 90.56 340 PRO A N 1
ATOM 2697 C CA . PRO A 1 340 ? -5.548 -10.600 -17.084 1.00 90.56 340 PRO A CA 1
ATOM 2698 C C . PRO A 1 340 ? -5.754 -9.653 -15.894 1.00 90.56 340 PRO A C 1
ATOM 2700 O O . PRO A 1 340 ? -5.409 -9.974 -14.749 1.00 90.56 340 PRO A O 1
ATOM 2703 N N . THR A 1 341 ? -6.393 -8.514 -16.156 1.00 94.81 341 THR A N 1
ATOM 2704 C CA . THR A 1 341 ? -6.562 -7.408 -15.199 1.00 94.81 341 THR A CA 1
ATOM 2705 C C . THR A 1 341 ? -8.018 -7.136 -14.831 1.00 94.81 341 THR A C 1
ATOM 2707 O O . THR A 1 341 ? -8.295 -6.898 -13.654 1.00 94.81 341 THR A O 1
ATOM 2710 N N . ARG A 1 342 ? -8.992 -7.266 -15.748 1.00 94.50 342 ARG A N 1
ATOM 2711 C CA . ARG A 1 342 ? -10.409 -6.945 -15.454 1.00 94.50 342 ARG A CA 1
ATOM 2712 C C . ARG A 1 342 ? -10.985 -7.776 -14.309 1.00 94.50 342 ARG A C 1
ATOM 2714 O O . ARG A 1 342 ? -11.721 -7.270 -13.463 1.00 94.50 342 ARG A O 1
ATOM 2721 N N . ALA A 1 343 ? -10.610 -9.055 -14.240 1.00 94.69 343 ALA A N 1
ATOM 2722 C CA . ALA A 1 343 ? -11.003 -9.944 -13.148 1.00 94.69 343 ALA A CA 1
ATOM 2723 C C . ALA A 1 343 ? -10.424 -9.513 -11.794 1.00 94.69 343 ALA A C 1
ATOM 2725 O O . ALA A 1 343 ? -11.093 -9.638 -10.766 1.00 94.69 343 ALA A O 1
ATOM 2726 N N . ARG A 1 344 ? -9.191 -8.995 -11.791 1.00 95.44 344 ARG A N 1
ATOM 2727 C CA . ARG A 1 344 ? -8.532 -8.486 -10.586 1.00 95.44 344 ARG A CA 1
ATOM 2728 C C . ARG A 1 344 ? -9.170 -7.185 -10.123 1.00 95.44 344 ARG A C 1
ATOM 2730 O O . ARG A 1 344 ? -9.477 -7.091 -8.936 1.00 95.44 344 ARG A O 1
ATOM 2737 N N . GLN A 1 345 ? -9.461 -6.280 -11.060 1.00 95.75 345 GLN A N 1
ATOM 2738 C CA . GLN A 1 345 ? -10.166 -5.028 -10.801 1.00 95.75 345 GLN A CA 1
ATOM 2739 C C . GLN A 1 345 ? -11.533 -5.285 -10.169 1.00 95.75 345 GLN A C 1
ATOM 2741 O O . GLN A 1 345 ? -11.782 -4.841 -9.051 1.00 95.75 345 GLN A O 1
ATOM 2746 N N . LEU A 1 346 ? -12.386 -6.093 -10.813 1.00 96.50 346 LEU A N 1
ATOM 2747 C CA . LEU A 1 346 ? -13.694 -6.444 -10.250 1.00 96.50 346 LEU A CA 1
ATOM 2748 C C . LEU A 1 346 ? -13.549 -7.092 -8.864 1.00 96.50 346 LEU A C 1
ATOM 2750 O O . LEU A 1 346 ? -14.274 -6.756 -7.933 1.00 96.50 346 LEU A O 1
ATOM 2754 N N . GLY A 1 347 ? -12.579 -7.994 -8.694 1.00 94.81 347 GLY A N 1
ATOM 2755 C CA . GLY A 1 347 ? -12.307 -8.622 -7.404 1.00 94.81 347 GLY A CA 1
ATOM 2756 C C . GLY A 1 347 ? -11.942 -7.621 -6.302 1.00 94.81 347 GLY A C 1
ATOM 2757 O O . GLY A 1 347 ? -12.425 -7.775 -5.180 1.00 94.81 347 GLY A O 1
ATOM 2758 N N . ALA A 1 348 ? -11.112 -6.620 -6.609 1.00 91.81 348 ALA A N 1
ATOM 2759 C CA . ALA A 1 348 ? -10.710 -5.562 -5.679 1.00 91.81 348 ALA A CA 1
ATOM 2760 C C . ALA A 1 348 ? -11.903 -4.677 -5.296 1.00 91.81 348 ALA A C 1
ATOM 2762 O O . ALA A 1 348 ? -12.172 -4.480 -4.112 1.00 91.81 348 ALA A O 1
ATOM 2763 N N . MET A 1 349 ? -12.702 -4.262 -6.283 1.00 94.44 349 MET A N 1
ATOM 2764 C CA . MET A 1 349 ? -13.929 -3.493 -6.059 1.00 94.44 349 MET A CA 1
ATOM 2765 C C . MET A 1 349 ? -14.919 -4.237 -5.153 1.00 94.44 349 MET A C 1
ATOM 2767 O O . MET A 1 349 ? -15.430 -3.681 -4.185 1.00 94.44 349 MET A O 1
ATOM 2771 N N . LEU A 1 350 ? -15.157 -5.524 -5.426 1.00 94.31 350 LEU A N 1
ATOM 2772 C CA . LEU A 1 350 ? -16.078 -6.342 -4.637 1.00 94.31 350 LEU A CA 1
ATOM 2773 C C . LEU A 1 350 ? -15.551 -6.637 -3.225 1.00 94.31 350 LEU A C 1
ATOM 2775 O O . LEU A 1 350 ? -16.352 -6.790 -2.306 1.00 94.31 350 LEU A O 1
ATOM 2779 N N . ARG A 1 351 ? -14.227 -6.738 -3.030 1.00 90.38 351 ARG A N 1
ATOM 2780 C CA . ARG A 1 351 ? -13.628 -6.814 -1.686 1.00 90.38 351 ARG A CA 1
ATOM 2781 C C . ARG A 1 351 ? -13.855 -5.514 -0.923 1.00 90.38 351 ARG A C 1
ATOM 2783 O O . ARG A 1 351 ? -14.369 -5.582 0.187 1.00 90.38 351 ARG A O 1
ATOM 2790 N N . GLY A 1 352 ? -13.574 -4.366 -1.544 1.00 85.88 352 GLY A N 1
ATOM 2791 C CA . GLY A 1 352 ? -13.844 -3.048 -0.962 1.00 85.88 352 GLY A CA 1
ATOM 2792 C C . GLY A 1 352 ? -15.311 -2.878 -0.561 1.00 85.88 352 GLY A C 1
ATOM 2793 O O . GLY A 1 352 ? -15.597 -2.490 0.568 1.00 85.88 352 GLY A O 1
ATOM 2794 N N . PHE A 1 353 ? -16.239 -3.284 -1.429 1.00 91.62 353 PHE A N 1
ATOM 2795 C CA . PHE A 1 353 ? -17.675 -3.254 -1.145 1.00 91.62 353 PHE A CA 1
ATOM 2796 C C . PHE A 1 353 ? -18.077 -4.159 0.030 1.00 91.62 353 PHE A C 1
ATOM 2798 O O . PHE A 1 353 ? -18.844 -3.747 0.899 1.00 91.62 353 PHE A O 1
ATOM 2805 N N . ARG A 1 354 ? -17.533 -5.383 0.104 1.00 88.19 354 ARG A N 1
ATOM 2806 C CA . ARG A 1 354 ? -17.779 -6.282 1.245 1.00 88.19 354 ARG A CA 1
ATOM 2807 C C . ARG A 1 354 ? -17.224 -5.723 2.552 1.00 88.19 354 ARG A C 1
ATOM 2809 O O . ARG A 1 354 ? -17.891 -5.851 3.571 1.00 88.19 354 ARG A O 1
ATOM 2816 N N . SER A 1 355 ? -16.042 -5.107 2.520 1.00 81.12 355 SER A N 1
ATOM 2817 C CA . SER A 1 355 ? -15.450 -4.441 3.685 1.00 81.12 355 SER A CA 1
ATOM 2818 C C . SER A 1 355 ? -16.263 -3.227 4.134 1.00 81.12 355 SER A C 1
ATOM 2820 O O . SER A 1 355 ? -16.405 -3.023 5.333 1.00 81.12 355 SER A O 1
ATOM 2822 N N . TRP A 1 356 ? -16.846 -2.477 3.193 1.00 85.31 356 TRP A N 1
ATOM 2823 C CA . TRP A 1 356 ? -17.765 -1.376 3.493 1.00 85.31 356 TRP A CA 1
ATOM 2824 C C . TRP A 1 356 ? -19.042 -1.850 4.200 1.00 85.31 356 TRP A C 1
ATOM 2826 O O . TRP A 1 356 ? -19.561 -1.162 5.075 1.00 85.31 356 TRP A O 1
ATOM 2836 N N . GLY A 1 357 ? -19.540 -3.043 3.861 1.00 83.38 357 GLY A N 1
ATOM 2837 C CA . GLY A 1 357 ? -20.448 -3.816 4.716 1.00 83.38 357 GLY A CA 1
ATOM 2838 C C . GLY A 1 357 ? -21.869 -3.267 4.905 1.00 83.38 357 GLY A C 1
ATOM 2839 O O . GLY A 1 357 ? -22.641 -3.870 5.649 1.00 83.38 357 GLY A O 1
ATOM 2840 N N . LYS A 1 358 ? -22.252 -2.163 4.246 1.00 85.75 358 LYS A N 1
ATOM 2841 C CA . LYS A 1 358 ? -23.587 -1.553 4.414 1.00 85.75 358 LYS A CA 1
ATOM 2842 C C . LYS A 1 358 ? -24.679 -2.179 3.544 1.00 85.75 358 LYS A C 1
ATOM 2844 O O . LYS A 1 358 ? -25.850 -2.116 3.903 1.00 85.75 358 LYS A O 1
ATOM 2849 N N . GLU A 1 359 ? -24.317 -2.806 2.425 1.00 89.81 359 GLU A N 1
ATOM 2850 C CA . GLU A 1 359 ? -25.259 -3.469 1.515 1.00 89.81 359 GLU A CA 1
ATOM 2851 C C . GLU A 1 359 ? -24.703 -4.806 0.991 1.00 89.81 359 GLU A C 1
ATOM 2853 O O . GLU A 1 359 ? -23.504 -5.070 1.054 1.00 89.81 359 GLU A O 1
ATOM 2858 N N . ARG A 1 360 ? -25.586 -5.685 0.488 1.00 89.38 360 ARG A N 1
ATOM 2859 C CA . ARG A 1 360 ? -25.219 -7.047 0.041 1.00 89.38 360 ARG A CA 1
ATOM 2860 C C . ARG A 1 360 ? -25.002 -7.182 -1.466 1.00 89.38 360 ARG A C 1
ATOM 2862 O O . ARG A 1 360 ? -24.197 -8.011 -1.880 1.00 89.38 360 ARG A O 1
ATOM 2869 N N . THR A 1 361 ? -25.710 -6.392 -2.271 1.00 95.81 361 THR A N 1
ATOM 2870 C CA . THR A 1 361 ? -25.719 -6.529 -3.734 1.00 95.81 361 THR A CA 1
ATOM 2871 C C . THR A 1 361 ? -25.143 -5.270 -4.375 1.00 95.81 361 THR A C 1
ATOM 2873 O O . THR A 1 361 ? -25.766 -4.217 -4.256 1.00 95.81 361 THR A O 1
ATOM 2876 N N . PRO A 1 362 ? -23.989 -5.346 -5.055 1.00 97.31 362 PRO A N 1
ATOM 2877 C CA . PRO A 1 362 ? -23.377 -4.183 -5.680 1.00 97.31 362 PRO A CA 1
ATOM 2878 C C . PRO A 1 362 ? -24.086 -3.798 -6.986 1.00 97.31 362 PRO A C 1
ATOM 2880 O O . PRO A 1 362 ? -24.391 -4.654 -7.820 1.00 97.31 362 PRO A O 1
ATOM 2883 N N . VAL A 1 363 ? -24.277 -2.496 -7.181 1.00 98.38 363 VAL A N 1
ATOM 2884 C CA . VAL A 1 363 ? -24.635 -1.855 -8.450 1.00 98.38 363 VAL A CA 1
ATOM 2885 C C . VAL A 1 363 ? -23.582 -0.784 -8.717 1.00 98.38 363 VAL A C 1
ATOM 2887 O O . VAL A 1 363 ? -23.445 0.166 -7.941 1.00 98.38 363 VAL A O 1
ATOM 2890 N N . ILE A 1 364 ? -22.807 -0.988 -9.783 1.00 98.62 364 ILE A N 1
ATOM 2891 C CA . ILE A 1 364 ? -21.625 -0.189 -10.101 1.00 98.62 364 ILE A CA 1
ATOM 2892 C C . ILE A 1 364 ? -22.019 1.053 -10.904 1.00 98.62 364 ILE A C 1
ATOM 2894 O O . ILE A 1 364 ? -22.683 0.930 -11.926 1.00 98.62 364 ILE A O 1
ATOM 2898 N N . ALA A 1 365 ? -21.531 2.225 -10.509 1.00 98.44 365 ALA A N 1
ATOM 2899 C CA . ALA A 1 365 ? -21.429 3.398 -11.374 1.00 98.44 365 ALA A CA 1
ATOM 2900 C C . ALA A 1 365 ? -19.970 3.583 -11.813 1.00 98.44 365 ALA A C 1
ATOM 2902 O O . ALA A 1 365 ? -19.094 3.743 -10.965 1.00 98.44 365 ALA A O 1
ATOM 2903 N N . ILE A 1 366 ? -19.697 3.562 -13.116 1.00 97.75 366 ILE A N 1
ATOM 2904 C CA . ILE A 1 366 ? -18.415 3.980 -13.694 1.00 97.75 366 ILE A CA 1
ATOM 2905 C C . ILE A 1 366 ? -18.541 5.470 -14.002 1.00 97.75 366 ILE A C 1
ATOM 2907 O O . ILE A 1 366 ? -19.329 5.847 -14.869 1.00 97.75 366 ILE A O 1
ATOM 2911 N N . VAL A 1 367 ? -17.815 6.303 -13.252 1.00 97.00 367 VAL A N 1
ATOM 2912 C CA . VAL A 1 367 ? -18.039 7.756 -13.240 1.00 97.00 367 VAL A CA 1
ATOM 2913 C C . VAL A 1 367 ? -16.864 8.501 -13.860 1.00 97.00 367 VAL A C 1
ATOM 2915 O O . VAL A 1 367 ? -15.784 8.521 -13.264 1.00 97.00 367 VAL A O 1
ATOM 2918 N N . ASP A 1 368 ? -17.090 9.127 -15.017 1.00 94.25 368 ASP A N 1
ATOM 2919 C CA . ASP A 1 368 ? -16.141 10.025 -15.692 1.00 94.25 368 ASP A CA 1
ATOM 2920 C C . ASP A 1 368 ? -16.841 11.017 -16.632 1.00 94.25 368 ASP A C 1
ATOM 2922 O O . ASP A 1 368 ? -18.011 10.841 -16.966 1.00 94.25 368 ASP A O 1
ATOM 2926 N N . TRP A 1 369 ? -16.131 12.041 -17.099 1.00 90.94 369 TRP A N 1
ATOM 2927 C CA . TRP A 1 369 ? -16.665 12.991 -18.075 1.00 90.94 369 TRP A CA 1
ATOM 2928 C C . TRP A 1 369 ? -16.898 12.351 -19.453 1.00 90.94 369 TRP A C 1
ATOM 2930 O O . TRP A 1 369 ? -16.165 11.467 -19.902 1.00 90.94 369 TRP A O 1
ATOM 2940 N N . THR A 1 370 ? -17.919 12.826 -20.166 1.00 88.00 370 THR A N 1
ATOM 2941 C CA . THR A 1 370 ? -18.195 12.400 -21.546 1.00 88.00 370 THR A CA 1
ATOM 2942 C C . THR A 1 370 ? -17.174 12.969 -22.533 1.00 88.00 370 THR A C 1
ATOM 2944 O O . THR A 1 370 ? -16.648 14.061 -22.326 1.00 88.00 370 THR A O 1
ATOM 2947 N N . GLY A 1 371 ? -16.955 12.275 -23.654 1.00 81.69 371 GLY A N 1
ATOM 2948 C CA . GLY A 1 371 ? -16.077 12.747 -24.735 1.00 81.69 371 GLY A CA 1
ATOM 2949 C C . GLY A 1 371 ? -14.584 12.499 -24.494 1.00 81.69 371 GLY A C 1
ATOM 2950 O O . GLY A 1 371 ? -13.754 12.994 -25.253 1.00 81.69 371 GLY A O 1
ATOM 2951 N N . LEU A 1 372 ? -14.234 11.733 -23.458 1.00 81.56 372 LEU A N 1
ATOM 2952 C CA . LEU A 1 372 ? -12.857 11.341 -23.178 1.00 81.56 372 LEU A CA 1
ATOM 2953 C C . LEU A 1 372 ? -12.426 10.141 -24.047 1.00 81.56 372 LEU A C 1
ATOM 2955 O O . LEU A 1 372 ? -13.230 9.242 -24.299 1.00 81.56 372 LEU A O 1
ATOM 2959 N N . PRO A 1 373 ? -11.142 10.034 -24.442 1.00 74.94 373 PRO A N 1
ATOM 2960 C CA . PRO A 1 373 ? -10.630 8.884 -25.206 1.00 74.94 373 PRO A CA 1
ATOM 2961 C C . PRO A 1 373 ? -10.801 7.517 -24.513 1.00 74.94 373 PRO A C 1
ATOM 2963 O O . PRO A 1 373 ? -10.681 6.463 -25.136 1.00 74.94 373 PRO A O 1
ATOM 2966 N N . THR A 1 374 ? -11.058 7.514 -23.206 1.00 78.62 374 THR A N 1
ATOM 2967 C CA . THR A 1 374 ? -11.233 6.325 -22.365 1.00 78.62 374 THR A CA 1
ATOM 2968 C C . THR A 1 374 ? -12.654 5.757 -22.378 1.00 78.62 374 THR A C 1
ATOM 2970 O O . THR A 1 374 ? -12.855 4.685 -21.812 1.00 78.62 374 THR A O 1
ATOM 2973 N N . THR A 1 375 ? -13.628 6.395 -23.045 1.00 85.06 375 THR A N 1
ATOM 2974 C CA . THR A 1 375 ? -15.037 5.950 -23.038 1.00 85.06 375 THR A CA 1
ATOM 2975 C C . THR A 1 375 ? -15.213 4.489 -23.469 1.00 85.06 375 THR A C 1
ATOM 2977 O O . THR A 1 375 ? -15.916 3.744 -22.788 1.00 85.06 375 THR A O 1
ATOM 2980 N N . ALA A 1 376 ? -14.521 4.036 -24.520 1.00 88.25 376 ALA A N 1
ATOM 2981 C CA . ALA A 1 376 ? -14.607 2.640 -24.963 1.00 88.25 376 ALA A CA 1
ATOM 2982 C C . ALA A 1 376 ? -14.085 1.648 -23.902 1.00 88.25 376 ALA A C 1
ATOM 2984 O O . ALA A 1 376 ? -14.576 0.526 -23.792 1.00 88.25 376 ALA A O 1
ATOM 2985 N N . GLU A 1 377 ? -13.137 2.056 -23.052 1.00 90.50 377 GLU A N 1
ATOM 2986 C CA . GLU A 1 377 ? -12.683 1.230 -21.930 1.00 90.50 377 GLU A CA 1
ATOM 2987 C C . GLU A 1 377 ? -13.796 1.013 -20.897 1.00 90.50 377 GLU A C 1
ATOM 2989 O O . GLU A 1 377 ? -13.908 -0.069 -20.316 1.00 90.50 377 GLU A O 1
ATOM 2994 N N . PHE A 1 378 ? -14.628 2.029 -20.661 1.00 93.75 378 PHE A N 1
ATOM 2995 C CA . PHE A 1 378 ? -15.727 1.946 -19.698 1.00 93.75 378 PHE A CA 1
ATOM 2996 C C . PHE A 1 378 ? -16.803 0.979 -20.175 1.00 93.75 378 PHE A C 1
ATOM 2998 O O . PHE A 1 378 ? -17.325 0.215 -19.366 1.00 93.75 378 PHE A O 1
ATOM 3005 N N . GLU A 1 379 ? -17.082 0.956 -21.478 1.00 95.06 379 GLU A N 1
ATOM 3006 C CA . GLU A 1 379 ? -17.983 -0.018 -22.099 1.00 95.06 379 GLU A CA 1
ATOM 3007 C C . GLU A 1 379 ? -17.441 -1.443 -21.940 1.00 95.06 379 GLU A C 1
ATOM 3009 O O . GLU A 1 379 ? -18.152 -2.316 -21.447 1.00 95.06 379 GLU A O 1
ATOM 3014 N N . LEU A 1 380 ? -16.148 -1.663 -22.212 1.00 94.94 380 LEU A N 1
ATOM 3015 C CA . LEU A 1 380 ? -15.500 -2.965 -21.995 1.00 94.94 380 LEU A CA 1
ATOM 3016 C C . LEU A 1 380 ? -15.561 -3.426 -20.530 1.00 94.94 380 LEU A C 1
ATOM 3018 O O . LEU A 1 380 ? -15.639 -4.630 -20.261 1.00 94.94 380 LEU A O 1
ATOM 3022 N N . PHE A 1 381 ? -15.487 -2.494 -19.576 1.00 97.06 381 PHE A N 1
ATOM 3023 C CA . PHE A 1 381 ? -15.663 -2.791 -18.157 1.00 97.06 381 PHE A CA 1
ATOM 3024 C C . PHE A 1 381 ? -17.117 -3.082 -17.797 1.00 97.06 381 PHE A C 1
ATOM 3026 O O . PHE A 1 381 ? -17.354 -4.071 -17.108 1.00 97.06 381 PHE A O 1
ATOM 3033 N N . ARG A 1 382 ? -18.075 -2.270 -18.263 1.00 97.44 382 ARG A N 1
ATOM 3034 C CA . ARG A 1 382 ? -19.515 -2.485 -18.055 1.00 97.44 382 ARG A CA 1
ATOM 3035 C C . ARG A 1 382 ? -19.914 -3.870 -18.548 1.00 97.44 382 ARG A C 1
ATOM 3037 O O . ARG A 1 382 ? -20.395 -4.672 -17.754 1.00 97.44 382 ARG A O 1
ATOM 3044 N N . ASP A 1 383 ? -19.619 -4.176 -19.808 1.00 97.69 383 ASP A N 1
ATOM 3045 C CA . ASP A 1 383 ? -19.974 -5.449 -20.435 1.00 97.69 383 ASP A CA 1
ATOM 3046 C C . ASP A 1 383 ? -19.321 -6.625 -19.686 1.00 97.69 383 ASP A C 1
ATOM 3048 O O . ASP A 1 383 ? -19.940 -7.668 -19.453 1.00 97.69 383 ASP A O 1
ATOM 3052 N N . TYR A 1 384 ? -18.074 -6.449 -19.228 1.00 97.75 384 TYR A N 1
ATOM 3053 C CA . TYR A 1 384 ? -17.411 -7.444 -18.390 1.00 97.75 384 TYR A CA 1
ATOM 3054 C C . TYR A 1 384 ? -18.113 -7.613 -17.037 1.00 97.75 384 TYR A C 1
ATOM 3056 O O . TYR A 1 384 ? -18.383 -8.747 -16.652 1.00 97.75 384 TYR A O 1
ATOM 3064 N N . PHE A 1 385 ? -18.431 -6.540 -16.312 1.00 98.19 385 PHE A N 1
ATOM 3065 C CA . PHE A 1 385 ? -19.118 -6.621 -15.019 1.00 98.19 385 PHE A CA 1
ATOM 3066 C C . PHE A 1 385 ? -20.490 -7.292 -15.148 1.00 98.19 385 PHE A C 1
ATOM 3068 O O . PHE A 1 385 ? -20.795 -8.206 -14.374 1.00 98.19 385 PHE A O 1
ATOM 3075 N N . GLU A 1 386 ? -21.257 -6.938 -16.178 1.00 98.06 386 GLU A N 1
ATOM 3076 C CA . GLU A 1 386 ? -22.568 -7.524 -16.463 1.00 98.06 386 GLU A CA 1
ATOM 3077 C C . GLU A 1 386 ? -22.465 -9.011 -16.815 1.00 98.06 386 GLU A C 1
ATOM 3079 O O . GLU A 1 386 ? -23.229 -9.820 -16.286 1.00 98.06 386 GLU A O 1
ATOM 3084 N N . SER A 1 387 ? -21.445 -9.416 -17.585 1.00 97.69 387 SER A N 1
ATOM 3085 C CA . SER A 1 387 ? -21.166 -10.837 -17.862 1.00 97.69 387 SER A CA 1
ATOM 3086 C C . SER A 1 387 ? -20.839 -11.659 -16.604 1.00 97.69 387 SER A C 1
ATOM 3088 O O . SER A 1 387 ? -20.901 -12.890 -16.621 1.00 97.69 387 SER A O 1
ATOM 3090 N N . ARG A 1 388 ? -20.483 -10.995 -15.494 1.00 97.94 388 ARG A N 1
ATOM 3091 C CA . ARG A 1 388 ? -20.236 -11.604 -14.174 1.00 97.94 388 ARG A CA 1
ATOM 3092 C C . ARG A 1 388 ? -21.416 -11.430 -13.214 1.00 97.94 388 ARG A C 1
ATOM 3094 O O . ARG A 1 388 ? -21.275 -11.740 -12.033 1.00 97.94 388 ARG A O 1
ATOM 3101 N N . GLY A 1 389 ? -22.563 -10.961 -13.708 1.00 97.44 389 GLY A N 1
ATOM 3102 C CA . GLY A 1 389 ? -23.791 -10.781 -12.936 1.00 97.44 389 GLY A CA 1
ATOM 3103 C C . GLY A 1 389 ? -23.809 -9.530 -12.055 1.00 97.44 389 GLY A C 1
ATOM 3104 O O . GLY A 1 389 ? -24.637 -9.447 -11.150 1.00 97.44 389 GLY A O 1
ATOM 3105 N N . VAL A 1 390 ? -22.911 -8.567 -12.287 1.00 98.06 390 VAL A N 1
ATOM 3106 C CA . VAL A 1 390 ? -22.871 -7.300 -11.545 1.00 98.06 390 VAL A CA 1
ATOM 3107 C C . VAL A 1 390 ? -23.384 -6.183 -12.444 1.00 98.06 390 VAL A C 1
ATOM 3109 O O . VAL A 1 390 ? -22.784 -5.887 -13.472 1.00 98.06 390 VAL A O 1
ATOM 3112 N N . LYS A 1 391 ? -24.495 -5.554 -12.052 1.00 98.00 391 LYS A N 1
ATOM 3113 C CA . LYS A 1 391 ? -25.074 -4.431 -12.800 1.00 98.00 391 LYS A CA 1
ATOM 3114 C C . LYS A 1 391 ? -24.104 -3.251 -12.808 1.00 98.00 391 LYS A C 1
ATOM 3116 O O . LYS A 1 391 ? -23.562 -2.912 -11.752 1.00 98.00 391 LYS A O 1
ATOM 3121 N N . ALA A 1 392 ? -23.928 -2.616 -13.963 1.00 98.12 392 ALA A N 1
ATOM 3122 C CA . ALA A 1 392 ? -23.048 -1.468 -14.116 1.00 98.12 392 ALA A CA 1
ATOM 3123 C C . ALA A 1 392 ? -23.682 -0.395 -15.009 1.00 98.12 392 ALA A C 1
ATOM 3125 O O . ALA A 1 392 ? -24.260 -0.698 -16.045 1.00 98.12 392 ALA A O 1
ATOM 3126 N N . VAL A 1 393 ? -23.546 0.868 -14.618 1.00 97.75 393 VAL A N 1
ATOM 3127 C CA . VAL A 1 393 ? -23.968 2.034 -15.402 1.00 97.75 393 VAL A CA 1
ATOM 3128 C C . VAL A 1 393 ? -22.776 2.960 -15.607 1.00 97.75 393 VAL A C 1
ATOM 3130 O O . VAL A 1 393 ? -21.944 3.105 -14.714 1.00 97.75 393 VAL A O 1
ATOM 3133 N N . ILE A 1 394 ? -22.673 3.564 -16.788 1.00 97.00 394 ILE A N 1
ATOM 3134 C CA . ILE A 1 394 ? -21.667 4.588 -17.093 1.00 97.00 394 ILE A CA 1
ATOM 3135 C C . ILE A 1 394 ? -22.383 5.930 -17.039 1.00 97.00 394 ILE A C 1
ATOM 3137 O O . ILE A 1 394 ? -23.422 6.092 -17.679 1.00 97.00 394 ILE A O 1
ATOM 3141 N N . CYS A 1 395 ? -21.859 6.879 -16.274 1.00 96.69 395 CYS A N 1
ATOM 3142 C CA . CYS A 1 395 ? -22.445 8.209 -16.174 1.00 96.69 395 CYS A CA 1
ATOM 3143 C C . CYS A 1 395 ? -21.378 9.263 -15.895 1.00 96.69 395 CYS A C 1
ATOM 3145 O O . CYS A 1 395 ? -20.336 8.979 -15.310 1.00 96.69 395 CYS A O 1
ATOM 3147 N N . GLU A 1 396 ? -21.671 10.503 -16.259 1.00 95.81 396 GLU A N 1
ATOM 3148 C CA . GLU A 1 396 ? -20.873 11.644 -15.826 1.00 95.81 396 GLU A CA 1
ATOM 3149 C C . GLU A 1 396 ? -21.261 12.123 -14.423 1.00 95.81 396 GLU A C 1
ATOM 3151 O O . GLU A 1 396 ? -22.391 11.879 -13.989 1.00 95.81 396 GLU A O 1
ATOM 3156 N N . PRO A 1 397 ? -20.364 12.829 -13.706 1.00 96.56 397 PRO A N 1
ATOM 3157 C CA . PRO A 1 397 ? -20.661 13.354 -12.377 1.00 96.56 397 PRO A CA 1
ATOM 3158 C C . PRO A 1 397 ? -21.973 14.151 -12.292 1.00 96.56 397 PRO A C 1
ATOM 3160 O O . PRO A 1 397 ? -22.742 13.923 -11.363 1.00 96.56 397 PRO A O 1
ATOM 3163 N N . ARG A 1 398 ? -22.286 14.996 -13.292 1.00 95.69 398 ARG A N 1
ATOM 3164 C CA . ARG A 1 398 ? -23.509 15.830 -13.303 1.00 95.69 398 ARG A CA 1
ATOM 3165 C C . ARG A 1 398 ? -24.815 15.033 -13.394 1.00 95.69 398 ARG A C 1
ATOM 3167 O O . ARG A 1 398 ? -25.873 15.569 -13.089 1.00 95.69 398 ARG A O 1
ATOM 3174 N N . ALA A 1 399 ? -24.750 13.783 -13.852 1.00 95.81 399 ALA A N 1
ATOM 3175 C CA . ALA A 1 399 ? -25.907 12.898 -13.968 1.00 95.81 399 ALA A CA 1
ATOM 3176 C C . ALA A 1 399 ? -26.185 12.119 -12.669 1.00 95.81 399 ALA A C 1
ATOM 3178 O O . ALA A 1 399 ? -27.127 11.322 -12.615 1.00 95.81 399 ALA A O 1
ATOM 3179 N N . LEU A 1 400 ? -25.349 12.313 -11.642 1.00 98.06 400 LEU A N 1
ATOM 3180 C CA . LEU A 1 400 ? -25.547 11.731 -10.327 1.00 98.06 400 LEU A CA 1
ATOM 3181 C C . LEU A 1 400 ? -26.483 12.595 -9.486 1.00 98.06 400 LEU A C 1
ATOM 3183 O O . LEU A 1 400 ? -26.320 13.808 -9.381 1.00 98.06 400 LEU A O 1
ATOM 3187 N N . GLU A 1 401 ? -27.411 11.940 -8.798 1.00 97.88 401 GLU A N 1
ATOM 3188 C CA . GLU A 1 401 ? -28.281 12.567 -7.810 1.00 97.88 401 GLU A CA 1
ATOM 3189 C C . GLU A 1 401 ? -28.117 11.878 -6.458 1.00 97.88 401 GLU A C 1
ATOM 3191 O O . GLU A 1 401 ? -28.215 10.655 -6.356 1.00 97.88 401 GLU A O 1
ATOM 3196 N N . PHE A 1 402 ? -27.897 12.659 -5.400 1.00 97.75 402 PHE A N 1
ATOM 3197 C CA . PHE A 1 402 ? -27.887 12.154 -4.032 1.00 97.75 402 PHE A CA 1
ATOM 3198 C C . PHE A 1 402 ? -29.155 12.609 -3.312 1.00 97.75 402 PHE A C 1
ATOM 3200 O O . PHE A 1 402 ? -29.325 13.787 -3.005 1.00 97.75 402 PHE A O 1
ATOM 3207 N N . ARG A 1 403 ? -30.087 11.678 -3.082 1.00 93.56 403 ARG A N 1
ATOM 3208 C CA . ARG A 1 403 ? -31.382 11.961 -2.441 1.00 93.56 403 ARG A CA 1
ATOM 3209 C C . ARG A 1 403 ? -31.781 10.819 -1.520 1.00 93.56 403 ARG A C 1
ATOM 3211 O O . ARG A 1 403 ? -31.556 9.652 -1.827 1.00 93.56 403 ARG A O 1
ATOM 3218 N N . HIS A 1 404 ? -32.380 11.157 -0.378 1.00 91.69 404 HIS A N 1
ATOM 3219 C CA . HIS A 1 404 ? -32.844 10.186 0.625 1.00 91.69 404 HIS A CA 1
ATOM 3220 C C . HIS A 1 404 ? -31.764 9.169 1.048 1.00 91.69 404 HIS A C 1
ATOM 3222 O O . HIS A 1 404 ? -32.046 7.986 1.234 1.00 91.69 404 HIS A O 1
ATOM 3228 N N . GLY A 1 405 ? -30.511 9.623 1.164 1.00 92.50 405 GLY A N 1
ATOM 3229 C CA . GLY A 1 405 ? -29.384 8.780 1.570 1.00 92.50 405 GLY A CA 1
ATOM 3230 C C . GLY A 1 405 ? -28.936 7.757 0.522 1.00 92.50 405 GLY A C 1
ATOM 3231 O O . GLY A 1 405 ? -28.198 6.840 0.869 1.00 92.50 405 GLY A O 1
ATOM 3232 N N . ARG A 1 406 ? -29.361 7.884 -0.742 1.00 95.62 406 ARG A N 1
ATOM 3233 C CA . ARG A 1 406 ? -28.947 7.006 -1.846 1.00 95.62 406 ARG A CA 1
ATOM 3234 C C . ARG A 1 406 ? -28.410 7.818 -3.017 1.00 95.62 406 ARG A C 1
ATOM 3236 O O . ARG A 1 406 ? -28.987 8.842 -3.380 1.00 95.62 406 ARG A O 1
ATOM 3243 N N . LEU A 1 407 ? -27.322 7.334 -3.611 1.00 98.06 407 LEU A N 1
ATOM 3244 C CA . LEU A 1 407 ? -26.795 7.856 -4.866 1.00 98.06 407 LEU A CA 1
ATOM 3245 C C . LEU A 1 407 ? -27.523 7.178 -6.033 1.00 98.06 407 LEU A C 1
ATOM 3247 O O . LEU A 1 407 ? -27.747 5.966 -6.012 1.00 98.06 407 LEU A O 1
ATOM 3251 N N . GLN A 1 408 ? -27.909 7.951 -7.039 1.00 97.94 408 GLN A N 1
ATOM 3252 C CA . GLN A 1 408 ? -28.572 7.462 -8.242 1.00 97.94 408 GLN A CA 1
ATOM 3253 C C . GLN A 1 408 ? -27.846 7.969 -9.483 1.00 97.94 408 GLN A C 1
ATOM 3255 O O . GLN A 1 408 ? -27.396 9.109 -9.507 1.00 97.94 408 GLN A O 1
ATOM 3260 N N . ALA A 1 409 ? -27.770 7.135 -10.515 1.00 96.75 409 ALA A N 1
ATOM 3261 C CA . ALA A 1 409 ? -27.272 7.494 -11.838 1.00 96.75 409 ALA A CA 1
ATOM 3262 C C . ALA A 1 409 ? -28.406 7.288 -12.847 1.00 96.75 409 ALA A C 1
ATOM 3264 O O . ALA A 1 409 ? -28.837 6.154 -13.064 1.00 96.75 409 ALA A O 1
ATOM 3265 N N . GLY A 1 410 ? -28.947 8.375 -13.410 1.00 88.38 410 GLY A N 1
ATOM 3266 C CA . GLY A 1 410 ? -30.085 8.296 -14.340 1.00 88.38 410 GLY A CA 1
ATOM 3267 C C . GLY A 1 410 ? -31.307 7.561 -13.762 1.00 88.38 410 GLY A C 1
ATOM 3268 O O . GLY A 1 410 ? -31.930 6.759 -14.451 1.00 88.38 410 GLY A O 1
ATOM 3269 N N . GLY A 1 411 ? -31.603 7.764 -12.472 1.00 89.69 411 GLY A N 1
ATOM 3270 C CA . GLY A 1 411 ? -32.698 7.094 -11.752 1.00 89.69 411 GLY A CA 1
ATOM 3271 C C . GLY A 1 411 ? -32.398 5.666 -11.272 1.00 89.69 411 GLY A C 1
ATOM 3272 O O . GLY A 1 411 ? -33.221 5.067 -10.581 1.00 89.69 411 GLY A O 1
ATOM 3273 N N . VAL A 1 412 ? -31.225 5.107 -11.587 1.00 94.62 412 VAL A N 1
ATOM 3274 C CA . VAL A 1 412 ? -30.790 3.792 -11.093 1.00 94.62 412 VAL A CA 1
ATOM 3275 C C . VAL A 1 412 ? -30.048 3.966 -9.765 1.00 94.62 412 VAL A C 1
ATOM 3277 O O . VAL A 1 412 ? -29.019 4.642 -9.751 1.00 94.62 412 VAL A O 1
ATOM 3280 N N . PRO A 1 413 ? -30.495 3.355 -8.650 1.00 96.69 413 PRO A N 1
ATOM 3281 C CA . PRO A 1 413 ? -29.746 3.377 -7.395 1.00 96.69 413 PRO A CA 1
ATOM 3282 C C . PRO A 1 413 ? -28.400 2.661 -7.536 1.00 96.69 413 PRO A C 1
ATOM 3284 O O . PRO A 1 413 ? -28.350 1.491 -7.923 1.00 96.69 413 PRO A O 1
ATOM 3287 N N . VAL A 1 414 ? -27.320 3.355 -7.186 1.00 98.19 414 VAL A N 1
ATOM 3288 C CA . VAL A 1 414 ? -25.942 2.855 -7.240 1.00 98.19 414 VAL A CA 1
ATOM 3289 C C . VAL A 1 414 ? -25.318 2.923 -5.850 1.00 98.19 414 VAL A C 1
ATOM 3291 O O . VAL A 1 414 ? -25.538 3.867 -5.094 1.00 98.19 414 VAL A O 1
ATOM 3294 N N . ASN A 1 415 ? -24.548 1.900 -5.489 1.00 97.50 415 ASN A N 1
ATOM 3295 C CA . ASN A 1 415 ? -23.947 1.770 -4.155 1.00 97.50 415 ASN A CA 1
ATOM 3296 C C . ASN A 1 415 ? -22.439 1.463 -4.202 1.00 97.50 415 ASN A C 1
ATOM 3298 O O . ASN A 1 415 ? -21.782 1.450 -3.160 1.00 97.50 415 ASN A O 1
ATOM 3302 N N . LEU A 1 416 ? -21.882 1.273 -5.402 1.00 97.69 416 LEU A N 1
ATOM 3303 C CA . LEU A 1 416 ? -20.461 1.081 -5.652 1.00 97.69 416 LEU A CA 1
ATOM 3304 C C . LEU A 1 416 ? -20.022 1.997 -6.799 1.00 97.69 416 LEU A C 1
ATOM 3306 O O . LEU A 1 416 ? -20.490 1.855 -7.920 1.00 97.69 416 LEU A O 1
ATOM 3310 N N . VAL A 1 417 ? -19.118 2.934 -6.550 1.00 97.62 417 VAL A N 1
ATOM 3311 C CA . VAL A 1 417 ? -18.598 3.853 -7.570 1.00 97.62 417 VAL A CA 1
ATOM 3312 C C . VAL A 1 417 ? -17.206 3.399 -7.984 1.00 97.62 417 VAL A C 1
ATOM 3314 O O . VAL A 1 417 ? -16.273 3.429 -7.182 1.00 97.62 417 VAL A O 1
ATOM 3317 N N . TYR A 1 418 ? -17.052 3.006 -9.248 1.00 96.81 418 TYR A N 1
ATOM 3318 C CA . TYR A 1 418 ? -15.753 2.957 -9.906 1.00 96.81 418 TYR A CA 1
ATOM 3319 C C . TYR A 1 418 ? -15.415 4.368 -10.387 1.00 96.81 418 TYR A C 1
ATOM 3321 O O . TYR A 1 418 ? -15.799 4.787 -11.482 1.00 96.81 418 TYR A O 1
ATOM 3329 N N . ARG A 1 419 ? -14.727 5.120 -9.528 1.00 93.88 419 ARG A N 1
ATOM 3330 C CA . ARG A 1 419 ? -14.352 6.502 -9.811 1.00 93.88 419 ARG A CA 1
ATOM 3331 C C . ARG A 1 419 ? -13.253 6.520 -10.870 1.00 93.88 419 ARG A C 1
ATOM 3333 O O . ARG A 1 419 ? -12.145 6.056 -10.611 1.00 93.88 419 ARG A O 1
ATOM 3340 N N . ARG A 1 420 ? -13.575 7.028 -12.060 1.00 92.00 420 ARG A N 1
ATOM 3341 C CA . ARG A 1 420 ? -12.601 7.248 -13.135 1.00 92.00 420 ARG A CA 1
ATOM 3342 C C . ARG A 1 420 ? -12.193 8.717 -13.246 1.00 92.00 420 ARG A C 1
ATOM 3344 O O . ARG A 1 420 ? -11.022 8.969 -13.518 1.00 92.00 420 ARG A O 1
ATOM 3351 N N . VAL A 1 421 ? -13.106 9.629 -12.903 1.00 91.81 421 VAL A N 1
ATOM 3352 C CA . VAL A 1 421 ? -12.849 11.067 -12.759 1.00 91.81 421 VAL A CA 1
ATOM 3353 C C . VAL A 1 421 ? -11.778 11.359 -11.700 1.00 91.81 421 VAL A C 1
ATOM 3355 O O . VAL A 1 421 ? -11.814 10.827 -10.581 1.00 91.81 421 VAL A O 1
ATOM 3358 N N . LEU A 1 422 ? -10.829 12.230 -12.040 1.00 88.38 422 LEU A N 1
ATOM 3359 C CA . LEU A 1 422 ? -9.779 12.678 -11.124 1.00 88.38 422 LEU A CA 1
ATOM 3360 C C . LEU A 1 422 ? -10.323 13.668 -10.092 1.00 88.38 422 LEU A C 1
ATOM 3362 O O . LEU A 1 422 ? -11.261 14.418 -10.364 1.00 88.38 422 LEU A O 1
ATOM 3366 N N . THR A 1 423 ? -9.717 13.696 -8.901 1.00 89.56 423 THR A N 1
ATOM 3367 C CA . THR A 1 423 ? -10.167 14.599 -7.828 1.00 89.56 423 THR A CA 1
ATOM 3368 C C . THR A 1 423 ? -10.090 16.064 -8.260 1.00 89.56 423 THR A C 1
ATOM 3370 O O . THR A 1 423 ? -11.068 16.790 -8.116 1.00 89.56 423 THR A O 1
ATOM 3373 N N . SER A 1 424 ? -8.975 16.482 -8.860 1.00 86.00 424 SER A N 1
ATOM 3374 C CA . SER A 1 424 ? -8.761 17.868 -9.297 1.00 86.00 424 SER A CA 1
ATOM 3375 C C . SER A 1 424 ? -9.785 18.318 -10.346 1.00 86.00 424 SER A C 1
ATOM 3377 O O . SER A 1 424 ? -10.326 19.418 -10.256 1.00 86.00 424 SER A O 1
ATOM 3379 N N . GLU A 1 425 ? -10.130 17.454 -11.303 1.00 88.50 425 GLU A N 1
ATOM 3380 C CA . GLU A 1 425 ? -11.148 17.744 -12.321 1.00 88.50 425 GLU A CA 1
ATOM 3381 C C . GLU A 1 425 ? -12.559 17.833 -11.738 1.00 88.50 425 GLU A C 1
ATOM 3383 O O . GLU A 1 425 ? -13.343 18.701 -12.127 1.00 88.50 425 GLU A O 1
ATOM 3388 N N . LEU A 1 426 ? -12.884 16.941 -10.798 1.00 91.81 426 LEU A N 1
ATOM 3389 C CA . LEU A 1 426 ? -14.169 16.956 -10.110 1.00 91.81 426 LEU A CA 1
ATOM 3390 C C . LEU A 1 426 ? -14.334 18.242 -9.290 1.00 91.81 426 LEU A C 1
ATOM 3392 O O . LEU A 1 426 ? -15.394 18.863 -9.334 1.00 91.81 426 LEU A O 1
ATOM 3396 N N . LEU A 1 427 ? -13.284 18.661 -8.578 1.00 88.62 427 LEU A N 1
ATOM 3397 C CA . LEU A 1 427 ? -13.294 19.872 -7.755 1.00 88.62 427 LEU A CA 1
ATOM 3398 C C . LEU A 1 427 ? -13.314 21.154 -8.593 1.00 88.62 427 LEU A C 1
ATOM 3400 O O . LEU A 1 427 ? -14.013 22.105 -8.236 1.00 88.62 427 LEU A O 1
ATOM 3404 N N . ALA A 1 428 ? -12.655 21.164 -9.756 1.00 88.25 428 ALA A N 1
ATOM 3405 C CA . ALA A 1 428 ? -12.754 22.269 -10.712 1.00 88.25 428 ALA A CA 1
ATOM 3406 C C . ALA A 1 428 ? -14.198 22.493 -11.207 1.00 88.25 428 ALA A C 1
ATOM 3408 O O . ALA A 1 428 ? -14.566 23.614 -11.558 1.00 88.25 428 ALA A O 1
ATOM 3409 N N . ARG A 1 429 ? -15.036 21.445 -11.191 1.00 90.69 429 ARG A N 1
ATOM 3410 C CA . ARG A 1 429 ? -16.473 21.487 -11.516 1.00 90.69 429 ARG A CA 1
ATOM 3411 C C . ARG A 1 429 ? -17.331 21.064 -10.321 1.00 90.69 429 ARG A C 1
ATOM 3413 O O . ARG A 1 429 ? -18.260 20.270 -10.465 1.00 90.69 429 ARG A O 1
ATOM 3420 N N . ARG A 1 430 ? -17.023 21.603 -9.134 1.00 86.25 430 ARG A N 1
ATOM 3421 C CA . ARG A 1 430 ? -17.635 21.211 -7.847 1.00 86.25 430 ARG A CA 1
ATOM 3422 C C . ARG A 1 430 ? -19.160 21.081 -7.870 1.00 86.25 430 ARG A C 1
ATOM 3424 O O . ARG A 1 430 ? -19.695 20.157 -7.267 1.00 86.25 430 ARG A O 1
ATOM 3431 N N . ASP A 1 431 ? -19.861 21.976 -8.569 1.00 91.56 431 ASP A N 1
ATOM 3432 C CA . ASP A 1 431 ? -21.325 21.975 -8.598 1.00 91.56 431 ASP A CA 1
ATOM 3433 C C . ASP A 1 431 ? -21.876 20.803 -9.420 1.00 91.56 431 ASP A C 1
ATOM 3435 O O . ASP A 1 431 ? -22.875 20.204 -9.032 1.00 91.56 431 ASP A O 1
ATOM 3439 N N . GLU A 1 432 ? -21.173 20.404 -10.483 1.00 94.25 432 GLU A N 1
ATOM 3440 C CA . GLU A 1 432 ? -21.487 19.213 -11.281 1.00 94.25 432 GLU A CA 1
ATOM 3441 C C . GLU A 1 432 ? -21.116 17.913 -10.547 1.00 94.25 432 GLU A C 1
ATOM 3443 O O . GLU A 1 432 ? -21.759 16.888 -10.742 1.00 94.25 432 GLU A O 1
ATOM 3448 N N . GLY A 1 433 ? -20.087 17.932 -9.693 1.00 93.12 433 GLY A N 1
ATOM 3449 C CA . GLY A 1 433 ? -19.631 16.771 -8.917 1.00 93.12 433 GLY A CA 1
ATOM 3450 C C . GLY A 1 433 ? -20.303 16.583 -7.552 1.00 93.12 433 GLY A C 1
ATOM 3451 O O . GLY A 1 433 ? -20.024 15.599 -6.858 1.00 93.12 433 GLY A O 1
ATOM 3452 N N . ARG A 1 434 ? -21.173 17.518 -7.151 1.00 95.62 434 ARG A N 1
ATOM 3453 C CA . ARG A 1 434 ? -21.690 17.662 -5.781 1.00 95.62 434 ARG A CA 1
ATOM 3454 C C . ARG A 1 434 ? -22.311 16.384 -5.224 1.00 95.62 434 ARG A C 1
ATOM 3456 O O . ARG A 1 434 ? -21.973 15.986 -4.114 1.00 95.62 434 ARG A O 1
ATOM 3463 N N . ALA A 1 435 ? -23.165 15.712 -5.995 1.00 97.38 435 ALA A N 1
ATOM 3464 C CA . ALA A 1 435 ? -23.866 14.512 -5.537 1.00 97.38 435 ALA A CA 1
ATOM 3465 C C . ALA A 1 435 ? -22.908 13.371 -5.151 1.00 97.38 435 ALA A C 1
ATOM 3467 O O . ALA A 1 435 ? -23.119 12.699 -4.142 1.00 97.38 435 ALA A O 1
ATOM 3468 N N . LEU A 1 436 ? -21.830 13.169 -5.920 1.00 97.19 436 LEU A N 1
ATOM 3469 C CA . LEU A 1 436 ? -20.816 12.161 -5.603 1.00 97.19 436 LEU A CA 1
ATOM 3470 C C . LEU A 1 436 ? -20.074 12.512 -4.310 1.00 97.19 436 LEU A C 1
ATOM 3472 O O . LEU A 1 436 ? -19.868 11.643 -3.461 1.00 97.19 436 LEU A O 1
ATOM 3476 N N . VAL A 1 437 ? -19.687 13.781 -4.161 1.00 95.56 437 VAL A N 1
ATOM 3477 C CA . VAL A 1 437 ? -18.978 14.271 -2.973 1.00 95.56 437 VAL A CA 1
ATOM 3478 C C . VAL A 1 437 ? -19.857 14.147 -1.730 1.00 95.56 437 VAL A C 1
ATOM 3480 O O . VAL A 1 437 ? -19.413 13.597 -0.727 1.00 95.56 437 VAL A O 1
ATOM 3483 N N . GLU A 1 438 ? -21.114 14.583 -1.789 1.00 95.62 438 GLU A N 1
ATOM 3484 C CA . GLU A 1 438 ? -22.056 14.496 -0.668 1.00 95.62 438 GLU A CA 1
ATOM 3485 C C . GLU A 1 438 ? -22.345 13.042 -0.272 1.00 95.62 438 GLU A C 1
ATOM 3487 O O . GLU A 1 438 ? -22.312 12.711 0.915 1.00 95.62 438 GLU A O 1
ATOM 3492 N N . ALA A 1 439 ? -22.546 12.147 -1.246 1.00 95.75 439 ALA A N 1
ATOM 3493 C CA . ALA A 1 439 ? -22.739 10.724 -0.975 1.00 95.75 439 ALA A CA 1
ATOM 3494 C C . ALA A 1 439 ? -21.500 10.079 -0.334 1.00 95.75 439 ALA A C 1
ATOM 3496 O O . ALA A 1 439 ? -21.638 9.244 0.566 1.00 95.75 439 ALA A O 1
ATOM 3497 N N . TYR A 1 440 ? -20.298 10.469 -0.773 1.00 93.56 440 TYR A N 1
ATOM 3498 C CA . TYR A 1 440 ? -19.037 10.027 -0.178 1.00 93.56 440 TYR A CA 1
ATOM 3499 C C . TYR A 1 440 ? -18.882 10.535 1.260 1.00 93.56 440 TYR A C 1
ATOM 3501 O O . TYR A 1 440 ? -18.624 9.739 2.160 1.00 93.56 440 TYR A O 1
ATOM 3509 N N . VAL A 1 441 ? -19.109 11.832 1.495 1.00 90.00 441 VAL A N 1
ATOM 3510 C CA . VAL A 1 441 ? -19.043 12.462 2.827 1.00 90.00 441 VAL A CA 1
ATOM 3511 C C . VAL A 1 441 ? -20.046 11.819 3.791 1.00 90.00 441 VAL A C 1
ATOM 3513 O O . VAL A 1 441 ? -19.712 11.558 4.943 1.00 90.00 441 VAL A O 1
ATOM 3516 N N . ALA A 1 442 ? -21.256 11.505 3.321 1.00 91.69 442 ALA A N 1
ATOM 3517 C CA . ALA A 1 442 ? -22.276 10.809 4.106 1.00 91.69 442 ALA A CA 1
ATOM 3518 C C . ALA A 1 442 ? -21.965 9.313 4.332 1.00 91.69 442 ALA A C 1
ATOM 3520 O O . ALA A 1 442 ? -22.697 8.622 5.046 1.00 91.69 442 ALA A O 1
ATOM 3521 N N . GLY A 1 443 ? -20.922 8.775 3.688 1.00 91.06 443 GLY A N 1
ATOM 3522 C CA . GLY A 1 443 ? -20.609 7.348 3.682 1.00 91.06 443 GLY A CA 1
ATOM 3523 C C . GLY A 1 443 ? -21.743 6.492 3.107 1.00 91.06 443 GLY A C 1
ATOM 3524 O O . GLY A 1 443 ? -21.908 5.344 3.526 1.00 91.06 443 GLY A O 1
ATOM 3525 N N . ALA A 1 444 ? -22.560 7.051 2.213 1.00 93.25 444 ALA A N 1
ATOM 3526 C CA . ALA A 1 444 ? -23.754 6.423 1.643 1.00 93.25 444 ALA A CA 1
ATOM 3527 C C . ALA A 1 444 ? -23.454 5.550 0.411 1.00 93.25 444 ALA A C 1
ATOM 3529 O O . ALA A 1 444 ? -24.321 4.820 -0.063 1.00 93.25 444 ALA A O 1
ATOM 3530 N N . VAL A 1 445 ? -22.223 5.609 -0.096 1.00 95.25 445 VAL A N 1
ATOM 3531 C CA . VAL A 1 445 ? -21.762 4.861 -1.266 1.00 95.25 445 VAL A CA 1
ATOM 3532 C C . VAL A 1 445 ? -20.340 4.351 -1.036 1.00 95.25 445 VAL A C 1
ATOM 3534 O O . VAL A 1 445 ? -19.522 5.031 -0.416 1.00 95.25 445 VAL A O 1
ATOM 3537 N N . CYS A 1 446 ? -20.028 3.158 -1.540 1.00 94.62 446 CYS A N 1
ATOM 3538 C CA . CYS A 1 446 ? -18.664 2.641 -1.558 1.00 94.62 446 CYS A CA 1
ATOM 3539 C C . CYS A 1 446 ? -17.924 3.205 -2.777 1.00 94.62 446 CYS A C 1
ATOM 3541 O O . CYS A 1 446 ? -18.282 2.890 -3.908 1.00 94.62 446 CYS A O 1
ATOM 3543 N N . VAL A 1 447 ? -16.894 4.027 -2.576 1.00 94.62 447 VAL A N 1
ATOM 3544 C CA . VAL A 1 447 ? -16.074 4.565 -3.676 1.00 94.62 447 VAL A CA 1
ATOM 3545 C C . VAL A 1 447 ? -14.781 3.765 -3.786 1.00 94.62 447 VAL A C 1
ATOM 3547 O O . VAL A 1 447 ? -14.015 3.675 -2.831 1.00 94.62 447 VAL A O 1
ATOM 3550 N N . VAL A 1 448 ? -14.524 3.187 -4.955 1.00 90.38 448 VAL A N 1
ATOM 3551 C CA . VAL A 1 448 ? -13.263 2.507 -5.277 1.00 90.38 448 VAL A CA 1
ATOM 3552 C C . VAL A 1 448 ? -12.266 3.557 -5.728 1.00 90.38 448 VAL A C 1
ATOM 3554 O O . VAL A 1 448 ? -12.604 4.397 -6.558 1.00 90.38 448 VAL A O 1
ATOM 3557 N N . ASN A 1 449 ? -11.049 3.482 -5.184 1.00 87.31 449 ASN A N 1
ATOM 3558 C CA . ASN A 1 449 ? -10.043 4.536 -5.279 1.00 87.31 449 ASN A CA 1
ATOM 3559 C C . ASN A 1 449 ? -10.626 5.865 -4.796 1.00 87.31 449 ASN A C 1
ATOM 3561 O O . ASN A 1 449 ? -10.986 6.763 -5.550 1.00 87.31 449 ASN A O 1
ATOM 3565 N N . THR A 1 450 ? -10.779 5.941 -3.485 1.00 90.75 450 THR A N 1
ATOM 3566 C CA . THR A 1 450 ? -11.431 7.031 -2.750 1.00 90.75 450 THR A CA 1
ATOM 3567 C C . THR A 1 450 ? -10.703 8.362 -2.956 1.00 90.75 450 THR A C 1
ATOM 3569 O O . THR A 1 450 ? -9.595 8.387 -3.494 1.00 90.75 450 THR A O 1
ATOM 3572 N N . PHE A 1 451 ? -11.264 9.474 -2.479 1.00 89.19 451 PHE A N 1
ATOM 3573 C CA . PHE A 1 451 ? -10.550 10.759 -2.494 1.00 89.19 451 PHE A CA 1
ATOM 3574 C C . PHE A 1 451 ? -9.232 10.709 -1.701 1.00 89.19 451 PHE A C 1
ATOM 3576 O O . PHE A 1 451 ? -8.273 11.389 -2.051 1.00 89.19 451 PHE A O 1
ATOM 3583 N N . ARG A 1 452 ? -9.109 9.801 -0.720 1.00 87.50 452 ARG A N 1
ATOM 3584 C CA . ARG A 1 452 ? -7.852 9.545 0.002 1.00 87.50 452 ARG A CA 1
ATOM 3585 C C . ARG A 1 452 ? -6.719 9.031 -0.890 1.00 87.50 452 ARG A C 1
ATOM 3587 O O . ARG A 1 452 ? -5.554 9.226 -0.556 1.00 87.50 452 ARG A O 1
ATOM 3594 N N . ALA A 1 453 ? -7.023 8.419 -2.037 1.00 87.44 453 ALA A N 1
ATOM 3595 C CA . ALA A 1 453 ? -5.997 8.008 -2.999 1.00 87.44 453 ALA A CA 1
ATOM 3596 C C . ALA A 1 453 ? -5.175 9.198 -3.531 1.00 87.44 453 ALA A C 1
ATOM 3598 O O . ALA A 1 453 ? -4.037 9.000 -3.956 1.00 87.44 453 ALA A O 1
ATOM 3599 N N . LYS A 1 454 ? -5.710 10.428 -3.453 1.00 86.31 454 LYS A N 1
ATOM 3600 C CA . LYS A 1 454 ? -5.017 11.658 -3.853 1.00 86.31 454 LYS A CA 1
ATOM 3601 C C . LYS A 1 454 ? -3.685 11.852 -3.129 1.00 86.31 454 LYS A C 1
ATOM 3603 O O . LYS A 1 454 ? -2.713 12.240 -3.768 1.00 86.31 454 LYS A O 1
ATOM 3608 N N . LEU A 1 455 ? -3.621 11.493 -1.841 1.00 84.06 455 LEU A N 1
ATOM 3609 C CA . LEU A 1 455 ? -2.403 11.593 -1.023 1.00 84.06 455 LEU A CA 1
ATOM 3610 C C . LEU A 1 455 ? -1.225 10.837 -1.646 1.00 84.06 455 LEU A C 1
ATOM 3612 O O . LEU A 1 455 ? -0.082 11.271 -1.567 1.00 84.06 455 LEU A O 1
ATOM 3616 N N . LEU A 1 456 ? -1.522 9.698 -2.271 1.00 84.88 456 LEU A N 1
ATOM 3617 C CA . LEU A 1 456 ? -0.527 8.833 -2.886 1.00 84.88 456 LEU A CA 1
ATOM 3618 C C . LEU A 1 456 ? -0.296 9.157 -4.367 1.00 84.88 456 LEU A C 1
ATOM 3620 O O . LEU A 1 456 ? 0.768 8.857 -4.898 1.00 84.88 456 LEU A O 1
ATOM 3624 N N . HIS A 1 457 ? -1.284 9.749 -5.038 1.00 84.56 457 HIS A N 1
ATOM 3625 C CA . HIS A 1 457 ? -1.212 10.060 -6.463 1.00 84.56 457 HIS A CA 1
ATOM 3626 C C . HIS A 1 457 ? -0.305 11.252 -6.789 1.00 84.56 457 HIS A C 1
ATOM 3628 O O . HIS A 1 457 ? 0.335 11.256 -7.840 1.00 84.56 457 HIS A O 1
ATOM 3634 N N . LYS A 1 458 ? -0.228 12.246 -5.892 1.00 86.56 458 LYS A N 1
ATOM 3635 C CA . LYS A 1 458 ? 0.674 13.399 -6.035 1.00 86.56 458 LYS A CA 1
ATOM 3636 C C . LYS A 1 458 ? 2.103 12.905 -6.279 1.00 86.56 458 LYS A C 1
ATOM 3638 O O . LYS A 1 458 ? 2.581 12.020 -5.564 1.00 86.56 458 LYS A O 1
ATOM 3643 N N . LYS A 1 459 ? 2.820 13.495 -7.242 1.00 89.62 459 LYS A N 1
ATOM 3644 C CA . LYS A 1 459 ? 4.219 13.113 -7.538 1.00 89.62 459 LYS A CA 1
ATOM 3645 C C . LYS A 1 459 ? 5.151 13.356 -6.353 1.00 89.62 459 LYS A C 1
ATOM 3647 O O . LYS A 1 459 ? 6.183 12.695 -6.240 1.00 89.62 459 LYS A O 1
ATOM 3652 N N . MET A 1 460 ? 4.752 14.245 -5.444 1.00 91.31 460 MET A N 1
ATOM 3653 C CA . MET A 1 460 ? 5.407 14.453 -4.158 1.00 91.31 460 MET A CA 1
ATOM 3654 C C . MET A 1 460 ? 5.549 13.168 -3.335 1.00 91.31 460 MET A C 1
ATOM 3656 O O . MET A 1 460 ? 6.497 13.055 -2.567 1.00 91.31 460 MET A O 1
ATOM 3660 N N . SER A 1 461 ? 4.683 12.166 -3.521 1.00 90.00 461 SER A N 1
ATOM 3661 C CA . SER A 1 461 ? 4.817 10.874 -2.837 1.00 90.00 461 SER A CA 1
ATOM 3662 C C . SER A 1 461 ? 6.176 10.207 -3.100 1.00 90.00 461 SER A C 1
ATOM 3664 O O . SER A 1 461 ? 6.758 9.635 -2.183 1.00 90.00 461 SER A O 1
ATOM 3666 N N . LEU A 1 462 ? 6.753 10.351 -4.302 1.00 94.44 462 LEU A N 1
ATOM 3667 C CA . LEU A 1 462 ? 8.104 9.853 -4.600 1.00 94.44 462 LEU A CA 1
ATOM 3668 C C . LEU A 1 462 ? 9.210 10.707 -3.956 1.00 94.44 462 LEU A C 1
ATOM 3670 O O . LEU A 1 462 ? 10.276 10.183 -3.619 1.00 94.44 462 LEU A O 1
ATOM 3674 N N . ALA A 1 463 ? 8.966 12.006 -3.750 1.00 94.25 463 ALA A N 1
ATOM 3675 C CA . ALA A 1 463 ? 9.871 12.862 -2.983 1.00 94.25 463 ALA A CA 1
ATOM 3676 C C . ALA A 1 463 ? 9.893 12.434 -1.510 1.00 94.25 463 ALA A C 1
ATOM 3678 O O . ALA A 1 463 ? 10.967 12.234 -0.956 1.00 94.25 463 ALA A O 1
ATOM 3679 N N . LEU A 1 464 ? 8.720 12.190 -0.915 1.00 92.12 464 LEU A N 1
ATOM 3680 C CA . LEU A 1 464 ? 8.600 11.681 0.454 1.00 92.12 464 LEU A CA 1
ATOM 3681 C C . LEU A 1 464 ? 9.227 10.291 0.629 1.00 92.12 464 LEU A C 1
ATOM 3683 O O . LEU A 1 464 ? 9.690 9.965 1.715 1.00 92.12 464 LEU A O 1
ATOM 3687 N N . LEU A 1 465 ? 9.244 9.457 -0.416 1.00 93.62 465 LEU A N 1
ATOM 3688 C CA . LEU A 1 465 ? 9.928 8.162 -0.376 1.00 93.62 465 LEU A CA 1
ATOM 3689 C C . LEU A 1 465 ? 11.451 8.322 -0.399 1.00 93.62 465 LEU A C 1
ATOM 3691 O O . LEU A 1 465 ? 12.136 7.669 0.378 1.00 93.62 465 LEU A O 1
ATOM 3695 N N . SER A 1 466 ? 11.986 9.162 -1.287 1.00 94.88 466 SER A N 1
ATOM 3696 C CA . SER A 1 466 ? 13.432 9.227 -1.562 1.00 94.88 466 SER A CA 1
ATOM 3697 C C . SER A 1 466 ? 14.210 10.281 -0.763 1.00 94.88 466 SER A C 1
ATOM 3699 O O . SER A 1 466 ? 15.427 10.386 -0.935 1.00 94.88 466 SER A O 1
ATOM 3701 N N . ASP A 1 467 ? 13.542 11.116 0.034 1.00 93.75 467 ASP A N 1
ATOM 3702 C CA . ASP A 1 467 ? 14.164 12.160 0.856 1.00 93.75 467 ASP A CA 1
ATOM 3703 C C . ASP A 1 467 ? 14.505 11.630 2.254 1.00 93.75 467 ASP A C 1
ATOM 3705 O O . ASP A 1 467 ? 13.637 11.141 2.978 1.00 93.75 467 ASP A O 1
ATOM 3709 N N . ASP A 1 468 ? 15.783 11.741 2.629 1.00 90.00 468 ASP A N 1
ATOM 3710 C CA . ASP A 1 468 ? 16.328 11.180 3.870 1.00 90.00 468 ASP A CA 1
ATOM 3711 C C . ASP A 1 468 ? 15.652 11.751 5.122 1.00 90.00 468 ASP A C 1
ATOM 3713 O O . ASP A 1 468 ? 15.599 11.075 6.148 1.00 90.00 468 ASP A O 1
ATOM 3717 N N . ARG A 1 469 ? 15.054 12.951 5.029 1.00 87.88 469 ARG A N 1
ATOM 3718 C CA . ARG A 1 469 ? 14.238 13.541 6.106 1.00 87.88 469 ARG A CA 1
ATOM 3719 C C . ARG A 1 469 ? 13.084 12.634 6.539 1.00 87.88 469 ARG A C 1
ATOM 3721 O O . ARG A 1 469 ? 12.659 12.716 7.685 1.00 87.88 469 ARG A O 1
ATOM 3728 N N . TYR A 1 470 ? 12.582 11.788 5.639 1.00 87.75 470 TYR A N 1
ATOM 3729 C CA . TYR A 1 470 ? 11.474 10.865 5.897 1.00 87.75 470 TYR A CA 1
ATOM 3730 C C . TYR A 1 470 ? 11.921 9.401 5.963 1.00 87.75 470 TYR A C 1
ATOM 3732 O O . TYR A 1 470 ? 11.079 8.513 6.087 1.00 87.75 470 TYR A O 1
ATOM 3740 N N . ALA A 1 471 ? 13.228 9.117 5.910 1.00 87.62 471 ALA A N 1
ATOM 3741 C CA . ALA A 1 471 ? 13.752 7.761 6.056 1.00 87.62 471 ALA A CA 1
ATOM 3742 C C . ALA A 1 471 ? 13.266 7.034 7.333 1.00 87.62 471 ALA A C 1
ATOM 3744 O O . ALA A 1 471 ? 13.006 5.827 7.232 1.00 87.62 471 ALA A O 1
ATOM 3745 N N . PRO A 1 472 ? 13.068 7.711 8.489 1.00 84.88 472 PRO A N 1
ATOM 3746 C CA . PRO A 1 472 ? 12.509 7.077 9.687 1.00 84.88 472 PRO A CA 1
ATOM 3747 C C . PRO A 1 472 ? 11.095 6.499 9.503 1.00 84.88 472 PRO A C 1
ATOM 3749 O O . PRO A 1 472 ? 10.730 5.558 10.200 1.00 84.88 472 PRO A O 1
ATOM 3752 N N . LEU A 1 473 ? 10.314 6.971 8.518 1.00 77.19 473 LEU A N 1
ATOM 3753 C CA . LEU A 1 473 ? 8.962 6.451 8.246 1.00 77.19 473 LEU A CA 1
ATOM 3754 C C . LEU A 1 473 ? 8.962 5.020 7.681 1.00 77.19 473 LEU A C 1
ATOM 3756 O O . LEU A 1 473 ? 7.924 4.353 7.669 1.00 77.19 473 LEU A O 1
ATOM 3760 N N . TYR A 1 474 ? 10.096 4.552 7.157 1.00 83.50 474 TYR A N 1
ATOM 3761 C CA . TYR A 1 474 ? 10.184 3.310 6.395 1.00 83.50 474 TYR A CA 1
ATOM 3762 C C . TYR A 1 474 ? 11.102 2.308 7.080 1.00 83.50 474 TYR A C 1
ATOM 3764 O O . TYR A 1 474 ? 12.195 2.645 7.519 1.00 83.50 474 TYR A O 1
ATOM 3772 N N . THR A 1 475 ? 10.720 1.033 7.080 1.00 85.94 475 THR A N 1
ATOM 3773 C CA . THR A 1 475 ? 11.583 -0.063 7.550 1.00 85.94 475 THR A CA 1
ATOM 3774 C C . THR A 1 475 ? 12.862 -0.183 6.714 1.00 85.94 475 THR A C 1
ATOM 3776 O O . THR A 1 475 ? 12.905 0.224 5.553 1.00 85.94 475 THR A O 1
ATOM 3779 N N . ALA A 1 476 ? 13.899 -0.839 7.245 1.00 86.06 476 ALA A N 1
ATOM 3780 C CA . ALA A 1 476 ? 15.153 -1.063 6.515 1.00 86.06 476 ALA A CA 1
ATOM 3781 C C . ALA A 1 476 ? 14.951 -1.747 5.145 1.00 86.06 476 ALA A C 1
ATOM 3783 O O . ALA A 1 476 ? 15.565 -1.351 4.154 1.00 86.06 476 ALA A O 1
ATOM 3784 N N . GLY A 1 477 ? 14.047 -2.732 5.065 1.00 89.94 477 GLY A N 1
ATOM 3785 C CA . GLY A 1 477 ? 13.703 -3.397 3.804 1.00 89.94 477 GLY A CA 1
ATOM 3786 C C . GLY A 1 477 ? 13.005 -2.468 2.806 1.00 89.94 477 GLY A C 1
ATOM 3787 O O . GLY A 1 477 ? 13.306 -2.508 1.614 1.00 89.94 477 GLY A O 1
ATOM 3788 N N . GLN A 1 478 ? 12.119 -1.589 3.286 1.00 91.44 478 GLN A N 1
ATOM 3789 C CA . GLN A 1 478 ? 11.483 -0.568 2.450 1.00 91.44 478 GLN A CA 1
ATOM 3790 C C . GLN A 1 478 ? 12.496 0.477 1.976 1.00 91.44 478 GLN A C 1
ATOM 3792 O O . GLN A 1 478 ? 12.509 0.778 0.789 1.00 91.44 478 GLN A O 1
ATOM 3797 N N . ARG A 1 479 ? 13.396 0.961 2.841 1.00 93.81 479 ARG A N 1
ATOM 3798 C CA . ARG A 1 479 ? 14.472 1.893 2.454 1.00 93.81 479 ARG A CA 1
ATOM 3799 C C . ARG A 1 479 ? 15.377 1.309 1.371 1.00 93.81 479 ARG A C 1
ATOM 3801 O O . ARG A 1 479 ? 15.676 1.986 0.393 1.00 93.81 479 ARG A O 1
ATOM 3808 N N . ALA A 1 480 ? 15.748 0.032 1.488 1.00 94.25 480 ALA A N 1
ATOM 3809 C CA . ALA A 1 480 ? 16.520 -0.657 0.455 1.00 94.25 480 ALA A CA 1
ATOM 3810 C C . ALA A 1 480 ? 15.755 -0.753 -0.880 1.00 94.25 480 ALA A C 1
ATOM 3812 O O . ALA A 1 480 ? 16.332 -0.533 -1.946 1.00 94.25 480 ALA A O 1
ATOM 3813 N N . ALA A 1 481 ? 14.451 -1.045 -0.834 1.00 94.75 481 ALA A N 1
ATOM 3814 C CA . ALA A 1 481 ? 13.606 -1.072 -2.026 1.00 94.75 481 ALA A CA 1
ATOM 3815 C C . ALA A 1 481 ? 13.446 0.323 -2.657 1.00 94.75 481 ALA A C 1
ATOM 3817 O O . ALA A 1 481 ? 13.535 0.445 -3.876 1.00 94.75 481 ALA A O 1
ATOM 3818 N N . ILE A 1 482 ? 13.264 1.366 -1.842 1.00 95.62 482 ILE A N 1
ATOM 3819 C CA . ILE A 1 482 ? 13.195 2.766 -2.277 1.00 95.62 482 ILE A CA 1
ATOM 3820 C C . ILE A 1 482 ? 14.494 3.153 -2.982 1.00 95.62 482 ILE A C 1
ATOM 3822 O O . ILE A 1 482 ? 14.443 3.563 -4.136 1.00 95.62 482 ILE A O 1
ATOM 3826 N N . ALA A 1 483 ? 15.652 2.954 -2.348 1.00 93.75 483 ALA A N 1
ATOM 3827 C CA . ALA A 1 483 ? 16.947 3.303 -2.935 1.00 93.75 483 ALA A CA 1
ATOM 3828 C C . ALA A 1 483 ? 17.175 2.616 -4.296 1.00 93.75 483 ALA A C 1
ATOM 3830 O O . ALA A 1 483 ? 17.700 3.216 -5.238 1.00 93.75 483 ALA A O 1
ATOM 3831 N N . ARG A 1 484 ? 16.733 1.358 -4.420 1.00 94.31 484 ARG A N 1
ATOM 3832 C CA . ARG A 1 484 ? 16.857 0.578 -5.654 1.00 94.31 484 ARG A CA 1
ATOM 3833 C C . ARG A 1 484 ? 15.881 1.018 -6.744 1.00 94.31 484 ARG A C 1
ATOM 3835 O O . ARG A 1 484 ? 16.270 1.107 -7.907 1.00 94.31 484 ARG A O 1
ATOM 3842 N N . HIS A 1 485 ? 14.627 1.287 -6.396 1.00 95.44 485 HIS A N 1
ATOM 3843 C CA . HIS A 1 485 ? 13.544 1.395 -7.375 1.00 95.44 485 HIS A CA 1
ATOM 3844 C C . HIS A 1 485 ? 12.980 2.804 -7.559 1.00 95.44 485 HIS A C 1
ATOM 3846 O O . HIS A 1 485 ? 12.308 3.039 -8.557 1.00 95.44 485 HIS A O 1
ATOM 3852 N N . VAL A 1 486 ? 13.242 3.744 -6.654 1.00 95.88 486 VAL A N 1
ATOM 3853 C CA . VAL A 1 486 ? 12.748 5.123 -6.737 1.00 95.88 486 VAL A CA 1
ATOM 3854 C C . VAL A 1 486 ? 13.914 6.043 -7.113 1.00 95.88 486 VAL A C 1
ATOM 3856 O O . VAL A 1 486 ? 14.898 6.112 -6.375 1.00 95.88 486 VAL A O 1
ATOM 3859 N N . PRO A 1 487 ? 13.848 6.745 -8.257 1.00 95.44 487 PRO A N 1
ATOM 3860 C CA . PRO A 1 487 ? 14.819 7.772 -8.609 1.00 95.44 487 PRO A CA 1
ATOM 3861 C C . PRO A 1 487 ? 14.848 8.884 -7.574 1.00 95.44 487 PRO A C 1
ATOM 3863 O O . PRO A 1 487 ? 13.809 9.231 -7.001 1.00 95.44 487 PRO A O 1
ATOM 3866 N N . TRP A 1 488 ? 16.026 9.475 -7.370 1.00 97.31 488 TRP A N 1
ATOM 3867 C CA . TRP A 1 488 ? 16.155 10.618 -6.474 1.00 97.31 488 TRP A CA 1
ATOM 3868 C C . TRP A 1 488 ? 15.144 11.698 -6.872 1.00 97.31 488 TRP A C 1
ATOM 3870 O O . TRP A 1 488 ? 15.113 12.134 -8.023 1.00 97.31 488 TRP A O 1
ATOM 3880 N N . THR A 1 489 ? 14.264 12.067 -5.944 1.00 97.38 489 THR A N 1
ATOM 3881 C CA . THR A 1 489 ? 13.158 12.997 -6.186 1.00 97.38 489 THR A CA 1
ATOM 3882 C C . THR A 1 489 ? 13.076 13.986 -5.031 1.00 97.38 489 THR A C 1
ATOM 3884 O O . THR A 1 489 ? 13.166 13.594 -3.869 1.00 97.38 489 THR A O 1
ATOM 3887 N N . ARG A 1 490 ? 12.892 15.276 -5.312 1.00 97.25 490 ARG A N 1
ATOM 3888 C CA . ARG A 1 490 ? 12.745 16.317 -4.283 1.00 97.25 490 ARG A CA 1
ATOM 3889 C C . ARG A 1 490 ? 11.637 17.293 -4.642 1.00 97.25 490 ARG A C 1
ATOM 3891 O O . ARG A 1 490 ? 11.404 17.565 -5.818 1.00 97.25 490 ARG A O 1
ATOM 3898 N N . LYS A 1 491 ? 11.002 17.865 -3.618 1.00 95.75 491 LYS A N 1
ATOM 3899 C CA . LYS A 1 491 ? 10.186 19.075 -3.759 1.00 95.75 491 LYS A CA 1
ATOM 3900 C C . LYS A 1 491 ? 11.072 20.214 -4.252 1.00 95.75 491 LYS A C 1
ATOM 3902 O O . LYS A 1 491 ? 12.136 20.442 -3.678 1.00 95.75 491 LYS A O 1
ATOM 3907 N N . VAL A 1 492 ? 10.652 20.919 -5.298 1.00 96.81 492 VAL A N 1
ATOM 3908 C CA . VAL A 1 492 ? 11.401 22.072 -5.813 1.00 96.81 492 VAL A CA 1
ATOM 3909 C C . VAL A 1 492 ? 11.265 23.226 -4.823 1.00 96.81 492 VAL A C 1
ATOM 3911 O O . VAL A 1 492 ? 10.169 23.721 -4.583 1.00 96.81 492 VAL A O 1
ATOM 3914 N N . ARG A 1 493 ? 12.383 23.625 -4.217 1.00 94.50 493 ARG A N 1
ATOM 3915 C CA . ARG A 1 493 ? 12.494 24.748 -3.278 1.00 94.50 493 ARG A CA 1
ATOM 3916 C C . ARG A 1 493 ? 13.955 25.173 -3.154 1.00 94.50 493 ARG A C 1
ATOM 3918 O O . ARG A 1 493 ? 14.845 24.405 -3.511 1.00 94.50 493 ARG A O 1
ATOM 3925 N N . GLN A 1 494 ? 14.192 26.360 -2.608 1.00 93.25 494 GLN A N 1
ATOM 3926 C CA . GLN A 1 494 ? 15.524 26.755 -2.151 1.00 93.25 494 GLN A CA 1
ATOM 3927 C C . GLN A 1 494 ? 15.880 26.044 -0.840 1.00 93.25 494 GLN A C 1
ATOM 3929 O O . GLN A 1 494 ? 15.003 25.777 -0.010 1.00 93.25 494 GLN A O 1
ATOM 3934 N N . GLY A 1 495 ? 17.171 25.777 -0.649 1.00 92.12 495 GLY A N 1
ATOM 3935 C CA . GLY A 1 495 ? 17.721 25.245 0.597 1.00 92.12 495 GLY A CA 1
ATOM 3936 C C . GLY A 1 495 ? 18.330 23.851 0.477 1.00 92.12 495 GLY A C 1
ATOM 3937 O O . GLY A 1 495 ? 18.491 23.302 -0.612 1.00 92.12 495 GLY A O 1
ATOM 3938 N N . THR A 1 496 ? 18.680 23.292 1.632 1.00 93.81 496 THR A N 1
ATOM 3939 C CA . THR A 1 496 ? 19.576 22.138 1.721 1.00 93.81 496 THR A CA 1
ATOM 3940 C C . THR A 1 496 ? 18.870 20.810 1.447 1.00 93.81 496 THR A C 1
ATOM 3942 O O . THR A 1 496 ? 17.701 20.602 1.794 1.00 93.81 496 THR A O 1
ATOM 3945 N N . THR A 1 497 ? 19.595 19.871 0.839 1.00 94.94 497 THR A N 1
ATOM 3946 C CA . THR A 1 497 ? 19.167 18.477 0.688 1.00 94.94 497 THR A CA 1
ATOM 3947 C C . THR A 1 497 ? 20.369 17.537 0.543 1.00 94.94 497 THR A C 1
ATOM 3949 O O . THR A 1 497 ? 21.521 17.953 0.638 1.00 94.94 497 THR A O 1
ATOM 3952 N N . THR A 1 498 ? 20.102 16.254 0.331 1.00 93.94 498 THR A N 1
ATOM 3953 C CA . THR A 1 498 ? 21.099 15.204 0.111 1.00 93.94 498 THR A CA 1
ATOM 3954 C C . THR A 1 498 ? 20.807 14.456 -1.184 1.00 93.94 498 THR A C 1
ATOM 3956 O O . THR A 1 498 ? 19.642 14.282 -1.559 1.00 93.94 498 THR A O 1
ATOM 3959 N N . ARG A 1 499 ? 21.855 13.973 -1.855 1.00 92.56 499 ARG A N 1
ATOM 3960 C CA . ARG A 1 499 ? 21.778 12.998 -2.951 1.00 92.56 499 ARG A CA 1
ATOM 3961 C C . ARG A 1 499 ? 22.823 11.910 -2.706 1.00 92.56 499 ARG A C 1
ATOM 3963 O O . ARG A 1 499 ? 24.017 12.123 -2.886 1.00 92.56 499 ARG A O 1
ATOM 3970 N N . GLY A 1 500 ? 22.378 10.736 -2.259 1.00 86.62 500 GLY A N 1
ATOM 3971 C CA . GLY A 1 500 ? 23.303 9.724 -1.743 1.00 86.62 500 GLY A CA 1
ATOM 3972 C C . GLY A 1 500 ? 24.047 10.264 -0.519 1.00 86.62 500 GLY A C 1
ATOM 3973 O O . GLY A 1 500 ? 23.423 10.794 0.391 1.00 86.62 500 GLY A O 1
ATOM 3974 N N . SER A 1 501 ? 25.376 10.167 -0.505 1.00 86.69 501 SER A N 1
ATOM 3975 C CA . SER A 1 501 ? 26.212 10.739 0.563 1.00 86.69 501 SER A CA 1
ATOM 3976 C C . SER A 1 501 ? 26.551 12.222 0.367 1.00 86.69 501 SER A C 1
ATOM 3978 O O . SER A 1 501 ? 27.210 12.810 1.222 1.00 86.69 501 SER A O 1
ATOM 3980 N N . GLU A 1 502 ? 26.171 12.822 -0.762 1.00 93.44 502 GLU A N 1
ATOM 3981 C CA . GLU A 1 502 ? 26.488 14.213 -1.081 1.00 93.44 502 GLU A CA 1
ATOM 3982 C C . GLU A 1 502 ? 25.463 15.165 -0.460 1.00 93.44 502 GLU A C 1
ATOM 3984 O O . GLU A 1 502 ? 24.251 14.967 -0.586 1.00 93.44 502 GLU A O 1
ATOM 3989 N N . ARG A 1 503 ? 25.957 16.224 0.186 1.00 95.25 503 ARG A N 1
ATOM 3990 C CA . ARG A 1 503 ? 25.142 17.325 0.695 1.00 95.25 503 ARG A CA 1
ATOM 3991 C C . ARG A 1 503 ? 25.075 18.439 -0.347 1.00 95.25 503 ARG A C 1
ATOM 3993 O O . ARG A 1 503 ? 26.103 18.926 -0.798 1.00 95.25 503 ARG A O 1
ATOM 4000 N N . ILE A 1 504 ? 23.860 18.865 -0.667 1.00 97.00 504 ILE A N 1
ATOM 4001 C CA . ILE A 1 504 ? 23.560 19.965 -1.582 1.00 97.00 504 ILE A CA 1
ATOM 4002 C C . ILE A 1 504 ? 23.088 21.144 -0.729 1.00 97.00 504 ILE A C 1
ATOM 4004 O O . ILE A 1 504 ? 22.068 21.030 -0.048 1.00 97.00 504 ILE A O 1
ATOM 4008 N N . GLU A 1 505 ? 23.822 22.259 -0.730 1.00 96.06 505 GLU A N 1
ATOM 4009 C CA . GLU A 1 505 ? 23.486 23.415 0.119 1.00 96.06 505 GLU A CA 1
ATOM 4010 C C . GLU A 1 505 ? 22.291 24.223 -0.414 1.00 96.06 505 GLU A C 1
ATOM 4012 O O . GLU A 1 505 ? 21.459 24.684 0.368 1.00 96.06 505 GLU A O 1
ATOM 4017 N N . ASP A 1 506 ? 22.167 24.342 -1.739 1.00 97.31 506 ASP A N 1
ATOM 4018 C CA . ASP A 1 506 ? 21.016 24.963 -2.398 1.00 97.31 506 ASP A CA 1
ATOM 4019 C C . ASP A 1 506 ? 20.512 24.098 -3.558 1.00 97.31 506 ASP A C 1
ATOM 4021 O O . ASP A 1 506 ? 21.120 24.008 -4.627 1.00 97.31 506 ASP A O 1
ATOM 4025 N N . LEU A 1 507 ? 19.360 23.468 -3.337 1.00 97.19 507 LEU A N 1
ATOM 4026 C CA . LEU A 1 507 ? 18.683 22.642 -4.323 1.00 97.19 507 LEU A CA 1
ATOM 4027 C C . LEU A 1 507 ? 18.307 23.427 -5.589 1.00 97.19 507 LEU A C 1
ATOM 4029 O O . LEU A 1 507 ? 18.386 22.868 -6.679 1.00 97.19 507 LEU A O 1
ATOM 4033 N N . ALA A 1 508 ? 17.918 24.701 -5.494 1.00 97.38 508 ALA A N 1
ATOM 4034 C CA . ALA A 1 508 ? 17.521 25.467 -6.676 1.00 97.38 508 ALA A CA 1
ATOM 4035 C C . ALA A 1 508 ? 18.721 25.719 -7.604 1.00 97.38 508 ALA A C 1
ATOM 4037 O O . ALA A 1 508 ? 18.617 25.493 -8.811 1.00 97.38 508 ALA A O 1
ATOM 4038 N N . ALA A 1 509 ? 19.866 26.107 -7.034 1.00 97.44 509 ALA A N 1
ATOM 4039 C CA . ALA A 1 509 ? 21.119 26.256 -7.773 1.00 97.44 509 ALA A CA 1
ATOM 4040 C C . ALA A 1 509 ? 21.559 24.923 -8.404 1.00 97.44 509 ALA A C 1
ATOM 4042 O O . ALA A 1 509 ? 21.821 24.862 -9.604 1.00 97.44 509 ALA A O 1
ATOM 4043 N N . TYR A 1 510 ? 21.509 23.832 -7.632 1.00 97.94 510 TYR A N 1
ATOM 4044 C CA . TYR A 1 510 ? 21.824 22.489 -8.126 1.00 97.94 510 TYR A CA 1
ATOM 4045 C C . TYR A 1 510 ? 20.953 22.087 -9.326 1.00 97.94 510 TYR A C 1
ATOM 4047 O O . TYR A 1 510 ? 21.453 21.576 -10.328 1.00 97.94 510 TYR A O 1
ATOM 4055 N N . ILE A 1 511 ? 19.638 22.338 -9.262 1.00 98.19 511 ILE A N 1
ATOM 4056 C CA . ILE A 1 511 ? 18.727 22.033 -10.373 1.00 98.19 511 ILE A CA 1
ATOM 4057 C C . ILE A 1 511 ? 19.101 22.843 -11.621 1.00 98.19 511 ILE A C 1
ATOM 4059 O O . ILE A 1 511 ? 19.074 22.291 -12.722 1.00 98.19 511 ILE A O 1
ATOM 4063 N N . ALA A 1 512 ? 19.447 24.125 -11.472 1.00 97.44 512 ALA A N 1
ATOM 4064 C CA . ALA A 1 512 ? 19.824 24.989 -12.591 1.00 97.44 512 ALA A CA 1
ATOM 4065 C C . ALA A 1 512 ? 21.092 24.495 -13.315 1.00 97.44 512 ALA A C 1
ATOM 4067 O O . ALA A 1 512 ? 21.134 24.505 -14.549 1.00 97.44 512 ALA A O 1
ATOM 4068 N N . GLU A 1 513 ? 22.086 24.020 -12.558 1.00 96.81 513 GLU A N 1
ATOM 4069 C CA . GLU A 1 513 ? 23.385 23.560 -13.068 1.00 96.81 513 GLU A CA 1
ATOM 4070 C C . GLU A 1 513 ? 23.335 22.141 -13.660 1.00 96.81 513 GLU A C 1
ATOM 4072 O O . GLU A 1 513 ? 23.973 21.861 -14.677 1.00 96.81 513 GLU A O 1
ATOM 4077 N N . HIS A 1 514 ? 22.528 21.243 -13.088 1.00 96.88 514 HIS A N 1
ATOM 4078 C CA . HIS A 1 514 ? 22.482 19.824 -13.472 1.00 96.88 514 HIS A CA 1
ATOM 4079 C C . HIS A 1 514 ? 21.327 19.461 -14.413 1.00 96.88 514 HIS A C 1
ATOM 4081 O O . HIS A 1 514 ? 20.781 18.355 -14.374 1.00 96.88 514 HIS A O 1
ATOM 4087 N N . ARG A 1 515 ? 20.971 20.377 -15.320 1.00 96.44 515 ARG A N 1
ATOM 4088 C CA . ARG A 1 515 ? 19.888 20.210 -16.305 1.00 96.44 515 ARG A CA 1
ATOM 4089 C C . ARG A 1 515 ? 19.921 18.869 -17.051 1.00 96.44 515 ARG A C 1
ATOM 4091 O O . ARG A 1 515 ? 18.875 18.279 -17.299 1.00 96.44 515 ARG A O 1
ATOM 4098 N N . ALA A 1 516 ? 21.094 18.387 -17.459 1.00 96.81 516 ALA A N 1
ATOM 4099 C CA . ALA A 1 516 ? 21.208 17.188 -18.296 1.00 96.81 516 ALA A CA 1
ATOM 4100 C C . ALA A 1 516 ? 20.700 15.897 -17.615 1.00 96.81 516 ALA A C 1
ATOM 4102 O O . ALA A 1 516 ? 20.317 14.948 -18.308 1.00 96.81 516 ALA A O 1
ATOM 4103 N N . ASP A 1 517 ? 20.634 15.889 -16.282 1.00 96.56 517 ASP A N 1
ATOM 4104 C CA . ASP A 1 517 ? 20.352 14.701 -15.472 1.00 96.56 517 ASP A CA 1
ATOM 4105 C C . ASP A 1 517 ? 19.026 14.787 -14.714 1.00 96.56 517 ASP A C 1
ATOM 4107 O O . ASP A 1 517 ? 18.718 13.914 -13.902 1.00 96.56 517 ASP A O 1
ATOM 4111 N N . LEU A 1 518 ? 18.229 15.827 -14.969 1.00 97.75 518 LEU A N 1
ATOM 4112 C CA . LEU A 1 518 ? 17.037 16.135 -14.190 1.00 97.75 518 LEU A CA 1
ATOM 4113 C C . LEU A 1 518 ? 15.801 16.325 -15.073 1.00 97.75 518 LEU A C 1
ATOM 4115 O O . LEU A 1 518 ? 15.866 16.730 -16.236 1.00 97.75 518 LEU A O 1
ATOM 4119 N N . VAL A 1 519 ? 14.643 16.037 -14.489 1.00 96.81 519 VAL A N 1
ATOM 4120 C CA . VAL A 1 519 ? 13.321 16.327 -15.043 1.00 96.81 519 VAL A CA 1
ATOM 4121 C C . VAL A 1 519 ? 12.501 17.094 -14.011 1.00 96.81 519 VAL A C 1
ATOM 4123 O O . VAL A 1 519 ? 12.442 16.708 -12.844 1.00 96.81 519 VAL A O 1
ATOM 4126 N N . LEU A 1 520 ? 11.847 18.170 -14.449 1.00 97.19 520 LEU A N 1
ATOM 4127 C CA . LEU A 1 520 ? 10.879 18.915 -13.645 1.00 97.19 520 LEU A CA 1
ATOM 4128 C C . LEU A 1 520 ? 9.468 18.425 -13.961 1.00 97.19 520 LEU A C 1
ATOM 4130 O O . LEU A 1 520 ? 9.106 18.268 -15.131 1.00 97.19 520 LEU A O 1
ATOM 4134 N N . LYS A 1 521 ? 8.673 18.173 -12.918 1.00 94.88 521 LYS A N 1
ATOM 4135 C CA . LYS A 1 521 ? 7.293 17.690 -13.037 1.00 94.88 521 LYS A CA 1
ATOM 4136 C C . LYS A 1 521 ? 6.368 18.495 -12.112 1.00 94.88 521 LYS A C 1
ATOM 4138 O O . LYS A 1 521 ? 6.659 18.574 -10.916 1.00 94.88 521 LYS A O 1
ATOM 4143 N N . PRO A 1 522 ? 5.239 19.035 -12.603 1.00 90.50 522 PRO A N 1
ATOM 4144 C CA . PRO A 1 522 ? 4.208 19.593 -11.733 1.00 90.50 522 PRO A CA 1
ATOM 4145 C C . PRO A 1 522 ? 3.643 18.493 -10.835 1.00 90.50 522 PRO A C 1
ATOM 4147 O O . PR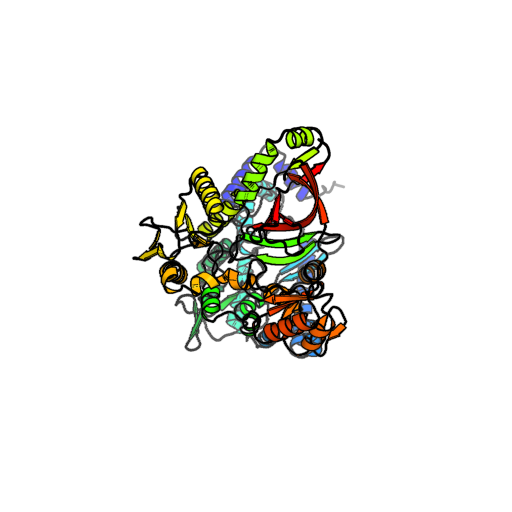O A 1 522 ? 3.467 17.361 -11.289 1.00 90.50 522 PRO A O 1
ATOM 4150 N N . ASN A 1 523 ? 3.350 18.809 -9.576 1.00 87.69 523 ASN A N 1
ATOM 4151 C CA . ASN A 1 523 ? 2.985 17.805 -8.575 1.00 87.69 523 ASN A CA 1
ATOM 4152 C C . ASN A 1 523 ? 1.700 17.026 -8.933 1.00 87.69 523 ASN A C 1
ATOM 4154 O O . ASN A 1 523 ? 1.613 15.827 -8.662 1.00 87.69 523 ASN A O 1
ATOM 4158 N N . ASP A 1 524 ? 0.738 17.690 -9.584 1.00 76.88 524 ASP A N 1
ATOM 4159 C CA . ASP A 1 524 ? -0.623 17.168 -9.766 1.00 76.88 524 ASP A CA 1
ATOM 4160 C C . ASP A 1 524 ? -1.142 17.112 -11.214 1.00 76.88 524 ASP A C 1
ATOM 4162 O O . ASP A 1 524 ? -2.289 16.745 -11.460 1.00 76.88 524 ASP A O 1
ATOM 4166 N N . GLU A 1 525 ? -0.307 17.467 -12.192 1.00 71.19 525 GLU A N 1
ATOM 4167 C CA . GLU A 1 525 ? -0.645 17.318 -13.614 1.00 71.19 525 GLU A CA 1
ATOM 4168 C C . GLU A 1 525 ? -0.428 15.868 -14.067 1.00 71.19 525 GLU A C 1
ATOM 4170 O O . GLU A 1 525 ? 0.507 15.200 -13.619 1.00 71.19 525 GLU A O 1
ATOM 4175 N N . TYR A 1 526 ? -1.249 15.377 -14.996 1.00 65.06 526 TYR A N 1
ATOM 4176 C CA . TYR A 1 526 ? -1.173 14.011 -15.527 1.00 65.06 526 TYR A CA 1
ATOM 4177 C C . TYR A 1 526 ? -0.858 14.000 -17.032 1.00 65.06 526 TYR A C 1
ATOM 4179 O O . TYR A 1 526 ? -0.849 15.031 -17.707 1.00 65.06 526 TYR A O 1
ATOM 4187 N N . GLY A 1 527 ? -0.549 12.819 -17.581 1.00 58.53 527 GLY A N 1
ATOM 4188 C CA . GLY A 1 527 ? -0.326 12.652 -19.025 1.00 58.53 527 GLY A CA 1
ATOM 4189 C C . GLY A 1 527 ? 0.906 13.392 -19.569 1.00 58.53 527 GLY A C 1
ATOM 4190 O O . GLY A 1 527 ? 0.941 13.762 -20.741 1.00 58.53 527 GLY A O 1
ATOM 4191 N N . GLY A 1 528 ? 1.913 13.647 -18.732 1.00 61.34 528 GLY A N 1
ATOM 4192 C CA . GLY A 1 528 ? 3.131 14.359 -19.133 1.00 61.34 528 GLY A CA 1
ATOM 4193 C C . GLY A 1 528 ? 2.959 15.870 -19.335 1.00 61.34 528 GLY A C 1
ATOM 4194 O O . GLY A 1 528 ? 3.913 16.540 -19.729 1.00 61.34 528 GLY A O 1
ATOM 4195 N N . LYS A 1 529 ? 1.777 16.433 -19.052 1.00 73.94 529 LYS A N 1
ATOM 4196 C CA . LYS A 1 529 ? 1.541 17.876 -19.140 1.00 73.94 529 LYS A CA 1
ATOM 4197 C C . LYS A 1 529 ? 2.442 18.627 -18.155 1.00 73.94 529 LYS A C 1
ATOM 4199 O O . LYS A 1 529 ? 2.533 18.283 -16.981 1.00 73.94 529 LYS A O 1
ATOM 4204 N N . GLY A 1 530 ? 3.142 19.638 -18.667 1.00 81.38 530 GLY A N 1
ATOM 4205 C CA . GLY A 1 530 ? 4.081 20.453 -17.890 1.00 81.38 530 GLY A CA 1
ATOM 4206 C C . GLY A 1 530 ? 5.390 19.754 -17.504 1.00 81.38 530 GLY A C 1
ATOM 4207 O O . GLY A 1 530 ? 6.197 20.360 -16.807 1.00 81.38 530 GLY A O 1
ATOM 4208 N N . VAL A 1 531 ? 5.627 18.511 -17.945 1.00 89.50 531 VAL A N 1
ATOM 4209 C CA . VAL A 1 531 ? 6.906 17.826 -17.718 1.00 89.50 531 VAL A CA 1
ATOM 4210 C C . VAL A 1 531 ? 7.977 18.429 -18.621 1.00 89.50 531 VAL A C 1
ATOM 4212 O O . VAL A 1 531 ? 7.826 18.458 -19.842 1.00 89.50 531 VAL A O 1
ATOM 4215 N N . VAL A 1 532 ? 9.082 18.869 -18.023 1.00 94.06 532 VAL A N 1
ATOM 4216 C CA . VAL A 1 532 ? 10.225 19.438 -18.744 1.00 94.06 532 VAL A CA 1
ATOM 4217 C C . VAL A 1 532 ? 11.421 18.513 -18.565 1.00 94.06 532 VAL A C 1
ATOM 4219 O O . VAL A 1 532 ? 11.953 18.373 -17.464 1.00 94.06 532 VAL A O 1
ATOM 4222 N N . LEU A 1 533 ? 11.826 17.849 -19.651 1.00 93.94 533 LEU A N 1
ATOM 4223 C CA . LEU A 1 533 ? 12.992 16.966 -19.672 1.00 93.94 533 LEU A CA 1
ATOM 4224 C C . LEU A 1 533 ? 14.249 17.805 -19.869 1.00 93.94 533 LEU A C 1
ATOM 4226 O O . LEU A 1 533 ? 14.498 18.294 -20.978 1.00 93.94 533 LEU A O 1
ATOM 4230 N N . GLY A 1 534 ? 15.052 17.929 -18.816 1.00 95.50 534 GLY A N 1
ATOM 4231 C CA . GLY A 1 534 ? 16.184 18.834 -18.802 1.00 95.50 534 GLY A CA 1
ATOM 4232 C C . GLY A 1 534 ? 17.127 18.585 -19.973 1.00 95.50 534 GLY A C 1
ATOM 4233 O O . GLY A 1 534 ? 17.388 19.526 -20.704 1.00 95.50 534 GLY A O 1
ATOM 4234 N N . TRP A 1 535 ? 17.498 17.340 -20.289 1.00 94.00 535 TRP A N 1
ATOM 4235 C CA . TRP A 1 535 ? 18.379 16.985 -21.421 1.00 94.00 535 TRP A CA 1
ATOM 4236 C C . TRP A 1 535 ? 17.851 17.310 -22.829 1.00 94.00 535 TRP A C 1
ATOM 4238 O O . TRP A 1 535 ? 18.604 17.188 -23.792 1.00 94.00 535 TRP A O 1
ATOM 4248 N N . THR A 1 536 ? 16.584 17.702 -22.976 1.00 91.88 536 THR A N 1
ATOM 4249 C CA . THR A 1 536 ? 16.000 18.096 -24.275 1.00 91.88 536 THR A CA 1
ATOM 4250 C C . THR A 1 536 ? 15.766 19.600 -24.405 1.00 91.88 536 THR A C 1
ATOM 4252 O O . THR A 1 536 ? 15.503 20.084 -25.502 1.00 91.88 536 THR A O 1
ATOM 4255 N N . SER A 1 537 ? 15.853 20.345 -23.303 1.00 93.81 537 SER A N 1
ATOM 4256 C CA . SER A 1 537 ? 15.604 21.789 -23.268 1.00 93.81 537 SER A CA 1
ATOM 4257 C C . SER A 1 537 ? 16.854 22.597 -23.636 1.00 93.81 537 SER A C 1
ATOM 4259 O O . SER A 1 537 ? 17.959 22.062 -23.665 1.00 93.81 537 SER A O 1
ATOM 4261 N N . SER A 1 538 ? 16.731 23.897 -23.902 1.00 96.56 538 SER A N 1
ATOM 4262 C CA . SER A 1 538 ? 17.889 24.799 -23.798 1.00 96.56 538 SER A CA 1
ATOM 4263 C C . SER A 1 538 ? 18.120 25.199 -22.331 1.00 96.56 538 SER A C 1
ATOM 4265 O O . SER A 1 538 ? 17.244 24.993 -21.489 1.00 96.56 538 SER A O 1
ATOM 4267 N N . GLN A 1 539 ? 19.278 25.785 -22.007 1.00 97.06 539 GLN A N 1
ATOM 4268 C CA . GLN A 1 539 ? 19.530 26.298 -20.651 1.00 97.06 539 GLN A CA 1
ATOM 4269 C C . GLN A 1 539 ? 18.520 27.392 -20.267 1.00 97.06 539 GLN A C 1
ATOM 4271 O O . GLN A 1 539 ? 17.934 27.343 -19.192 1.00 97.06 539 GLN A O 1
ATOM 4276 N N . ALA A 1 540 ? 18.233 28.316 -21.189 1.00 97.12 540 ALA A N 1
ATOM 4277 C CA . ALA A 1 540 ? 17.268 29.386 -20.958 1.00 97.12 540 ALA A CA 1
ATOM 4278 C C . ALA A 1 540 ? 15.842 28.854 -20.734 1.00 97.12 540 ALA A C 1
ATOM 4280 O O . ALA A 1 540 ? 15.101 29.399 -19.919 1.00 97.12 540 ALA A O 1
ATOM 4281 N N . ASP A 1 541 ? 15.422 27.809 -21.458 1.00 97.00 541 ASP A N 1
ATOM 4282 C CA . ASP A 1 541 ? 14.099 27.198 -21.250 1.00 97.00 541 ASP A CA 1
ATOM 4283 C C . ASP A 1 541 ? 14.021 26.478 -19.903 1.00 97.00 541 ASP A C 1
ATOM 4285 O O . ASP A 1 541 ? 12.995 26.540 -19.228 1.00 97.00 541 ASP A O 1
ATOM 4289 N N . TRP A 1 542 ? 15.111 25.823 -19.504 1.00 97.75 542 TRP A N 1
ATOM 4290 C CA . TRP A 1 542 ? 15.217 25.133 -18.224 1.00 97.75 542 TRP A CA 1
ATOM 4291 C C . TRP A 1 542 ? 15.157 26.086 -17.035 1.00 97.75 542 TRP A C 1
ATOM 4293 O O . TRP A 1 542 ? 14.410 25.835 -16.098 1.00 97.75 542 TRP A O 1
ATOM 4303 N N . GLU A 1 543 ? 15.866 27.212 -17.091 1.00 97.38 543 GLU A N 1
ATOM 4304 C CA . GLU A 1 543 ? 15.818 28.238 -16.045 1.00 97.38 543 GLU A CA 1
ATOM 4305 C C . GLU A 1 543 ? 14.421 28.858 -15.919 1.00 97.38 543 GLU A C 1
ATOM 4307 O O . GLU A 1 543 ? 13.932 29.061 -14.807 1.00 97.38 543 GLU A O 1
ATOM 4312 N N . ARG A 1 544 ? 13.716 29.076 -17.041 1.00 97.25 544 ARG A N 1
ATOM 4313 C CA . ARG A 1 544 ? 12.305 29.505 -17.009 1.00 97.25 544 ARG A CA 1
ATOM 4314 C C . ARG A 1 544 ? 11.394 28.436 -16.407 1.00 97.25 544 ARG A C 1
ATOM 4316 O O . ARG A 1 544 ? 10.499 28.772 -15.632 1.00 97.25 544 ARG A O 1
ATOM 4323 N N . ALA A 1 545 ? 11.620 27.163 -16.731 1.00 96.50 545 ALA A N 1
ATOM 4324 C CA . ALA A 1 545 ? 10.877 26.051 -16.144 1.00 96.50 545 ALA A CA 1
ATOM 4325 C C . ALA A 1 545 ? 11.141 25.917 -14.637 1.00 96.50 545 ALA A C 1
ATOM 4327 O O . ALA A 1 545 ? 10.199 25.695 -13.881 1.00 96.50 545 ALA A O 1
ATOM 4328 N N . LEU A 1 546 ? 12.385 26.107 -14.189 1.00 97.62 546 LEU A N 1
ATOM 4329 C CA . LEU A 1 546 ? 12.753 26.126 -12.775 1.00 97.62 546 LEU A CA 1
ATOM 4330 C C . LEU A 1 546 ? 12.093 27.299 -12.042 1.00 97.62 546 LEU A C 1
ATOM 4332 O O . LEU A 1 546 ? 11.526 27.096 -10.973 1.00 97.62 546 LEU A O 1
ATOM 4336 N N . ALA A 1 547 ? 12.098 28.501 -12.624 1.00 96.69 547 ALA A N 1
ATOM 4337 C CA . ALA A 1 547 ? 11.413 29.656 -12.045 1.00 96.69 547 ALA A CA 1
ATOM 4338 C C . ALA A 1 547 ? 9.907 29.393 -11.869 1.00 96.69 547 ALA A C 1
ATOM 4340 O O . ALA A 1 547 ? 9.351 29.666 -10.806 1.00 96.69 547 ALA A O 1
ATOM 4341 N N . ALA A 1 548 ? 9.256 28.789 -12.870 1.00 94.75 548 ALA A N 1
ATOM 4342 C CA . ALA A 1 548 ? 7.864 28.358 -12.753 1.00 94.75 548 ALA A CA 1
ATOM 4343 C C . ALA A 1 548 ? 7.687 27.263 -11.686 1.00 94.75 548 ALA A C 1
ATOM 4345 O O . ALA A 1 548 ? 6.756 27.332 -10.888 1.00 94.75 548 ALA A O 1
ATOM 4346 N N . ALA A 1 549 ? 8.596 26.285 -11.628 1.00 94.94 549 ALA A N 1
ATOM 4347 C CA . ALA A 1 549 ? 8.565 25.186 -10.666 1.00 94.94 549 ALA A CA 1
ATOM 4348 C C . ALA A 1 549 ? 8.827 25.622 -9.214 1.00 94.94 549 ALA A C 1
ATOM 4350 O O . ALA A 1 549 ? 8.398 24.931 -8.300 1.00 94.94 549 ALA A O 1
ATOM 4351 N N . LEU A 1 550 ? 9.501 26.753 -8.992 1.00 94.44 550 LEU A N 1
ATOM 4352 C CA . LEU A 1 550 ? 9.643 27.385 -7.675 1.00 94.44 550 LEU A CA 1
ATOM 4353 C C . LEU A 1 550 ? 8.381 28.156 -7.261 1.00 94.44 550 LEU A C 1
ATOM 4355 O O . LEU A 1 550 ? 8.123 28.312 -6.071 1.00 94.44 550 LEU A O 1
ATOM 4359 N N . ALA A 1 551 ? 7.600 28.640 -8.231 1.00 90.94 551 ALA A N 1
ATOM 4360 C CA . ALA A 1 551 ? 6.372 29.397 -7.993 1.00 90.94 551 ALA A CA 1
ATOM 4361 C C . ALA A 1 551 ? 5.121 28.514 -7.818 1.00 90.94 551 ALA A C 1
ATOM 4363 O O . ALA A 1 551 ? 4.072 29.014 -7.416 1.00 90.94 551 ALA A O 1
ATOM 4364 N N . GLN A 1 552 ? 5.208 27.216 -8.121 1.00 89.19 552 GLN A N 1
ATOM 4365 C CA . GLN A 1 552 ? 4.092 26.270 -8.040 1.00 89.19 552 GLN A CA 1
ATOM 4366 C C . GLN A 1 552 ? 4.547 24.929 -7.455 1.00 89.19 552 GLN A C 1
ATOM 4368 O O . GLN A 1 552 ? 5.710 24.556 -7.583 1.00 89.19 552 GLN A O 1
ATOM 4373 N N . SER A 1 553 ? 3.626 24.138 -6.901 1.00 89.75 553 SER A N 1
ATOM 4374 C CA . SER A 1 553 ? 3.968 22.812 -6.371 1.00 89.75 553 SER A CA 1
ATOM 4375 C C . SER A 1 553 ? 4.533 21.888 -7.458 1.00 89.75 553 SER A C 1
ATOM 4377 O O . SER A 1 553 ? 3.823 21.462 -8.377 1.00 89.75 553 SER A O 1
ATOM 4379 N N . SER A 1 554 ? 5.826 21.578 -7.355 1.00 95.06 554 SER A N 1
ATOM 4380 C CA . SER A 1 554 ? 6.573 20.801 -8.347 1.00 95.06 554 SER A CA 1
ATOM 4381 C C . SER A 1 554 ? 7.600 19.892 -7.683 1.00 95.06 554 SER A C 1
ATOM 4383 O O . SER A 1 554 ? 8.090 20.165 -6.584 1.00 95.06 554 SER A O 1
ATOM 4385 N N . VAL A 1 555 ? 7.969 18.825 -8.388 1.00 96.94 555 VAL A N 1
ATOM 4386 C CA . VAL A 1 555 ? 9.094 17.960 -8.028 1.00 96.94 555 VAL A CA 1
ATOM 4387 C C . VAL A 1 555 ? 10.175 18.007 -9.101 1.00 96.94 555 VAL A C 1
ATOM 4389 O O . VAL A 1 555 ? 9.884 18.081 -10.297 1.00 96.94 555 VAL A O 1
ATOM 4392 N N . VAL A 1 556 ? 11.428 17.927 -8.666 1.00 98.00 556 VAL A N 1
ATOM 4393 C CA . VAL A 1 556 ? 12.557 17.549 -9.515 1.00 98.00 556 VAL A CA 1
ATOM 4394 C C . VAL A 1 556 ? 12.809 16.061 -9.306 1.00 98.00 556 VAL A C 1
ATOM 4396 O O . VAL A 1 556 ? 12.747 15.570 -8.178 1.00 98.00 556 VAL A O 1
ATOM 4399 N N . GLN A 1 557 ? 13.069 15.332 -10.383 1.00 97.50 557 GLN A N 1
ATOM 4400 C CA . GLN A 1 557 ? 13.430 13.923 -10.333 1.00 97.50 557 GLN A CA 1
ATOM 4401 C C . GLN A 1 557 ? 14.657 13.661 -11.205 1.00 97.50 557 GLN A C 1
ATOM 4403 O O . GLN A 1 557 ? 14.840 14.278 -12.253 1.00 97.50 557 GLN A O 1
ATOM 4408 N N . GLU A 1 558 ? 15.496 12.736 -10.761 1.00 96.12 558 GLU A N 1
ATOM 4409 C CA . GLU A 1 558 ? 16.622 12.205 -11.518 1.00 96.12 558 GLU A CA 1
ATOM 4410 C C . GLU A 1 558 ? 16.164 11.535 -12.821 1.00 96.12 558 GLU A C 1
ATOM 4412 O O . GLU A 1 558 ? 15.165 10.811 -12.875 1.00 96.12 558 GLU A O 1
ATOM 4417 N N . LYS A 1 559 ? 16.936 11.753 -13.885 1.00 94.31 559 LYS A N 1
ATOM 4418 C CA . LYS A 1 559 ? 16.776 11.086 -15.172 1.00 94.31 559 LYS A CA 1
ATOM 4419 C C . LYS A 1 559 ? 16.924 9.573 -15.021 1.00 94.31 559 LYS A C 1
ATOM 4421 O O . LYS A 1 559 ? 17.929 9.071 -14.528 1.00 94.31 559 LYS A O 1
ATOM 4426 N N . VAL A 1 560 ? 15.950 8.843 -15.552 1.00 92.31 560 VAL A N 1
ATOM 4427 C CA . VAL A 1 560 ? 15.986 7.382 -15.646 1.00 92.31 560 VAL A CA 1
ATOM 4428 C C . VAL A 1 560 ? 16.315 6.972 -17.083 1.00 92.31 560 VAL A C 1
ATOM 4430 O O . VAL A 1 560 ? 15.751 7.553 -18.015 1.00 92.31 560 VAL A O 1
ATOM 4433 N N . PRO A 1 561 ? 17.205 5.986 -17.298 1.00 89.06 561 PRO A N 1
ATOM 4434 C CA . PRO A 1 561 ? 17.409 5.392 -18.612 1.00 89.06 561 PRO A CA 1
ATOM 4435 C C . PRO A 1 561 ? 16.110 4.790 -19.161 1.00 89.06 561 PRO A C 1
ATOM 4437 O O . PRO A 1 561 ? 15.446 4.002 -18.494 1.00 89.06 561 PRO A O 1
ATOM 4440 N N . ILE A 1 562 ? 15.756 5.156 -20.391 1.00 88.44 562 ILE A N 1
ATOM 4441 C CA . ILE A 1 562 ? 14.558 4.647 -21.062 1.00 88.44 562 ILE A CA 1
ATOM 4442 C C . ILE A 1 562 ? 14.992 3.492 -21.973 1.00 88.44 562 ILE A C 1
ATOM 4444 O O . ILE A 1 562 ? 15.755 3.744 -22.913 1.00 88.44 562 ILE A O 1
ATOM 4448 N N . PRO A 1 563 ? 14.551 2.244 -21.724 1.00 90.00 563 PRO A N 1
ATOM 4449 C CA . PRO A 1 563 ? 14.893 1.119 -22.578 1.00 90.00 563 PRO A CA 1
ATOM 4450 C C . PRO A 1 563 ? 14.286 1.321 -23.965 1.00 90.00 563 PRO A C 1
ATOM 4452 O O . PRO A 1 563 ? 13.178 1.848 -24.113 1.00 90.00 563 PRO A O 1
ATOM 4455 N N . ARG A 1 564 ? 15.031 0.899 -24.987 1.00 89.75 564 ARG A N 1
ATOM 4456 C CA . ARG A 1 564 ? 14.559 0.853 -26.367 1.00 89.75 564 ARG A CA 1
ATOM 4457 C C . ARG A 1 564 ? 14.643 -0.573 -26.867 1.00 89.75 564 ARG A C 1
ATOM 4459 O O . ARG A 1 564 ? 15.656 -1.237 -26.672 1.00 89.75 564 ARG A O 1
ATOM 4466 N N . GLU A 1 565 ? 13.582 -1.017 -27.517 1.00 91.31 565 GLU A N 1
ATOM 4467 C CA . GLU A 1 565 ? 13.498 -2.349 -28.097 1.00 91.31 565 GLU A CA 1
ATOM 4468 C C . GLU A 1 565 ? 12.923 -2.271 -29.508 1.00 91.31 565 GLU A C 1
ATOM 4470 O O . GLU A 1 565 ? 12.164 -1.362 -29.859 1.00 91.31 565 GLU A O 1
ATOM 4475 N N . THR A 1 566 ? 13.289 -3.246 -30.335 1.00 92.88 566 THR A N 1
ATOM 4476 C CA . THR A 1 566 ? 12.782 -3.342 -31.701 1.00 92.88 566 THR A CA 1
ATOM 4477 C C . THR A 1 566 ? 11.413 -4.020 -31.711 1.00 92.88 566 THR A C 1
ATOM 4479 O O . THR A 1 566 ? 11.300 -5.200 -31.381 1.00 92.88 566 THR A O 1
ATOM 4482 N N . PHE A 1 567 ? 10.384 -3.308 -32.173 1.00 91.56 567 PHE A N 1
ATOM 4483 C CA . PHE A 1 567 ? 9.029 -3.841 -32.337 1.00 91.56 567 PHE A CA 1
ATOM 4484 C C . PHE A 1 567 ? 8.598 -3.902 -33.810 1.00 91.56 567 PHE A C 1
ATOM 4486 O O . PHE A 1 567 ? 8.915 -2.992 -34.584 1.00 91.56 567 PHE A O 1
ATOM 4493 N N . PRO A 1 568 ? 7.836 -4.939 -34.215 1.00 90.25 568 PRO A N 1
ATOM 4494 C CA . PRO A 1 568 ? 7.175 -4.976 -35.514 1.00 90.25 568 PRO A CA 1
ATOM 4495 C C . PRO A 1 568 ? 5.931 -4.076 -35.505 1.00 90.25 568 PRO A C 1
ATOM 4497 O O . PRO A 1 568 ? 4.944 -4.376 -34.832 1.00 90.25 568 PRO A O 1
ATOM 4500 N N . ILE A 1 569 ? 5.959 -2.990 -36.276 1.00 86.75 569 ILE A N 1
ATOM 4501 C CA . ILE A 1 569 ? 4.859 -2.030 -36.414 1.00 86.75 569 ILE A CA 1
ATOM 4502 C C . ILE A 1 569 ? 4.252 -2.129 -37.813 1.00 86.75 569 ILE A C 1
ATOM 4504 O O . ILE A 1 569 ? 4.961 -2.199 -38.819 1.00 86.75 569 ILE A O 1
ATOM 4508 N N . MET A 1 570 ? 2.920 -2.135 -37.865 1.00 81.31 570 MET A N 1
ATOM 4509 C CA . MET A 1 570 ? 2.156 -2.071 -39.106 1.00 81.31 570 MET A CA 1
ATOM 4510 C C . MET A 1 570 ? 1.842 -0.604 -39.423 1.00 81.31 570 MET A C 1
ATOM 4512 O O . MET A 1 570 ? 0.999 -0.005 -38.759 1.00 81.31 570 MET A O 1
ATOM 4516 N N . LEU A 1 571 ? 2.545 -0.034 -40.403 1.00 78.56 571 LEU A N 1
ATOM 4517 C CA . LEU A 1 571 ? 2.262 1.282 -40.994 1.00 78.56 571 LEU A CA 1
ATOM 4518 C C . LEU A 1 571 ? 1.765 1.051 -42.434 1.00 78.56 571 LEU A C 1
ATOM 4520 O O . LEU A 1 571 ? 0.906 0.196 -42.646 1.00 78.56 571 LEU A O 1
ATOM 4524 N N . ASP A 1 572 ? 2.383 1.688 -43.434 1.00 79.31 572 ASP A N 1
ATOM 4525 C CA . ASP A 1 572 ? 2.261 1.345 -44.863 1.00 79.31 572 ASP A CA 1
ATOM 4526 C C . ASP A 1 572 ? 3.031 0.043 -45.193 1.00 79.31 572 ASP A C 1
ATOM 4528 O O . ASP A 1 572 ? 3.913 -0.016 -46.057 1.00 79.31 572 ASP A O 1
ATOM 4532 N N . GLY A 1 573 ? 2.759 -1.009 -44.417 1.00 81.00 573 GLY A N 1
ATOM 4533 C CA . GLY A 1 573 ? 3.468 -2.286 -44.400 1.00 81.00 573 GLY A CA 1
ATOM 4534 C C . GLY A 1 573 ? 4.221 -2.553 -43.094 1.00 81.00 573 GLY A C 1
ATOM 4535 O O . GLY A 1 573 ? 4.298 -1.713 -42.196 1.00 81.00 573 GLY A O 1
ATOM 4536 N N . LEU A 1 574 ? 4.792 -3.758 -42.990 1.00 88.69 574 LEU A N 1
ATOM 4537 C CA . LEU A 1 574 ? 5.586 -4.168 -41.833 1.00 88.69 574 LEU A CA 1
ATOM 4538 C C . LEU A 1 574 ? 6.907 -3.387 -41.785 1.00 88.69 574 LEU A C 1
ATOM 4540 O O . LEU A 1 574 ? 7.665 -3.351 -42.763 1.00 88.69 574 LEU A O 1
ATOM 4544 N N . ARG A 1 575 ? 7.193 -2.784 -40.632 1.00 85.31 575 ARG A N 1
ATOM 4545 C CA . ARG A 1 575 ? 8.461 -2.122 -40.310 1.00 85.31 575 ARG A CA 1
ATOM 4546 C C . ARG A 1 575 ? 8.924 -2.558 -38.927 1.00 85.31 575 ARG A C 1
ATOM 4548 O O . ARG A 1 575 ? 8.107 -2.744 -38.035 1.00 85.31 575 ARG A O 1
ATOM 4555 N N . PHE A 1 576 ? 10.231 -2.698 -38.752 1.00 90.19 576 PHE A N 1
ATOM 4556 C CA . PHE A 1 576 ? 10.841 -2.921 -37.445 1.00 90.19 576 PHE A CA 1
ATOM 4557 C C . PHE A 1 576 ? 11.417 -1.595 -36.971 1.00 90.19 576 PHE A C 1
ATOM 4559 O O . PHE A 1 576 ? 12.273 -1.028 -37.648 1.00 90.19 576 PHE A O 1
ATOM 4566 N N . LEU A 1 577 ? 10.894 -1.077 -35.863 1.00 88.12 577 LEU A N 1
ATOM 4567 C CA . LEU A 1 577 ? 11.275 0.224 -35.322 1.00 88.12 577 LEU A CA 1
ATOM 4568 C C . LEU A 1 577 ? 11.815 0.046 -33.909 1.00 88.12 577 LEU A C 1
ATOM 4570 O O . LEU A 1 577 ? 11.219 -0.679 -33.113 1.00 88.12 577 LEU A O 1
ATOM 4574 N N . GLU A 1 578 ? 12.908 0.736 -33.591 1.00 91.31 578 GLU A N 1
ATOM 4575 C CA . GLU A 1 578 ? 13.351 0.884 -32.208 1.00 91.31 578 GLU A CA 1
ATOM 4576 C C . GLU A 1 578 ? 12.463 1.893 -31.491 1.00 91.31 578 GLU A C 1
ATOM 4578 O O . GLU A 1 578 ? 12.477 3.088 -31.810 1.00 91.31 578 GLU A O 1
ATOM 4583 N N . LEU A 1 579 ? 11.710 1.419 -30.506 1.00 88.94 579 LEU A N 1
ATOM 4584 C CA . LEU A 1 579 ? 10.772 2.213 -29.725 1.00 88.94 579 LEU A CA 1
ATOM 4585 C C . LEU A 1 579 ? 11.189 2.211 -28.261 1.00 88.94 579 LEU A C 1
ATOM 4587 O O . LEU A 1 579 ? 11.672 1.205 -27.752 1.00 88.94 579 LEU A O 1
ATOM 4591 N N . ALA A 1 580 ? 10.985 3.342 -27.592 1.00 89.19 580 ALA A N 1
ATOM 4592 C CA . ALA A 1 580 ? 11.024 3.398 -26.142 1.00 89.19 580 ALA A CA 1
ATOM 4593 C C . ALA A 1 580 ? 9.918 2.505 -25.568 1.00 89.19 580 ALA A C 1
ATOM 4595 O O . ALA A 1 580 ? 8.821 2.472 -26.131 1.00 89.19 580 ALA A O 1
ATOM 4596 N N . VAL A 1 581 ? 10.205 1.822 -24.460 1.00 89.50 581 VAL A N 1
ATOM 4597 C CA . VAL A 1 581 ? 9.273 0.904 -23.795 1.00 89.50 581 VAL A CA 1
ATOM 4598 C C . VAL A 1 581 ? 9.133 1.285 -22.328 1.00 89.50 581 VAL A C 1
ATOM 4600 O O . VAL A 1 581 ? 10.130 1.529 -21.649 1.00 89.50 581 VAL A O 1
ATOM 4603 N N . ASP A 1 582 ? 7.906 1.297 -21.821 1.00 88.50 582 ASP A N 1
ATOM 4604 C CA . ASP A 1 582 ? 7.646 1.226 -20.384 1.00 88.50 582 ASP A CA 1
ATOM 4605 C C . ASP A 1 582 ? 6.875 -0.047 -20.024 1.00 88.50 582 ASP A C 1
ATOM 4607 O O . ASP A 1 582 ? 6.254 -0.705 -20.866 1.00 88.50 582 ASP A O 1
ATOM 4611 N N . MET A 1 583 ? 6.996 -0.441 -18.760 1.00 88.38 583 MET A N 1
ATOM 4612 C CA . MET A 1 583 ? 6.319 -1.602 -18.202 1.00 88.38 583 MET A CA 1
ATOM 4613 C C . MET A 1 583 ? 5.734 -1.215 -16.854 1.00 88.38 583 MET A C 1
ATOM 4615 O O . MET A 1 583 ? 6.428 -1.190 -15.837 1.00 88.38 583 MET A O 1
ATOM 4619 N N . ASP A 1 584 ? 4.431 -0.962 -16.848 1.00 92.00 584 ASP A N 1
ATOM 4620 C CA . ASP A 1 584 ? 3.737 -0.378 -15.711 1.00 92.00 584 ASP A CA 1
ATOM 4621 C C . ASP A 1 584 ? 2.857 -1.436 -15.033 1.00 92.00 584 ASP A C 1
ATOM 4623 O O . ASP A 1 584 ? 1.746 -1.734 -15.501 1.00 92.00 584 ASP A O 1
ATOM 4627 N N . PRO A 1 585 ? 3.335 -2.094 -13.963 1.00 93.00 585 PRO A N 1
ATOM 4628 C CA . PRO A 1 585 ? 2.546 -3.085 -13.251 1.00 93.00 585 PRO A CA 1
ATOM 4629 C C . PRO A 1 585 ? 1.295 -2.464 -12.622 1.00 93.00 585 PRO A C 1
ATOM 4631 O O . PRO A 1 585 ? 1.343 -1.413 -11.975 1.00 93.00 585 PRO A O 1
ATOM 4634 N N . TYR A 1 586 ? 0.175 -3.178 -12.738 1.00 95.31 586 TYR A N 1
ATOM 4635 C CA . TYR A 1 586 ? -1.013 -2.887 -11.939 1.00 95.31 586 TYR A CA 1
ATOM 4636 C C . TYR A 1 586 ? -0.914 -3.586 -10.586 1.00 95.31 586 TYR A C 1
ATOM 4638 O O . TYR A 1 586 ? -0.485 -4.740 -10.502 1.00 95.31 586 TYR A O 1
ATOM 4646 N N . LEU A 1 587 ? -1.362 -2.915 -9.529 1.00 92.62 587 LEU A N 1
ATOM 4647 C CA . LEU A 1 587 ? -1.496 -3.477 -8.191 1.00 92.62 587 LEU A CA 1
ATOM 4648 C C . LEU A 1 587 ? -2.960 -3.542 -7.795 1.00 92.62 587 LEU A C 1
ATOM 4650 O O . LEU A 1 587 ? -3.697 -2.581 -7.980 1.00 92.62 587 LEU A O 1
ATOM 4654 N N . PHE A 1 588 ? -3.345 -4.657 -7.182 1.00 91.00 588 PHE A N 1
ATOM 4655 C CA . PHE A 1 588 ? -4.666 -4.861 -6.603 1.00 91.00 588 PHE A CA 1
ATOM 4656 C C . PHE A 1 588 ? -4.504 -5.291 -5.148 1.00 91.00 588 PHE A C 1
ATOM 4658 O O . PHE A 1 588 ? -3.943 -6.357 -4.885 1.00 91.00 588 PHE A O 1
ATOM 4665 N N . ASP A 1 589 ? -4.952 -4.460 -4.208 1.00 85.44 589 ASP A N 1
ATOM 4666 C CA . ASP A 1 589 ? -4.740 -4.639 -2.762 1.00 85.44 589 ASP A CA 1
ATOM 4667 C C . ASP A 1 589 ? -3.265 -4.936 -2.415 1.00 85.44 589 ASP A C 1
ATOM 4669 O O . ASP A 1 589 ? -2.939 -5.901 -1.720 1.00 85.44 589 ASP A O 1
ATOM 4673 N N . GLY A 1 590 ? -2.352 -4.151 -2.998 1.00 83.44 590 GLY A N 1
ATOM 4674 C CA . GLY A 1 590 ? -0.904 -4.293 -2.808 1.00 83.44 590 GLY A CA 1
ATOM 4675 C C . GLY A 1 590 ? -0.257 -5.475 -3.541 1.00 83.44 590 GLY A C 1
ATOM 4676 O O . GLY A 1 590 ? 0.940 -5.702 -3.390 1.00 83.44 590 GLY A O 1
ATOM 4677 N N . ARG A 1 591 ? -1.005 -6.243 -4.348 1.00 88.25 591 ARG A N 1
ATOM 4678 C CA . ARG A 1 591 ? -0.467 -7.374 -5.124 1.00 88.25 591 ARG A CA 1
ATOM 4679 C C . ARG A 1 591 ? -0.380 -7.041 -6.607 1.00 88.25 591 ARG A C 1
ATOM 4681 O O . ARG A 1 591 ? -1.401 -6.767 -7.233 1.00 88.25 591 ARG A O 1
ATOM 4688 N N . ALA A 1 592 ? 0.819 -7.142 -7.176 1.00 89.94 592 ALA A N 1
ATOM 4689 C CA . ALA A 1 592 ? 1.032 -6.941 -8.604 1.00 89.94 592 ALA A CA 1
ATOM 4690 C C . ALA A 1 592 ? 0.322 -8.021 -9.445 1.00 89.94 592 ALA A C 1
ATOM 4692 O O . ALA A 1 592 ? 0.426 -9.219 -9.163 1.00 89.94 592 ALA A O 1
ATOM 4693 N N . SER A 1 593 ? -0.406 -7.608 -10.482 1.00 88.31 593 SER A N 1
ATOM 4694 C CA . SER A 1 593 ? -1.008 -8.501 -11.475 1.00 88.31 593 SER A CA 1
ATOM 4695 C C . SER A 1 593 ? -1.318 -7.725 -12.747 1.00 88.31 593 SER A C 1
ATOM 4697 O O . SER A 1 593 ? -2.068 -6.763 -12.696 1.00 88.31 593 SER A O 1
ATOM 4699 N N . GLY A 1 594 ? -0.841 -8.187 -13.901 1.00 90.81 594 GLY A N 1
ATOM 4700 C CA . GLY A 1 594 ? -0.969 -7.405 -15.134 1.00 90.81 594 GLY A CA 1
ATOM 4701 C C . GLY A 1 594 ? 0.099 -6.328 -15.248 1.00 90.81 594 GLY A C 1
ATOM 4702 O O . GLY A 1 594 ? 0.733 -5.945 -14.265 1.00 90.81 594 GLY A O 1
ATOM 4703 N N . CYS A 1 595 ? 0.302 -5.866 -16.472 1.00 92.06 595 CYS A N 1
ATOM 4704 C CA . CYS A 1 595 ? 1.263 -4.830 -16.802 1.00 92.06 595 CYS A CA 1
ATOM 4705 C C . CYS A 1 595 ? 0.766 -4.115 -18.054 1.00 92.06 595 CYS A C 1
ATOM 4707 O O . CYS A 1 595 ? 0.386 -4.777 -19.024 1.00 92.06 595 CYS A O 1
ATOM 4709 N N . LEU A 1 596 ? 0.714 -2.787 -18.006 1.00 91.69 596 LEU A N 1
ATOM 4710 C CA . LEU A 1 596 ? 0.570 -1.979 -19.206 1.00 91.69 596 LEU A CA 1
ATOM 4711 C C . LEU A 1 596 ? 1.952 -1.840 -19.840 1.00 91.69 596 LEU A C 1
ATOM 4713 O O . LEU A 1 596 ? 2.902 -1.488 -19.150 1.00 91.69 596 LEU A O 1
ATOM 4717 N N . THR A 1 597 ? 2.055 -2.113 -21.135 1.00 90.62 597 THR A N 1
ATOM 4718 C CA . THR A 1 597 ? 3.284 -1.881 -21.897 1.00 90.62 597 THR A CA 1
ATOM 4719 C C . THR A 1 597 ? 2.994 -0.852 -22.969 1.00 90.62 597 THR A C 1
ATOM 4721 O O . THR A 1 597 ? 2.212 -1.132 -23.888 1.00 90.62 597 THR A O 1
ATOM 4724 N N . ARG A 1 598 ? 3.593 0.337 -22.856 1.00 87.94 598 ARG A N 1
ATOM 4725 C CA . ARG A 1 598 ? 3.502 1.376 -23.883 1.00 87.94 598 ARG A CA 1
ATOM 4726 C C . ARG A 1 598 ? 4.790 1.424 -24.685 1.00 87.94 598 ARG A C 1
ATOM 4728 O O . ARG A 1 598 ? 5.886 1.218 -24.175 1.00 87.94 598 ARG A O 1
ATOM 4735 N N . LEU A 1 599 ? 4.621 1.714 -25.967 1.00 88.25 599 LEU A N 1
ATOM 4736 C CA . LEU A 1 599 ? 5.681 1.883 -26.946 1.00 88.25 599 LEU A CA 1
ATOM 4737 C C . LEU A 1 599 ? 5.615 3.311 -27.475 1.00 88.25 599 LEU A C 1
ATOM 4739 O O . LEU A 1 599 ? 4.525 3.774 -27.804 1.00 88.25 599 LEU A O 1
ATOM 4743 N N . SER A 1 600 ? 6.741 4.008 -27.595 1.00 84.25 600 SER A N 1
ATOM 4744 C CA . SER A 1 600 ? 6.772 5.364 -28.160 1.00 84.25 600 SER A CA 1
ATOM 4745 C C . SER A 1 600 ? 8.008 5.590 -29.020 1.00 84.25 600 SER A C 1
ATOM 4747 O O . SER A 1 600 ? 9.099 5.105 -28.721 1.00 84.25 600 SER A O 1
ATOM 4749 N N . SER A 1 601 ? 7.862 6.375 -30.085 1.00 77.81 601 SER A N 1
ATOM 4750 C CA . SER A 1 601 ? 9.012 6.911 -30.821 1.00 77.81 601 SER A CA 1
ATOM 4751 C C . SER A 1 601 ? 9.694 8.066 -30.071 1.00 77.81 601 SER A C 1
ATOM 4753 O O . SER A 1 601 ? 10.869 8.339 -30.319 1.00 77.81 601 SER A O 1
ATOM 4755 N N . SER A 1 602 ? 8.994 8.706 -29.125 1.00 72.31 602 SER A N 1
ATOM 4756 C CA . SER A 1 602 ? 9.483 9.814 -28.296 1.00 72.31 602 SER A CA 1
ATOM 4757 C C . SER A 1 602 ? 9.919 9.360 -26.893 1.00 72.31 602 SER A C 1
ATOM 4759 O O . SER A 1 602 ? 9.576 8.272 -26.435 1.00 72.31 602 SER A O 1
ATOM 4761 N N . ALA A 1 603 ? 10.655 10.223 -26.184 1.00 61.25 603 ALA A N 1
ATOM 4762 C CA . ALA A 1 603 ? 11.064 9.988 -24.794 1.00 61.25 603 ALA A CA 1
ATOM 4763 C C . ALA A 1 603 ? 9.929 10.185 -23.762 1.00 61.25 603 ALA A C 1
ATOM 4765 O O . ALA A 1 603 ? 10.077 9.777 -22.615 1.00 61.25 603 ALA A O 1
ATOM 4766 N N . LEU A 1 604 ? 8.804 10.803 -24.146 1.00 61.84 604 LEU A N 1
ATOM 4767 C CA . LEU A 1 604 ? 7.614 10.944 -23.298 1.00 61.84 604 LEU A CA 1
ATOM 4768 C C . LEU A 1 604 ? 6.567 9.914 -23.733 1.00 61.84 604 LEU A C 1
ATOM 4770 O O . LEU A 1 604 ? 5.873 10.100 -24.733 1.00 61.84 604 LEU A O 1
ATOM 4774 N N . LEU A 1 605 ? 6.447 8.820 -22.981 1.00 56.38 605 LEU A N 1
ATOM 4775 C CA . LEU A 1 605 ? 5.504 7.740 -23.274 1.00 56.38 605 LEU A CA 1
ATOM 4776 C C . LEU A 1 605 ? 4.094 8.079 -22.781 1.00 56.38 605 LEU A C 1
ATOM 4778 O O . LEU A 1 605 ? 3.644 7.653 -21.717 1.00 56.38 605 LEU A O 1
ATOM 4782 N N . ASN A 1 606 ? 3.366 8.854 -23.581 1.00 58.81 606 ASN A N 1
ATOM 4783 C CA . ASN A 1 606 ? 1.929 9.031 -23.407 1.00 58.81 606 ASN A CA 1
ATOM 4784 C C . ASN A 1 606 ? 1.174 8.623 -24.681 1.00 58.81 606 ASN A C 1
ATOM 4786 O O . ASN A 1 606 ? 1.462 9.102 -25.776 1.00 58.81 606 ASN A O 1
ATOM 4790 N N . VAL A 1 607 ? 0.172 7.756 -24.519 1.00 46.88 607 VAL A N 1
ATOM 4791 C CA . VAL A 1 607 ? -0.698 7.262 -25.596 1.00 46.88 607 VAL A CA 1
ATOM 4792 C C . VAL A 1 607 ? -1.540 8.395 -26.199 1.00 46.88 607 VAL A C 1
ATOM 4794 O O . VAL A 1 607 ? -1.811 8.383 -27.397 1.00 46.88 607 VAL A O 1
ATOM 4797 N N . THR A 1 608 ? -1.905 9.423 -25.420 1.00 41.94 608 THR A N 1
ATOM 4798 C CA . THR A 1 608 ? -2.725 10.542 -25.925 1.00 41.94 608 THR A CA 1
ATOM 4799 C C . THR A 1 608 ? -1.949 11.539 -26.791 1.00 41.94 608 THR A C 1
ATOM 4801 O O . THR A 1 608 ? -2.566 12.394 -27.419 1.00 41.94 608 THR A O 1
ATOM 4804 N N . ALA A 1 609 ? -0.619 11.422 -26.880 1.00 41.62 609 ALA A N 1
ATOM 4805 C CA . ALA A 1 609 ? 0.227 12.287 -27.707 1.00 41.62 609 ALA A CA 1
ATOM 4806 C C . ALA A 1 609 ? 0.321 11.839 -29.184 1.00 41.62 609 ALA A C 1
ATOM 4808 O O . ALA A 1 609 ? 1.133 12.369 -29.937 1.00 41.62 609 ALA A O 1
ATOM 4809 N N . GLY A 1 610 ? -0.468 10.841 -29.608 1.00 40.19 610 GLY A N 1
ATOM 4810 C CA . GLY A 1 610 ? -0.583 10.411 -31.011 1.00 40.19 610 GLY A CA 1
ATOM 4811 C C . GLY A 1 610 ? 0.595 9.596 -31.568 1.00 40.19 610 GLY A C 1
ATOM 4812 O O . GLY A 1 610 ? 0.468 9.017 -32.641 1.00 40.19 610 GLY A O 1
ATOM 4813 N N . ALA A 1 611 ? 1.713 9.502 -30.840 1.00 48.00 611 ALA A N 1
ATOM 4814 C CA . ALA A 1 611 ? 2.912 8.744 -31.225 1.00 48.00 611 ALA A CA 1
ATOM 4815 C C . ALA A 1 611 ? 3.141 7.458 -30.397 1.00 48.00 611 ALA A C 1
ATOM 4817 O O . ALA A 1 611 ? 4.148 6.773 -30.588 1.00 48.00 611 ALA A O 1
ATOM 4818 N N . GLY A 1 612 ? 2.231 7.145 -29.465 1.00 62.09 612 GLY A N 1
ATOM 4819 C CA . GLY A 1 612 ? 2.319 5.991 -28.569 1.00 62.09 612 GLY A CA 1
ATOM 4820 C C . GLY A 1 612 ? 1.449 4.809 -29.013 1.00 62.09 612 GLY A C 1
ATOM 4821 O O . GLY A 1 612 ? 0.338 4.998 -29.501 1.00 62.09 612 GLY A O 1
ATOM 4822 N N . SER A 1 613 ? 1.930 3.585 -28.810 1.00 75.44 613 SER A N 1
ATOM 4823 C CA . SER A 1 613 ? 1.194 2.329 -29.012 1.00 75.44 613 SER A CA 1
ATOM 4824 C C . SER A 1 613 ? 1.157 1.516 -27.715 1.00 75.44 613 SER A C 1
ATOM 4826 O O . SER A 1 613 ? 1.953 1.755 -26.811 1.00 75.44 613 SER A O 1
ATOM 4828 N N . VAL A 1 614 ? 0.235 0.560 -27.605 1.00 85.62 614 VAL A N 1
ATOM 4829 C CA . VAL A 1 614 ? 0.135 -0.359 -26.461 1.00 85.62 614 VAL A CA 1
ATOM 4830 C C . VAL A 1 614 ? 0.299 -1.786 -26.960 1.00 85.62 614 VAL A C 1
ATOM 4832 O O . VAL A 1 614 ? -0.334 -2.179 -27.942 1.00 85.62 614 VAL A O 1
ATOM 4835 N N . ALA A 1 615 ? 1.111 -2.573 -26.260 1.00 88.12 615 ALA A N 1
ATOM 4836 C CA . ALA A 1 615 ? 1.301 -3.991 -26.536 1.00 88.12 615 ALA A CA 1
ATOM 4837 C C . ALA A 1 615 ? 0.820 -4.850 -25.352 1.00 88.12 615 ALA A C 1
ATOM 4839 O O . ALA A 1 615 ? 0.988 -4.457 -24.196 1.00 88.12 615 ALA A O 1
ATOM 4840 N N . PRO A 1 616 ? 0.219 -6.029 -25.597 1.00 91.12 616 PRO A N 1
ATOM 4841 C CA . PRO A 1 616 ? -0.079 -6.969 -24.523 1.00 91.12 616 PRO A CA 1
ATOM 4842 C C . PRO A 1 616 ? 1.208 -7.611 -23.985 1.00 91.12 616 PRO A C 1
ATOM 4844 O O . PRO A 1 616 ? 2.042 -8.089 -24.755 1.00 91.12 616 PRO A O 1
ATOM 4847 N N . ALA A 1 617 ? 1.328 -7.690 -22.660 1.00 90.88 617 ALA A N 1
ATOM 4848 C CA . ALA A 1 617 ? 2.441 -8.353 -21.987 1.00 90.88 617 ALA A CA 1
ATOM 4849 C C . ALA A 1 617 ? 2.149 -9.845 -21.727 1.00 90.88 617 ALA A C 1
ATOM 4851 O O . ALA A 1 617 ? 1.085 -10.213 -21.216 1.00 90.88 617 ALA A O 1
ATOM 4852 N N . TYR A 1 618 ? 3.129 -10.704 -22.018 1.00 92.31 618 TYR A N 1
ATOM 4853 C CA . TYR A 1 618 ? 3.099 -12.140 -21.721 1.00 92.31 618 TYR A CA 1
ATOM 4854 C C . TYR A 1 618 ? 4.313 -12.534 -20.882 1.00 92.31 618 TYR A C 1
ATOM 4856 O O . TYR A 1 618 ? 5.411 -12.026 -21.092 1.00 92.31 618 TYR A O 1
ATOM 4864 N N . VAL A 1 619 ? 4.135 -13.498 -19.980 1.00 93.44 619 VAL A N 1
ATOM 4865 C CA . VAL A 1 619 ? 5.258 -14.169 -19.311 1.00 93.44 619 VAL A CA 1
ATOM 4866 C C . VAL A 1 619 ? 5.623 -15.411 -20.112 1.00 93.44 619 VAL A C 1
ATOM 4868 O O . VAL A 1 619 ? 4.760 -16.259 -20.338 1.00 93.44 619 VAL A O 1
ATOM 4871 N N . VAL A 1 620 ? 6.885 -15.530 -20.520 1.00 94.38 620 VAL A N 1
ATOM 4872 C CA . VAL A 1 620 ? 7.433 -16.753 -21.122 1.00 94.38 620 VAL A CA 1
ATOM 4873 C C . VAL A 1 620 ? 7.991 -17.627 -19.997 1.00 94.38 620 VAL A C 1
ATOM 4875 O O . VAL A 1 620 ? 8.925 -17.230 -19.309 1.00 94.38 620 VAL A O 1
ATOM 4878 N N . GLU A 1 621 ? 7.405 -18.805 -19.784 1.00 93.12 621 GLU A N 1
ATOM 4879 C CA . GLU A 1 621 ? 7.727 -19.706 -18.660 1.00 93.12 621 GLU A CA 1
ATOM 4880 C C . GLU A 1 621 ? 8.732 -20.809 -19.040 1.00 93.12 621 GLU A C 1
ATOM 4882 O O . GLU A 1 621 ? 9.108 -21.627 -18.203 1.00 93.12 621 GLU A O 1
ATOM 4887 N N . GLY A 1 622 ? 9.163 -20.838 -20.303 1.00 89.25 622 GLY A N 1
ATOM 4888 C CA . GLY A 1 622 ? 10.123 -21.799 -20.844 1.00 89.25 622 GLY A CA 1
ATOM 4889 C C . GLY A 1 622 ? 9.706 -22.346 -22.209 1.00 89.25 622 GLY A C 1
ATOM 4890 O O . GLY A 1 622 ? 8.719 -21.900 -22.803 1.00 89.25 622 GLY A O 1
ATOM 4891 N N . ALA A 1 623 ? 10.467 -23.322 -22.708 1.00 86.81 623 ALA A N 1
ATOM 4892 C CA . ALA A 1 623 ? 10.100 -24.084 -23.900 1.00 86.81 623 ALA A CA 1
ATOM 4893 C C . ALA A 1 623 ? 8.798 -24.884 -23.671 1.00 86.81 623 ALA A C 1
ATOM 4895 O O . ALA A 1 623 ? 8.478 -25.234 -22.531 1.00 86.81 623 ALA A O 1
ATOM 4896 N N . ALA A 1 624 ? 8.036 -25.089 -24.752 1.00 79.19 624 ALA A N 1
ATOM 4897 C CA . ALA A 1 624 ? 6.772 -25.836 -24.774 1.00 79.19 624 ALA A CA 1
ATOM 4898 C C . ALA A 1 624 ? 6.934 -27.303 -24.372 1.00 79.19 624 ALA A C 1
ATOM 4900 O O . ALA A 1 624 ? 7.931 -27.922 -24.805 1.00 79.19 624 ALA A O 1
#

Secondary structure (DSSP, 8-state):
---------HHHHHHHHHHSSSHHHHHHHHHHHHHHHTT-EETTEES---SSPPP--HHHHHHHHHHHHHHHHHHHHHHHHHTT-HHHHHTT---HHHHHHHTS--SSS-S-SS-EEEEEESSSEEEEEEE-S----HHHHHHHHHHHTTSHHHHHHHTTS-------HHHHHHHHHHHHHHH-S-SS-EEEEE--TT-TTHHHHHHHHHHHHHTT-EEEEE-GGGEEEETTEEEETTEEE-EEEE-S-HHHHHHTT-HHHHHHT---HHHHHHHHS--SSS-S-SEEEEEEEESSSEEEEEEE-S----HHHHHHHHHHHTTSHHHHHHHTTEEEEE---HHHHHHHHHHHHHHH-S-SS-EEEEE--TT-TTHHHHHHHHHHHHHTT-EEEEE-GGGEEEETTEEEETTEEE-EEEE-S-HHHHHHTHHHHHHHHHHHHTT-SEEES-GGGHHHHSTHHHHHHH-GGGGGGS-HHHHHHHHHHS--EEE--SS-EEETTEEES-HHHHHHHTGGGEEEEESS--TTTT-EEGGGS-HHHHHHHHHHHHHSSEEEEEPPP--EEEEEEEESEEEEEEEEEEEEEEEETTEEEEEEEEEESSSS--GGGSSEEEEE-EEEEEE-

Radius of gyration: 29.72 Å; chains: 1; bounding box: 59×87×87 Å